Protein AF-A0A5C9A344-F1 (afdb_monomer)

Secondary structure (DSSP, 8-state):
---------------EEEEEE--TTEEEEETTSS-EE-TT-EEEEEE-STT-EEEEEEEEPTTEEEEEPPSTTBSSTT--S-EEEE-TT-TT-HHHHHHHTS--EEEE-EEEEETTPPPB-EEEEEEEEETTTEEETTTEEEE--TT-EEEETTBS---GGG--TT-EEEEEE-TT--TTSSEEEEEEEEE--SEEEEEEEETTEEETTEEEEEEEEEEEES-GGGSGGG--TT-EEEEEEEE-TTS-EEEEEEEE-TT--SEEEEEEEEEEE-SSEEEETTEEEE-TTPPPBS-SSS--TT-EEEEEEE--TT--TTPPB--EEEEEEPPSSSPPPSSBSSSEEEEEEEEEEEEEEETTEEEETTEEEE--TT-EEESS-GGG--TT-EEEEEEEEETTTTEEEEEEEEE-S-EEEEEEEEEEETTEEEETTEEEE--TT-EETT-HHHH--S-EEEEEEEE-TTS-EEEEEEEEEES--TTSEEEEEEEEEEETTEEEETTEEEESSS-SEEE-TTS-EE-HHHHHHH--TT-EEEEEEEEE-SSSEEES-EEEE--

Foldseek 3Di:
DDDDDDDPPPDPQAFEKEKEAEAPFWWKAWPVRPDIAGHRGIDIDTQQDQADKIWIAIDGDPQKQKAWDDDVLEFRHPDSDIGIDGSVPVPPPPVSVVSRRHNHYHYTYMDIDGHLAAAFQEWEKFFQADDPARQGPNFAGAHEDPQEQEEEQNRRPDDPVVDDGLFIWTWTFHPQADQQNRYGYTNYIYGDWQWKAWFQDLVQTDGLNAGEFFAQQEAEEPQDVSDSVSDDTGFIWTFHAFAFQLRHGDTNYIYTDPVGDQKIKHWAFWQADDDQWTDGRQAIARNPPEDEPPDPDPDDGGFTKMWMFGDDSPDHRPDHRYGTDYMYGDAFDRAQDPRHSHQKHWYKYWHFWHFDPDLAWTDGRNQIEGEDPQEAEALDDSVLRDGGWTWMFTHMARSVVNHHYGNYIYTDAFKKKKKAWWDDDPLWIDGLPQTEDEDPQEADPPCCSVPVDTATKIFIAHQTSVLHGYGNYIDGDGHGDLQWIKIKTWWAPDDPQFTDHSQATEGPVQEPFEEEQVRHTDDPVVRSVPRDGGFIKMWGSWHRPSPRYTGHTYIYGHD

Structure (mmCIF, N/CA/C/O backbone):
data_AF-A0A5C9A344-F1
#
_entry.id   AF-A0A5C9A344-F1
#
loop_
_atom_site.group_PDB
_atom_site.id
_atom_site.type_symbol
_atom_site.label_atom_id
_atom_site.label_alt_id
_atom_site.label_comp_id
_atom_site.label_asym_id
_atom_site.label_entity_id
_atom_site.label_seq_id
_atom_site.pdbx_PDB_ins_code
_atom_site.Cartn_x
_atom_site.Cartn_y
_atom_site.Cartn_z
_atom_site.occupancy
_atom_site.B_iso_or_equiv
_atom_site.auth_seq_id
_atom_site.auth_comp_id
_atom_site.auth_asym_id
_atom_site.auth_atom_id
_atom_site.pdbx_PDB_model_num
ATOM 1 N N . MET A 1 1 ? -1.977 49.802 -64.238 1.00 40.91 1 MET A N 1
ATOM 2 C CA . MET A 1 1 ? -1.124 48.685 -64.695 1.00 40.91 1 MET A CA 1
ATOM 3 C C . MET A 1 1 ? -0.961 47.742 -63.510 1.00 40.91 1 MET A C 1
ATOM 5 O O . MET A 1 1 ? -0.407 48.159 -62.504 1.00 40.91 1 MET A O 1
ATOM 9 N N . ARG A 1 2 ? -1.617 46.574 -63.554 1.00 35.84 2 ARG A N 1
ATOM 10 C CA . ARG A 1 2 ? -1.684 45.588 -62.459 1.00 35.84 2 ARG A CA 1
ATOM 11 C C . ARG A 1 2 ? -0.329 44.887 -62.316 1.00 35.84 2 ARG A C 1
ATOM 13 O O . ARG A 1 2 ? 0.147 44.327 -63.297 1.00 35.84 2 ARG A O 1
ATOM 20 N N . LEU A 1 3 ? 0.254 44.907 -61.120 1.00 34.09 3 LEU A N 1
ATOM 21 C CA . LEU A 1 3 ? 1.420 44.100 -60.764 1.00 34.09 3 LEU A CA 1
ATOM 22 C C . LEU A 1 3 ? 0.896 42.746 -60.255 1.00 34.09 3 LEU A C 1
ATOM 24 O O . LEU A 1 3 ? 0.297 42.684 -59.183 1.00 34.09 3 LEU A O 1
ATOM 28 N N . LEU A 1 4 ? 1.018 41.691 -61.068 1.00 38.22 4 LEU A N 1
ATOM 29 C CA . LEU A 1 4 ? 0.716 40.321 -60.647 1.00 38.22 4 LEU A CA 1
ATOM 30 C C . LEU A 1 4 ? 1.817 39.845 -59.691 1.00 38.22 4 LEU A C 1
ATOM 32 O O . LEU A 1 4 ? 2.979 39.753 -60.078 1.00 38.22 4 LEU A O 1
ATOM 36 N N . ILE A 1 5 ? 1.424 39.519 -58.463 1.00 42.22 5 ILE A N 1
ATOM 37 C CA . ILE A 1 5 ? 2.210 38.731 -57.516 1.00 42.22 5 ILE A CA 1
ATOM 38 C C . ILE A 1 5 ? 2.063 37.265 -57.947 1.00 42.22 5 ILE A C 1
ATOM 40 O O . ILE A 1 5 ? 0.954 36.730 -57.925 1.00 42.22 5 ILE A O 1
ATOM 44 N N . LEU A 1 6 ? 3.157 36.629 -58.375 1.00 39.78 6 LEU A N 1
ATOM 45 C CA . LEU A 1 6 ? 3.213 35.173 -58.515 1.00 39.78 6 LEU A CA 1
ATOM 46 C C . LEU A 1 6 ? 3.216 34.563 -57.108 1.00 39.78 6 LEU A C 1
ATOM 48 O O . LEU A 1 6 ? 4.207 34.647 -56.387 1.00 39.78 6 LEU A O 1
ATOM 52 N N . LEU A 1 7 ? 2.092 33.965 -56.725 1.00 42.44 7 LEU A N 1
ATOM 53 C CA . LEU A 1 7 ? 1.982 33.106 -55.555 1.00 42.44 7 LEU A CA 1
ATOM 54 C C . LEU A 1 7 ? 2.420 31.695 -55.987 1.00 42.44 7 LEU A C 1
ATOM 56 O O . LEU A 1 7 ? 1.659 30.992 -56.652 1.00 42.44 7 LEU A O 1
ATOM 60 N N . SER A 1 8 ? 3.656 31.297 -55.668 1.00 42.56 8 SER A N 1
ATOM 61 C CA . SER A 1 8 ? 4.089 29.899 -55.793 1.00 42.56 8 SER A CA 1
ATOM 62 C C . SER A 1 8 ? 3.308 29.052 -54.792 1.00 42.56 8 SER A C 1
ATOM 64 O O . SER A 1 8 ? 3.588 29.071 -53.596 1.00 42.56 8 SER A O 1
ATOM 66 N N . ILE A 1 9 ? 2.314 28.324 -55.291 1.00 42.66 9 ILE A N 1
ATOM 67 C CA . ILE A 1 9 ? 1.612 27.274 -54.557 1.00 42.66 9 ILE A CA 1
ATOM 68 C C . ILE A 1 9 ? 2.566 26.075 -54.493 1.00 42.66 9 ILE A C 1
ATOM 70 O O . ILE A 1 9 ? 2.719 25.347 -55.472 1.00 42.66 9 ILE A O 1
ATOM 74 N N . PHE A 1 10 ? 3.243 25.895 -53.356 1.00 44.56 10 PHE A N 1
ATOM 75 C CA . PHE A 1 10 ? 3.891 24.628 -53.017 1.00 44.56 10 PHE A CA 1
ATOM 76 C C . PHE A 1 10 ? 2.775 23.610 -52.757 1.00 44.56 10 PHE A C 1
ATOM 78 O O . PHE A 1 10 ? 2.116 23.646 -51.719 1.00 44.56 10 PHE A O 1
ATOM 85 N N . ALA A 1 11 ? 2.510 22.743 -53.732 1.00 42.12 11 ALA A N 1
ATOM 86 C CA . ALA A 1 11 ? 1.694 21.561 -53.510 1.00 42.12 11 ALA A CA 1
ATOM 87 C C . ALA A 1 11 ? 2.511 20.610 -52.625 1.00 42.12 11 ALA A C 1
ATOM 89 O O . ALA A 1 11 ? 3.490 20.029 -53.089 1.00 42.12 11 ALA A O 1
ATOM 90 N N . PHE A 1 12 ? 2.154 20.494 -51.346 1.00 46.66 12 PHE A N 1
ATOM 91 C CA . PHE A 1 12 ? 2.668 19.420 -50.501 1.00 46.66 12 PHE A CA 1
ATOM 92 C C . PHE A 1 12 ? 2.112 18.106 -51.060 1.00 46.66 12 PHE A C 1
ATOM 94 O O . PHE A 1 12 ? 0.929 17.811 -50.909 1.00 46.66 12 PHE A O 1
ATOM 101 N N . LEU A 1 13 ? 2.945 17.366 -51.794 1.00 56.56 13 LEU A N 1
ATOM 102 C CA . LEU A 1 13 ? 2.663 15.984 -52.168 1.00 56.56 13 LEU A CA 1
ATOM 103 C C . LEU A 1 13 ? 2.596 15.179 -50.863 1.00 56.56 13 LEU A C 1
ATOM 105 O O . LEU A 1 13 ? 3.574 15.148 -50.119 1.00 56.56 13 LEU A O 1
ATOM 109 N N . GLY A 1 14 ? 1.433 14.604 -50.551 1.00 62.78 14 GLY A N 1
ATOM 110 C CA . GLY A 1 14 ? 1.286 13.694 -49.416 1.00 62.78 14 GLY A CA 1
ATOM 111 C C . GLY A 1 14 ? 2.095 12.426 -49.673 1.00 62.78 14 GLY A C 1
ATOM 112 O O . GLY A 1 14 ? 1.934 11.808 -50.725 1.00 62.78 14 GLY A O 1
ATOM 113 N N . ALA A 1 15 ? 2.988 12.088 -48.748 1.00 78.38 15 ALA A N 1
ATOM 114 C CA . ALA A 1 15 ? 3.772 10.862 -48.763 1.00 78.38 15 ALA A CA 1
ATOM 115 C C . ALA A 1 15 ? 3.787 10.262 -47.357 1.00 78.38 15 ALA A C 1
ATOM 117 O O . ALA A 1 15 ? 3.957 10.989 -46.371 1.00 78.38 15 ALA A O 1
ATOM 118 N N . CYS A 1 16 ? 3.618 8.942 -47.277 1.00 91.62 16 CYS A N 1
ATOM 119 C CA . CYS A 1 16 ? 3.777 8.206 -46.032 1.00 91.62 16 CYS A CA 1
ATOM 120 C C . CYS A 1 16 ? 5.218 8.359 -45.539 1.00 91.62 16 CYS A C 1
ATOM 122 O O . CYS A 1 16 ? 6.157 8.280 -46.331 1.00 91.62 16 CYS A O 1
ATOM 124 N N . LYS A 1 17 ? 5.416 8.532 -44.233 1.00 94.69 17 LYS A N 1
ATOM 125 C CA . LYS A 1 17 ? 6.741 8.761 -43.647 1.00 94.69 17 LYS A CA 1
ATOM 126 C C . LYS A 1 17 ? 7.140 7.649 -42.702 1.00 94.69 17 LYS A C 1
ATOM 128 O O . LYS A 1 17 ? 6.338 7.201 -41.883 1.00 94.69 17 LYS A O 1
ATOM 133 N N . VAL A 1 18 ? 8.409 7.265 -42.772 1.00 96.00 18 VAL A N 1
ATOM 134 C CA . VAL A 1 18 ? 9.087 6.522 -41.710 1.00 96.00 18 VAL A CA 1
ATOM 135 C C . VAL A 1 18 ? 9.969 7.503 -40.949 1.00 96.00 18 VAL A C 1
ATOM 137 O O . VAL A 1 18 ? 10.935 8.036 -41.494 1.00 96.00 18 VAL A O 1
ATOM 140 N N . VAL A 1 19 ? 9.621 7.756 -39.693 1.00 97.31 19 VAL A N 1
ATOM 141 C CA . VAL A 1 19 ? 10.371 8.612 -38.775 1.00 97.31 19 VAL A CA 1
ATOM 142 C C . VAL A 1 19 ? 11.250 7.720 -37.904 1.00 97.31 19 VAL A C 1
ATOM 144 O O . VAL A 1 19 ? 10.757 6.914 -37.118 1.00 97.31 19 VAL A O 1
ATOM 147 N N . VAL A 1 20 ? 12.562 7.837 -38.061 1.00 97.25 20 VAL A N 1
ATOM 148 C CA . VAL A 1 20 ? 1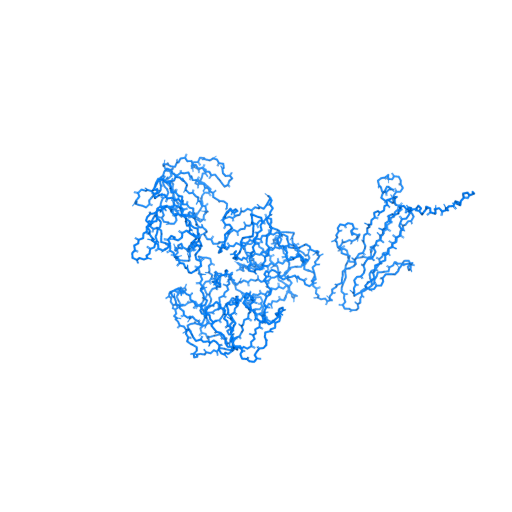3.557 7.121 -37.262 1.00 97.25 20 VAL A CA 1
ATOM 149 C C . VAL A 1 20 ? 14.016 8.053 -36.149 1.00 97.25 20 VAL A C 1
ATOM 151 O O . VAL A 1 20 ? 14.671 9.047 -36.440 1.00 97.25 20 VAL A O 1
ATOM 154 N N . SER A 1 21 ? 13.661 7.772 -34.898 1.00 96.62 21 SER A N 1
ATOM 155 C CA . SER A 1 21 ? 14.097 8.560 -33.738 1.00 96.62 21 SER A CA 1
ATOM 156 C C . SER A 1 21 ? 15.079 7.731 -32.926 1.00 96.62 21 SER A C 1
ATOM 158 O O . SER A 1 21 ? 14.753 6.611 -32.544 1.00 96.62 21 SER A O 1
ATOM 160 N N . VAL A 1 22 ? 16.292 8.234 -32.713 1.00 96.56 22 VAL A N 1
ATOM 161 C CA . VAL A 1 22 ? 17.378 7.472 -32.094 1.00 96.56 22 VAL A CA 1
ATOM 162 C C . VAL A 1 22 ? 17.798 8.167 -30.798 1.00 96.56 22 VAL A C 1
ATOM 164 O O . VAL A 1 22 ? 18.345 9.266 -30.855 1.00 96.56 22 VAL A O 1
ATOM 167 N N . PRO A 1 23 ? 17.549 7.576 -29.617 1.00 91.38 23 PRO A N 1
ATOM 168 C CA . PRO A 1 23 ? 18.082 8.102 -28.364 1.00 91.38 23 PRO A CA 1
ATOM 169 C C . PRO A 1 23 ? 19.604 7.903 -28.269 1.00 91.38 23 PRO A C 1
ATOM 171 O O . PRO A 1 23 ? 20.204 7.195 -29.076 1.00 91.38 23 PRO A O 1
ATOM 174 N N . GLU A 1 24 ? 20.231 8.514 -27.263 1.00 93.50 24 GLU A N 1
ATOM 175 C CA . GLU A 1 24 ? 21.637 8.245 -26.925 1.00 93.50 24 GLU A CA 1
ATOM 176 C C . GLU A 1 24 ? 21.883 6.741 -26.688 1.00 93.50 24 GLU A C 1
ATOM 178 O O . GLU A 1 24 ? 21.002 6.033 -26.188 1.00 93.50 24 GLU A O 1
ATOM 183 N N . GLY A 1 25 ? 23.085 6.257 -27.021 1.00 90.56 25 GLY A N 1
ATOM 184 C CA . GLY A 1 25 ? 23.482 4.854 -26.833 1.00 90.56 25 GLY A CA 1
ATOM 185 C C . GLY A 1 25 ? 23.567 4.014 -28.112 1.00 90.56 25 GLY A C 1
ATOM 186 O O . GLY A 1 25 ? 23.840 2.813 -28.046 1.00 90.56 25 GLY A O 1
ATOM 187 N N . GLY A 1 26 ? 23.373 4.608 -29.289 1.00 96.00 26 GLY A N 1
ATOM 188 C CA . GLY A 1 26 ? 23.629 3.924 -30.552 1.00 96.00 26 GLY A CA 1
ATOM 189 C C . GLY A 1 26 ? 23.122 4.679 -31.770 1.00 96.00 26 GLY A C 1
ATOM 190 O O . GLY A 1 26 ? 22.744 5.842 -31.693 1.00 96.00 26 GLY A O 1
ATOM 191 N N . ARG A 1 27 ? 23.096 3.993 -32.911 1.00 97.81 27 ARG A N 1
ATOM 192 C CA . ARG A 1 27 ? 22.591 4.533 -34.180 1.00 97.81 27 ARG A CA 1
ATOM 193 C C . ARG A 1 27 ? 21.752 3.524 -34.951 1.00 97.81 27 ARG A C 1
ATOM 195 O O . ARG A 1 27 ? 21.844 2.318 -34.719 1.00 97.81 27 ARG A O 1
ATOM 202 N N . VAL A 1 28 ? 20.951 4.009 -35.896 1.00 98.12 28 VAL A N 1
ATOM 203 C CA . VAL A 1 28 ? 20.158 3.171 -36.806 1.00 98.12 28 VAL A CA 1
ATOM 204 C C . VAL A 1 28 ? 20.665 3.342 -38.227 1.00 98.12 28 VAL A C 1
ATOM 206 O O . VAL A 1 28 ? 20.669 4.445 -38.767 1.00 98.12 28 VAL A O 1
ATOM 209 N N . VAL A 1 29 ? 21.041 2.240 -38.866 1.00 97.62 29 VAL A N 1
ATOM 210 C CA . VAL A 1 29 ? 21.542 2.225 -40.244 1.00 97.62 29 VAL A CA 1
ATOM 211 C C . VAL A 1 29 ? 20.707 1.296 -41.113 1.00 97.62 29 VAL A C 1
ATOM 213 O O . VAL A 1 29 ? 20.213 0.266 -40.663 1.00 97.62 29 VAL A O 1
ATOM 216 N N . SER A 1 30 ? 20.551 1.624 -42.390 1.00 96.88 30 SER A N 1
ATOM 217 C CA . SER A 1 30 ? 20.021 0.665 -43.366 1.00 96.88 30 SER A CA 1
ATOM 218 C C . SER A 1 30 ? 21.114 -0.311 -43.809 1.00 96.88 30 SER A C 1
ATOM 220 O O . SER A 1 30 ? 22.252 0.100 -44.026 1.00 96.88 30 SER A O 1
ATOM 222 N N . LEU A 1 31 ? 20.776 -1.583 -44.035 1.00 95.94 31 LEU A N 1
ATOM 223 C CA . LEU A 1 31 ? 21.733 -2.578 -44.542 1.00 95.94 31 LEU A CA 1
ATOM 224 C C . LEU A 1 31 ? 22.259 -2.259 -45.946 1.00 95.94 31 LEU A C 1
ATOM 226 O O . LEU A 1 31 ? 23.328 -2.737 -46.314 1.00 95.94 31 LEU A O 1
ATOM 230 N N . SER A 1 32 ? 21.524 -1.466 -46.730 1.00 92.62 32 SER A N 1
ATOM 231 C CA . SER A 1 32 ? 22.003 -0.971 -48.022 1.00 92.62 32 SER A CA 1
ATOM 232 C C . SER A 1 32 ? 23.020 0.167 -47.891 1.00 92.62 32 SER A C 1
ATOM 234 O O . SER A 1 32 ? 23.704 0.470 -48.862 1.00 92.62 32 SER A O 1
ATOM 236 N N . GLY A 1 33 ? 23.146 0.772 -46.704 1.00 90.44 33 GLY A N 1
ATOM 237 C CA . GLY A 1 33 ? 24.034 1.904 -46.434 1.00 90.44 33 GLY A CA 1
ATOM 238 C C . GLY A 1 33 ? 23.489 3.266 -46.874 1.00 90.44 33 GLY A C 1
ATOM 239 O O . GLY A 1 33 ? 24.179 4.265 -46.705 1.00 90.44 33 GLY A O 1
ATOM 240 N N . ASP A 1 34 ? 22.265 3.329 -47.406 1.00 89.75 34 ASP A N 1
ATOM 241 C CA . ASP A 1 34 ? 21.677 4.571 -47.942 1.00 89.75 34 ASP A CA 1
ATOM 242 C C . ASP A 1 34 ? 21.176 5.524 -46.843 1.00 89.75 34 ASP A C 1
ATOM 244 O O . ASP A 1 34 ? 20.992 6.715 -47.083 1.00 89.75 34 ASP A O 1
ATOM 248 N N . PHE A 1 35 ? 20.943 4.995 -45.640 1.00 93.75 35 PHE A N 1
ATOM 249 C CA . PHE A 1 35 ? 20.459 5.732 -44.477 1.00 93.75 35 PHE A CA 1
ATOM 250 C C . PHE A 1 35 ? 21.295 5.417 -43.239 1.00 93.75 35 PHE A C 1
ATOM 252 O O . PHE A 1 35 ? 21.562 4.246 -42.951 1.00 93.75 35 PHE A O 1
ATOM 259 N N . ALA A 1 36 ? 21.629 6.466 -42.494 1.00 96.19 36 ALA A N 1
ATOM 260 C CA . ALA A 1 36 ? 22.188 6.420 -41.153 1.00 96.19 36 ALA A CA 1
ATOM 261 C C . ALA A 1 36 ? 21.539 7.544 -40.335 1.00 96.19 36 ALA A C 1
ATOM 263 O O . ALA A 1 36 ? 21.467 8.675 -40.811 1.00 96.19 36 ALA A O 1
ATOM 264 N N . CYS A 1 37 ? 21.026 7.204 -39.158 1.00 97.62 37 CYS A N 1
ATOM 265 C CA . CYS A 1 37 ? 20.475 8.139 -38.186 1.00 97.62 37 CYS A CA 1
ATOM 266 C C . CYS A 1 37 ? 21.263 7.978 -36.890 1.00 97.62 37 CYS A C 1
ATOM 268 O O . CYS A 1 37 ? 21.265 6.881 -36.318 1.00 97.62 37 CYS A O 1
ATOM 270 N N . GLU A 1 38 ? 21.989 9.019 -36.494 1.00 97.94 38 GLU A N 1
ATOM 271 C CA . GLU A 1 38 ? 22.955 8.953 -35.398 1.00 97.94 38 GLU A CA 1
ATOM 272 C C . GLU A 1 38 ? 22.281 9.142 -34.027 1.00 97.94 38 GLU A C 1
ATOM 274 O O . GLU A 1 38 ? 21.098 9.475 -33.930 1.00 97.94 38 GLU A O 1
ATOM 279 N N . ALA A 1 39 ? 23.035 8.892 -32.955 1.00 96.12 39 ALA A N 1
ATOM 280 C CA . ALA A 1 39 ? 22.569 9.062 -31.581 1.00 96.12 39 ALA A CA 1
ATOM 281 C C . ALA A 1 39 ? 22.016 10.480 -31.337 1.00 96.12 39 ALA A C 1
ATOM 283 O O . ALA A 1 39 ? 22.623 11.476 -31.734 1.00 96.12 39 ALA A O 1
ATOM 284 N N . GLY A 1 40 ? 20.851 10.566 -30.693 1.00 93.25 40 GLY A N 1
ATOM 285 C CA . GLY A 1 40 ? 20.155 11.824 -30.406 1.00 93.25 40 GLY A CA 1
ATOM 286 C C . GLY A 1 40 ? 19.421 12.446 -31.602 1.00 93.25 40 GLY A C 1
ATOM 287 O O . GLY A 1 40 ? 18.762 13.478 -31.438 1.00 93.25 40 GLY A O 1
ATOM 288 N N . GLU A 1 41 ? 19.499 11.856 -32.799 1.00 97.06 41 GLU A N 1
ATOM 289 C CA . GLU A 1 41 ? 18.874 12.401 -34.004 1.00 97.06 41 GLU A CA 1
ATOM 290 C C . GLU A 1 41 ? 17.449 11.883 -34.240 1.00 97.06 41 GLU A C 1
ATOM 292 O O . GLU A 1 41 ? 16.995 10.860 -33.723 1.00 97.06 41 GLU A O 1
ATOM 297 N N . THR A 1 42 ? 16.706 12.616 -35.071 1.00 97.00 42 THR A N 1
ATOM 298 C CA . THR A 1 42 ? 15.455 12.135 -35.658 1.00 97.00 42 THR A CA 1
ATOM 299 C C . THR A 1 42 ? 15.472 12.370 -37.162 1.00 97.00 42 THR A C 1
ATOM 301 O O . THR A 1 42 ? 15.502 13.507 -37.632 1.00 97.00 42 THR A O 1
ATOM 304 N N . CYS A 1 43 ? 15.443 11.280 -37.919 1.00 96.88 43 CYS A N 1
ATOM 305 C CA . CYS A 1 43 ? 15.515 11.255 -39.372 1.00 96.88 43 CYS A CA 1
ATOM 306 C C . CYS A 1 43 ? 14.143 10.918 -39.957 1.00 96.88 43 CYS A C 1
ATOM 308 O O . CYS A 1 43 ? 13.396 10.122 -39.400 1.00 96.88 43 CYS A O 1
ATOM 310 N N . THR A 1 44 ? 13.793 11.510 -41.096 1.00 96.25 44 THR A N 1
ATOM 311 C CA . THR A 1 44 ? 12.521 11.237 -41.783 1.00 96.25 44 THR A CA 1
ATOM 312 C C . THR A 1 44 ? 12.797 10.700 -43.178 1.00 96.25 44 THR A C 1
ATOM 314 O O . THR A 1 44 ? 13.610 11.264 -43.908 1.00 96.25 44 THR A O 1
ATOM 317 N N . ILE A 1 45 ? 12.117 9.616 -43.539 1.00 94.69 45 ILE A N 1
ATOM 318 C CA . ILE A 1 45 ? 12.206 8.966 -44.845 1.00 94.69 45 ILE A CA 1
ATOM 319 C C . ILE A 1 45 ? 10.820 9.003 -45.484 1.00 94.69 45 ILE A C 1
ATOM 321 O O . ILE A 1 45 ? 9.875 8.427 -44.944 1.00 94.69 45 ILE A O 1
ATOM 325 N N . ASP A 1 46 ? 10.709 9.654 -46.639 1.00 93.31 46 ASP A N 1
ATOM 326 C CA . ASP A 1 46 ? 9.478 9.654 -47.426 1.00 93.31 46 ASP A CA 1
ATOM 327 C C . ASP A 1 46 ? 9.363 8.341 -48.218 1.00 93.31 46 ASP A C 1
ATOM 329 O O . ASP A 1 46 ? 10.256 7.970 -48.985 1.00 93.31 46 ASP A O 1
ATOM 333 N N . VAL A 1 47 ? 8.243 7.642 -48.052 1.00 92.50 47 VAL A N 1
ATOM 334 C CA . VAL A 1 47 ? 7.891 6.415 -48.772 1.00 92.50 47 VAL A CA 1
ATOM 335 C C . VAL A 1 47 ? 6.799 6.759 -49.779 1.00 92.50 47 VAL A C 1
ATOM 337 O O . VAL A 1 47 ? 5.631 6.916 -49.428 1.00 92.50 47 VAL A O 1
ATOM 340 N N . THR A 1 48 ? 7.201 6.915 -51.040 1.00 87.25 48 THR A N 1
ATOM 341 C CA . THR A 1 48 ? 6.352 7.490 -52.100 1.00 87.25 48 THR A CA 1
ATOM 342 C C . THR A 1 48 ? 5.877 6.476 -53.139 1.00 87.25 48 THR A C 1
ATOM 344 O O . THR A 1 48 ? 4.972 6.783 -53.915 1.00 87.25 48 THR A O 1
ATOM 347 N N . ASP A 1 49 ? 6.447 5.270 -53.154 1.00 88.81 49 ASP A N 1
ATOM 348 C CA . ASP A 1 49 ? 6.145 4.238 -54.142 1.00 88.81 49 ASP A CA 1
ATOM 349 C C . ASP A 1 49 ? 6.122 2.820 -53.546 1.00 88.81 49 ASP A C 1
ATOM 351 O O . ASP A 1 49 ? 6.440 2.570 -52.377 1.00 88.81 49 ASP A O 1
ATOM 355 N N . THR A 1 50 ? 5.693 1.871 -54.376 1.00 92.25 50 THR A N 1
ATOM 356 C CA . THR A 1 50 ? 5.580 0.453 -54.023 1.00 92.25 50 THR A CA 1
ATOM 357 C C . THR A 1 50 ? 6.895 -0.317 -54.148 1.00 92.25 50 THR A C 1
ATOM 359 O O . THR A 1 50 ? 6.894 -1.526 -53.944 1.00 92.25 50 THR A O 1
ATOM 362 N N . ASP A 1 51 ? 8.003 0.341 -54.488 1.00 92.94 51 ASP A N 1
ATOM 363 C CA . ASP A 1 51 ? 9.310 -0.295 -54.677 1.00 92.94 51 ASP A CA 1
ATOM 364 C C . ASP A 1 51 ? 10.203 -0.160 -53.429 1.00 92.94 51 ASP A C 1
ATOM 366 O O . ASP A 1 51 ? 11.308 -0.706 -53.384 1.00 92.94 51 ASP A O 1
ATOM 370 N N . PHE A 1 52 ? 9.722 0.520 -52.381 1.00 93.75 52 PHE A N 1
ATOM 371 C CA . PHE A 1 52 ? 10.419 0.624 -51.104 1.00 93.75 52 PHE A CA 1
ATOM 372 C C . PHE A 1 52 ? 10.610 -0.758 -50.466 1.00 93.75 52 PHE A C 1
ATOM 374 O O . PHE A 1 52 ? 9.653 -1.475 -50.174 1.00 93.75 52 PHE A O 1
ATOM 381 N N . ASP A 1 53 ? 11.865 -1.120 -50.213 1.00 95.50 53 ASP A N 1
ATOM 382 C CA . ASP A 1 53 ? 12.271 -2.337 -49.511 1.00 95.50 53 ASP A CA 1
ATOM 383 C C . ASP A 1 53 ? 13.614 -2.076 -48.826 1.00 95.50 53 ASP A C 1
ATOM 385 O O . ASP A 1 53 ? 14.665 -2.007 -49.473 1.00 95.50 53 ASP A O 1
ATOM 389 N N . LYS A 1 54 ? 13.575 -1.830 -47.517 1.00 95.88 54 LYS A N 1
ATOM 390 C CA . LYS A 1 54 ? 14.750 -1.473 -46.717 1.00 95.88 54 LYS A CA 1
ATOM 391 C C . LYS A 1 54 ? 14.754 -2.256 -45.414 1.00 95.88 54 LYS A C 1
ATOM 393 O O . LYS A 1 54 ? 13.726 -2.406 -44.760 1.00 95.88 54 LYS A O 1
ATOM 398 N N . THR A 1 55 ? 15.938 -2.708 -45.016 1.00 97.75 55 THR A N 1
ATOM 399 C CA . THR A 1 55 ? 16.166 -3.348 -43.719 1.00 97.75 55 THR A CA 1
ATOM 400 C C . THR A 1 55 ? 17.009 -2.432 -42.851 1.00 97.75 55 THR A C 1
ATOM 402 O O . THR A 1 55 ? 18.106 -2.052 -43.258 1.00 97.75 55 THR A O 1
ATOM 405 N N . PHE A 1 56 ? 16.503 -2.090 -41.672 1.00 98.06 56 PHE A N 1
ATOM 406 C CA . PHE A 1 56 ? 17.158 -1.232 -40.692 1.00 98.06 56 PHE A CA 1
ATOM 407 C C . PHE A 1 56 ? 17.780 -2.073 -39.578 1.00 98.06 56 PHE A C 1
ATOM 409 O O . PHE A 1 56 ? 17.145 -2.989 -39.055 1.00 98.06 56 PHE A O 1
ATOM 416 N N . ARG A 1 57 ? 19.015 -1.747 -39.211 1.00 97.69 57 ARG A N 1
ATOM 417 C CA . ARG A 1 57 ? 19.797 -2.359 -38.142 1.00 97.69 57 ARG A CA 1
ATOM 418 C C . ARG A 1 57 ? 20.129 -1.308 -37.099 1.00 97.69 57 ARG A C 1
ATOM 420 O O . ARG A 1 57 ? 20.476 -0.180 -37.440 1.00 97.69 57 ARG A O 1
ATOM 427 N N . VAL A 1 58 ? 20.075 -1.716 -35.842 1.00 97.94 58 VAL A N 1
ATOM 428 C CA . VAL A 1 58 ? 20.566 -0.919 -34.724 1.00 97.94 58 VAL A CA 1
ATOM 429 C C . VAL A 1 58 ? 22.020 -1.296 -34.455 1.00 97.94 58 VAL A C 1
ATOM 431 O O . VAL A 1 58 ? 22.361 -2.475 -34.341 1.00 97.94 58 VAL A O 1
ATOM 434 N N . GLU A 1 59 ? 22.878 -0.291 -34.351 1.00 96.94 59 GLU A N 1
ATOM 435 C CA . GLU A 1 59 ? 24.258 -0.417 -33.894 1.00 96.94 59 GLU A CA 1
ATOM 436 C C . GLU A 1 59 ? 24.350 0.241 -32.514 1.00 96.94 59 GLU A C 1
ATOM 438 O O . GLU A 1 59 ? 24.482 1.459 -32.406 1.00 96.94 59 GLU A O 1
ATOM 443 N N . ALA A 1 60 ? 24.204 -0.569 -31.463 1.00 95.88 60 ALA A N 1
ATOM 444 C CA . ALA A 1 60 ? 24.314 -0.113 -30.081 1.00 95.88 60 ALA A CA 1
ATOM 445 C C . ALA A 1 60 ? 25.778 0.134 -29.687 1.00 95.88 60 ALA A C 1
ATOM 447 O O . ALA A 1 60 ? 26.688 -0.559 -30.155 1.00 95.88 60 ALA A O 1
ATOM 448 N N . GLU A 1 61 ? 25.998 1.095 -28.795 1.00 96.38 61 GLU A N 1
ATOM 449 C CA . GLU A 1 61 ? 27.300 1.320 -28.176 1.00 96.38 61 GLU A CA 1
ATOM 450 C C . GLU A 1 61 ? 27.743 0.121 -27.325 1.00 96.38 61 GLU A C 1
ATOM 452 O O . GLU A 1 61 ? 26.951 -0.720 -26.888 1.00 96.38 61 GLU A O 1
ATOM 457 N N . ALA A 1 62 ? 29.054 0.023 -27.096 1.00 93.88 62 ALA A N 1
ATOM 458 C CA . ALA A 1 62 ? 29.636 -1.088 -26.359 1.00 93.88 62 ALA A CA 1
ATOM 459 C C . ALA A 1 62 ? 29.071 -1.173 -24.932 1.00 93.88 62 ALA A C 1
ATOM 461 O O . ALA A 1 62 ? 29.077 -0.197 -24.188 1.00 93.88 62 ALA A O 1
ATOM 462 N N . GLY A 1 63 ? 28.638 -2.373 -24.541 1.00 87.81 63 GLY A N 1
ATOM 463 C CA . GLY A 1 63 ? 28.051 -2.611 -23.224 1.00 87.81 63 GLY A CA 1
ATOM 464 C C . GLY A 1 63 ? 26.572 -2.243 -23.121 1.00 87.81 63 GLY A C 1
ATOM 465 O O . GLY A 1 63 ? 26.037 -2.315 -22.020 1.00 87.81 63 GLY A O 1
ATOM 466 N N . LEU A 1 64 ? 25.902 -1.900 -24.227 1.00 89.88 64 LEU A N 1
ATOM 467 C CA . LEU A 1 64 ? 24.451 -1.728 -24.274 1.00 89.88 64 LEU A CA 1
ATOM 468 C C . LEU A 1 64 ? 23.772 -2.880 -25.030 1.00 89.88 64 LEU A C 1
ATOM 470 O O . LEU A 1 64 ? 24.269 -3.392 -26.035 1.00 89.88 64 LEU A O 1
ATOM 474 N N . GLN A 1 65 ? 22.609 -3.282 -24.533 1.00 89.81 65 GLN A N 1
ATOM 475 C CA . GLN A 1 65 ? 21.618 -4.082 -25.243 1.00 89.81 65 GLN A CA 1
ATOM 476 C C . GLN A 1 65 ? 20.582 -3.165 -25.893 1.00 89.81 65 GLN A C 1
ATOM 478 O O . GLN A 1 65 ? 20.460 -1.996 -25.525 1.00 89.81 65 GLN A O 1
ATOM 483 N N . TRP A 1 66 ? 19.848 -3.690 -26.876 1.00 91.81 66 TRP A N 1
ATOM 484 C CA . TRP A 1 66 ? 18.834 -2.918 -27.582 1.00 91.81 66 TRP A CA 1
ATOM 485 C C . TRP A 1 66 ? 17.656 -3.764 -28.056 1.00 91.81 66 TRP A C 1
ATOM 487 O O . TRP A 1 66 ? 17.773 -4.977 -28.222 1.00 91.81 66 TRP A O 1
ATOM 497 N N . ARG A 1 67 ? 16.534 -3.095 -28.337 1.00 90.44 67 ARG A N 1
ATOM 498 C CA . ARG A 1 67 ? 15.419 -3.622 -29.141 1.00 90.44 67 ARG A CA 1
ATOM 499 C C . ARG A 1 67 ? 14.596 -2.489 -29.750 1.00 90.44 67 ARG A C 1
ATOM 501 O O . ARG A 1 67 ? 14.681 -1.351 -29.294 1.00 90.44 67 ARG A O 1
ATOM 508 N N . TRP A 1 68 ? 13.745 -2.797 -30.720 1.00 92.69 68 TRP A N 1
ATOM 509 C CA . TRP A 1 68 ? 12.754 -1.845 -31.226 1.00 92.69 68 TRP A CA 1
ATOM 510 C C . TRP A 1 68 ? 11.667 -1.575 -30.185 1.00 92.69 68 TRP A C 1
ATOM 512 O O . TRP A 1 68 ? 11.060 -2.501 -29.643 1.00 92.69 68 TRP A O 1
ATOM 522 N N . ARG A 1 69 ? 11.377 -0.304 -29.919 1.00 86.31 69 ARG A N 1
ATOM 523 C CA . ARG A 1 69 ? 10.330 0.110 -28.986 1.00 86.31 69 ARG A CA 1
ATOM 524 C C . ARG A 1 69 ? 8.948 -0.239 -29.546 1.00 86.31 69 ARG A C 1
ATOM 526 O O . ARG A 1 69 ? 8.654 -0.008 -30.716 1.00 86.31 69 ARG A O 1
ATOM 533 N N . GLN A 1 70 ? 8.076 -0.788 -28.701 1.00 82.25 70 GLN A N 1
ATOM 534 C CA . GLN A 1 70 ? 6.701 -1.132 -29.069 1.00 82.25 70 GLN A CA 1
ATOM 535 C C . GLN A 1 70 ? 5.727 -0.027 -28.651 1.00 82.25 70 GLN A C 1
ATOM 537 O O . GLN A 1 70 ? 5.585 0.271 -27.468 1.00 82.25 70 GLN A O 1
ATOM 542 N N . PHE A 1 71 ? 5.043 0.573 -29.624 1.00 77.19 71 PHE A N 1
ATOM 543 C CA . PHE A 1 71 ? 4.032 1.614 -29.419 1.00 77.19 71 PHE A CA 1
ATOM 544 C C . PHE A 1 71 ? 3.143 1.752 -30.671 1.00 77.19 71 PHE A C 1
ATOM 546 O O . PHE A 1 71 ? 3.484 1.199 -31.722 1.00 77.19 71 PHE A O 1
ATOM 553 N N . PRO A 1 72 ? 1.987 2.444 -30.607 1.00 82.88 72 PRO A N 1
ATOM 554 C CA . PRO A 1 72 ? 1.134 2.649 -31.777 1.00 82.88 72 PRO A CA 1
ATOM 555 C C . PRO A 1 72 ? 1.901 3.272 -32.953 1.00 82.88 72 PRO A C 1
ATOM 557 O O . PRO A 1 72 ? 2.553 4.296 -32.789 1.00 82.88 72 PRO A O 1
ATOM 560 N N . ARG A 1 73 ? 1.798 2.656 -34.140 1.00 89.75 73 ARG A N 1
ATOM 561 C CA . ARG A 1 73 ? 2.558 2.994 -35.367 1.00 89.75 73 ARG A CA 1
ATOM 562 C C . ARG A 1 73 ? 4.082 2.802 -35.289 1.00 89.75 73 ARG A C 1
ATOM 564 O O . ARG A 1 73 ? 4.762 3.083 -36.274 1.00 89.75 73 ARG A O 1
ATOM 571 N N . GLY A 1 74 ? 4.609 2.285 -34.181 1.00 90.50 74 GLY A N 1
ATOM 572 C CA . GLY A 1 74 ? 5.980 1.792 -34.090 1.00 90.50 74 GLY A CA 1
ATOM 573 C C . GLY A 1 74 ? 6.133 0.492 -34.879 1.00 90.50 74 GLY A C 1
ATOM 574 O O . GLY A 1 74 ? 5.366 -0.458 -34.698 1.00 90.50 74 GLY A O 1
ATOM 575 N N . LEU A 1 75 ? 7.103 0.454 -35.783 1.00 95.00 75 LEU A N 1
ATOM 576 C CA . LEU A 1 75 ? 7.397 -0.691 -36.634 1.00 95.00 75 LEU A CA 1
ATOM 577 C C . LEU A 1 75 ? 8.407 -1.610 -35.938 1.00 95.00 75 LEU A C 1
ATOM 579 O O . LEU A 1 75 ? 9.309 -1.149 -35.246 1.00 95.00 75 LEU A O 1
ATOM 583 N N . CYS A 1 76 ? 8.243 -2.925 -36.112 1.00 94.81 76 CYS A N 1
ATOM 584 C CA . CYS A 1 76 ? 9.106 -3.962 -35.525 1.00 94.81 76 CYS A CA 1
ATOM 585 C C . CYS A 1 76 ? 9.198 -3.982 -33.987 1.00 94.81 76 CYS A C 1
ATOM 587 O O . CYS A 1 76 ? 10.049 -4.685 -33.443 1.00 94.81 76 CYS A O 1
ATOM 589 N N . GLY A 1 77 ? 8.314 -3.263 -33.288 1.00 86.88 77 GLY A N 1
ATOM 590 C CA . GLY A 1 77 ? 8.317 -3.148 -31.831 1.00 86.88 77 GLY A CA 1
ATOM 591 C C . GLY A 1 77 ? 8.381 -4.492 -31.099 1.00 86.88 77 GLY A C 1
ATOM 592 O O . GLY A 1 77 ? 7.707 -5.450 -31.473 1.00 86.88 77 GLY A O 1
ATOM 593 N N . GLY A 1 78 ? 9.212 -4.549 -30.059 1.00 78.94 78 GLY A N 1
ATOM 594 C CA . GLY A 1 78 ? 9.498 -5.737 -29.253 1.00 78.94 78 GLY A CA 1
ATOM 595 C C . GLY A 1 78 ? 10.618 -6.624 -29.809 1.00 78.94 78 GLY A C 1
ATOM 596 O O . GLY A 1 78 ? 11.136 -7.465 -29.082 1.00 78.94 78 GLY A O 1
ATOM 597 N N . SER A 1 79 ? 11.033 -6.437 -31.067 1.00 87.88 79 SER A N 1
ATOM 598 C CA . SER A 1 79 ? 12.062 -7.266 -31.705 1.00 87.88 79 SER A CA 1
ATOM 599 C C . SER A 1 79 ? 13.486 -6.770 -31.430 1.00 87.88 79 SER A C 1
ATOM 601 O O . SER A 1 79 ? 13.758 -5.573 -31.502 1.00 87.88 79 SER A O 1
ATOM 603 N N . GLN A 1 80 ? 14.413 -7.706 -31.211 1.00 91.06 80 GLN A N 1
ATOM 604 C CA . GLN A 1 80 ? 15.872 -7.482 -31.198 1.00 91.06 80 GLN A CA 1
ATOM 605 C C . GLN A 1 80 ? 16.535 -7.801 -32.551 1.00 91.06 80 GLN A C 1
ATOM 607 O O . GLN A 1 80 ? 17.745 -7.988 -32.646 1.00 91.06 80 GLN A O 1
ATOM 612 N N . SER A 1 81 ? 15.737 -7.954 -33.608 1.00 95.69 81 SER A N 1
ATOM 613 C CA . SER A 1 81 ? 16.222 -8.270 -34.954 1.00 95.69 81 SER A CA 1
ATOM 614 C C . SER A 1 81 ? 16.197 -7.047 -35.863 1.00 95.69 81 SER A C 1
ATOM 616 O O . SER A 1 81 ? 15.449 -6.094 -35.633 1.00 95.69 81 SER A O 1
ATOM 618 N N . ASP A 1 82 ? 16.979 -7.110 -36.939 1.00 97.56 82 ASP A N 1
ATOM 619 C CA . ASP A 1 82 ? 16.906 -6.143 -38.032 1.00 97.56 82 ASP A CA 1
ATOM 620 C C . ASP A 1 82 ? 15.445 -5.995 -38.525 1.00 97.56 82 ASP A C 1
ATOM 622 O O . ASP A 1 82 ? 14.716 -6.978 -38.691 1.00 97.56 82 ASP A O 1
ATOM 626 N N . CYS A 1 83 ? 15.005 -4.758 -38.760 1.00 97.38 83 CYS A N 1
ATOM 627 C CA . CYS A 1 83 ? 13.633 -4.430 -39.137 1.00 97.38 83 CYS A CA 1
ATOM 628 C C . CYS A 1 83 ? 13.510 -4.219 -40.647 1.00 97.38 83 CYS A C 1
ATOM 630 O O . CYS A 1 83 ? 13.949 -3.194 -41.172 1.00 97.38 83 CYS A O 1
ATOM 632 N N . ARG A 1 84 ? 12.902 -5.174 -41.361 1.00 96.88 84 ARG A N 1
ATOM 633 C CA . ARG A 1 84 ? 12.617 -5.036 -42.796 1.00 96.88 84 ARG A CA 1
ATOM 634 C C . ARG A 1 84 ? 11.254 -4.394 -43.033 1.00 96.88 84 ARG A C 1
ATOM 636 O O . ARG A 1 84 ? 10.230 -4.940 -42.633 1.00 96.88 84 ARG A O 1
ATOM 643 N N . LEU A 1 85 ? 11.256 -3.285 -43.761 1.00 95.38 85 LEU A N 1
ATOM 644 C CA . LEU A 1 85 ? 10.084 -2.533 -44.185 1.00 95.38 85 LEU A CA 1
ATOM 645 C C . LEU A 1 85 ? 9.975 -2.591 -45.708 1.00 95.38 85 LEU A C 1
ATOM 647 O O . LEU A 1 85 ? 10.921 -2.216 -46.400 1.00 95.38 85 LEU A O 1
ATOM 651 N N . ALA A 1 86 ? 8.838 -3.057 -46.228 1.00 94.56 86 ALA A N 1
ATOM 652 C CA . ALA A 1 86 ? 8.635 -3.180 -47.667 1.00 94.56 86 ALA A CA 1
ATOM 653 C C . ALA A 1 86 ? 7.205 -2.833 -48.101 1.00 94.56 86 ALA A C 1
ATOM 655 O O . ALA A 1 86 ? 6.235 -3.270 -47.478 1.00 94.56 86 ALA A O 1
ATOM 656 N N . THR A 1 87 ? 7.086 -2.108 -49.212 1.00 94.56 87 THR A N 1
ATOM 657 C CA . THR A 1 87 ? 5.823 -1.777 -49.891 1.00 94.56 87 THR A CA 1
ATOM 658 C C . THR A 1 87 ? 5.614 -2.594 -51.168 1.00 94.56 87 THR A C 1
ATOM 660 O O . THR A 1 87 ? 4.561 -2.500 -51.793 1.00 94.56 87 THR A O 1
ATOM 663 N N . THR A 1 88 ? 6.547 -3.491 -51.507 1.00 93.12 88 THR A N 1
ATOM 664 C CA . THR A 1 88 ? 6.494 -4.367 -52.697 1.00 93.12 88 THR A CA 1
ATOM 665 C C . THR A 1 88 ? 5.271 -5.286 -52.756 1.00 93.12 88 THR A C 1
ATOM 667 O O . THR A 1 88 ? 4.911 -5.772 -53.825 1.00 93.12 88 THR A O 1
ATOM 670 N N . GLY A 1 89 ? 4.584 -5.495 -51.628 1.00 88.88 89 GLY A N 1
ATOM 671 C CA . GLY A 1 89 ? 3.313 -6.224 -51.547 1.00 88.88 89 GLY A CA 1
ATOM 672 C C . GLY A 1 89 ? 2.046 -5.358 -51.613 1.00 88.88 89 GLY A C 1
ATOM 673 O O . GLY A 1 89 ? 0.950 -5.898 -51.486 1.00 88.88 89 GLY A O 1
ATOM 674 N N . PHE A 1 90 ? 2.162 -4.035 -51.754 1.00 93.00 90 PHE A N 1
ATOM 675 C CA . PHE A 1 90 ? 1.024 -3.105 -51.753 1.00 93.00 90 PHE A CA 1
ATOM 676 C C . PHE A 1 90 ? 0.213 -3.077 -53.063 1.00 93.00 90 PHE A C 1
ATOM 678 O O . PHE A 1 90 ? -0.993 -2.824 -52.977 1.00 93.00 90 PHE A O 1
ATOM 685 N N . PRO A 1 91 ? 0.791 -3.316 -54.264 1.00 93.88 91 PRO A N 1
ATOM 686 C CA . PRO A 1 91 ? 0.015 -3.314 -55.501 1.00 93.88 91 PRO A CA 1
ATOM 687 C C . PRO A 1 91 ? -1.214 -4.235 -55.437 1.00 93.88 91 PRO A C 1
ATOM 689 O O . PRO A 1 91 ? -1.120 -5.398 -55.052 1.00 93.88 91 PRO A O 1
ATOM 692 N N . GLY A 1 92 ? -2.376 -3.708 -55.835 1.00 91.69 92 GLY A N 1
ATOM 693 C CA . GLY A 1 92 ? -3.653 -4.431 -55.794 1.00 91.69 92 GLY A CA 1
ATOM 694 C C . GLY A 1 92 ? -4.405 -4.360 -54.456 1.00 91.69 92 GLY A C 1
ATOM 695 O O . GLY A 1 92 ? -5.449 -4.998 -54.331 1.00 91.69 92 GLY A O 1
ATOM 696 N N . ASN A 1 93 ? -3.917 -3.588 -53.475 1.00 93.25 93 ASN A N 1
ATOM 697 C CA . ASN A 1 93 ? -4.605 -3.335 -52.207 1.00 93.25 93 ASN A CA 1
ATOM 698 C C . ASN A 1 93 ? -4.847 -1.831 -51.989 1.00 93.25 93 ASN A C 1
ATOM 700 O O . ASN A 1 93 ? -3.964 -1.105 -51.531 1.00 93.25 93 ASN A O 1
ATOM 704 N N . ASP A 1 94 ? -6.071 -1.376 -52.266 1.00 93.19 94 ASP A N 1
ATOM 705 C CA . ASP A 1 94 ? -6.448 0.044 -52.207 1.00 93.19 94 ASP A CA 1
ATOM 706 C C . ASP A 1 94 ? -6.235 0.677 -50.823 1.00 93.19 94 ASP A C 1
ATOM 708 O O . ASP A 1 94 ? -5.860 1.844 -50.734 1.00 93.19 94 ASP A O 1
ATOM 712 N N . ASN A 1 95 ? -6.406 -0.084 -49.735 1.00 91.62 95 ASN A N 1
ATOM 713 C CA . ASN A 1 95 ? -6.200 0.429 -48.377 1.00 91.62 95 ASN A CA 1
ATOM 714 C C . ASN A 1 95 ? -4.717 0.708 -48.092 1.00 91.62 95 ASN A C 1
ATOM 716 O O . ASN A 1 95 ? -4.389 1.714 -47.468 1.00 91.62 95 ASN A O 1
ATOM 720 N N . LEU A 1 96 ? -3.816 -0.165 -48.551 1.00 89.88 96 LEU A N 1
ATOM 721 C CA . LEU A 1 96 ? -2.372 0.019 -48.372 1.00 89.88 96 LEU A CA 1
ATOM 722 C C . LEU A 1 96 ? -1.826 1.119 -49.292 1.00 89.88 96 LEU A C 1
ATOM 724 O O . LEU A 1 96 ? -0.999 1.924 -48.868 1.00 89.88 96 LEU A O 1
ATOM 728 N N . LEU A 1 97 ? -2.340 1.212 -50.521 1.00 90.94 97 LEU A N 1
ATOM 729 C CA . LEU A 1 97 ? -2.021 2.310 -51.438 1.00 90.94 97 LEU A CA 1
ATOM 730 C C . LEU A 1 97 ? -2.524 3.663 -50.910 1.00 90.94 97 LEU A C 1
ATOM 732 O O . LEU A 1 97 ? -1.839 4.672 -51.070 1.00 90.94 97 LEU A O 1
ATOM 736 N N . ALA A 1 98 ? -3.674 3.690 -50.228 1.00 90.44 98 ALA A N 1
ATOM 737 C CA . ALA A 1 98 ? -4.180 4.893 -49.571 1.00 90.44 98 ALA A CA 1
ATOM 738 C C . ALA A 1 98 ? -3.284 5.353 -48.409 1.00 90.44 98 ALA A C 1
ATOM 740 O O . ALA A 1 98 ? -3.105 6.556 -48.239 1.00 90.44 98 ALA A O 1
ATOM 741 N N . ILE A 1 99 ? -2.689 4.427 -47.644 1.00 88.94 99 ILE A N 1
ATOM 742 C CA . ILE A 1 99 ? -1.675 4.771 -46.630 1.00 88.94 99 ILE A CA 1
ATOM 743 C C . ILE A 1 99 ? -0.462 5.414 -47.310 1.00 88.94 99 ILE A C 1
ATOM 745 O O . ILE A 1 99 ? -0.005 6.463 -46.866 1.00 88.94 99 ILE A O 1
ATOM 749 N N . LEU A 1 100 ? 0.012 4.843 -48.418 1.00 89.25 100 LEU A N 1
ATOM 750 C CA . LEU A 1 100 ? 1.156 5.360 -49.174 1.00 89.25 100 LEU A CA 1
ATOM 751 C C . LEU A 1 100 ? 0.942 6.785 -49.711 1.00 89.25 100 LEU A C 1
ATOM 753 O O . LEU A 1 100 ? 1.855 7.604 -49.670 1.00 89.25 100 LEU A O 1
ATOM 757 N N . ALA A 1 101 ? -0.277 7.079 -50.171 1.00 88.62 101 ALA A N 1
ATOM 758 C CA . ALA A 1 101 ? -0.684 8.395 -50.667 1.00 88.62 101 ALA A CA 1
ATOM 759 C C . ALA A 1 101 ? -1.081 9.394 -49.557 1.00 88.62 101 ALA A C 1
ATOM 761 O O . ALA A 1 101 ? -1.461 10.528 -49.858 1.00 88.62 101 ALA A O 1
ATOM 762 N N . SER A 1 102 ? -1.055 8.972 -48.288 1.00 90.25 102 SER A N 1
ATOM 763 C CA . SER A 1 102 ? -1.370 9.819 -47.131 1.00 90.25 102 SER A CA 1
ATOM 764 C C . SER A 1 102 ? -0.129 10.532 -46.588 1.00 90.25 102 SER A C 1
ATOM 766 O O . SER A 1 102 ? 0.970 10.326 -47.078 1.00 90.25 102 SER A O 1
ATOM 768 N N . ASP A 1 103 ? -0.295 11.357 -45.558 1.00 89.62 103 ASP A N 1
ATOM 769 C CA . ASP A 1 103 ? 0.773 11.990 -44.773 1.00 89.62 103 ASP A CA 1
ATOM 770 C C . ASP A 1 103 ? 1.027 11.270 -43.433 1.00 89.62 103 ASP A C 1
ATOM 772 O O . ASP A 1 103 ? 1.565 11.853 -42.490 1.00 89.62 103 ASP A O 1
ATOM 776 N N . GLN A 1 104 ? 0.609 10.004 -43.318 1.00 92.56 104 GLN A N 1
ATOM 777 C CA . GLN A 1 104 ? 0.772 9.234 -42.088 1.00 92.56 104 GLN A CA 1
ATOM 778 C C . GLN A 1 104 ? 2.241 8.955 -41.769 1.00 92.56 104 GLN A C 1
ATOM 780 O O . GLN A 1 104 ? 3.032 8.590 -42.636 1.00 92.56 104 GLN A O 1
ATOM 785 N N . GLU A 1 105 ? 2.568 9.054 -40.482 1.00 94.88 105 GLU A N 1
ATOM 786 C CA . GLU A 1 105 ? 3.882 8.723 -39.942 1.00 94.88 105 GLU A CA 1
ATOM 787 C C . GLU A 1 105 ? 3.856 7.377 -39.215 1.00 94.88 105 GLU A C 1
ATOM 789 O O . GLU A 1 105 ? 2.965 7.108 -38.397 1.00 94.88 105 GLU A O 1
ATOM 794 N N . PHE A 1 106 ? 4.865 6.564 -39.507 1.00 95.62 106 PHE A N 1
ATOM 795 C CA . PHE A 1 106 ? 5.229 5.347 -38.795 1.00 95.62 106 PHE A CA 1
ATOM 796 C C . PHE A 1 106 ? 6.642 5.499 -38.248 1.00 95.62 106 PHE A C 1
ATOM 798 O O . PHE A 1 106 ? 7.448 6.231 -38.816 1.00 95.62 106 PHE A O 1
ATOM 805 N N . TYR A 1 107 ? 6.955 4.807 -37.160 1.00 96.12 107 TYR A N 1
ATOM 806 C CA . TYR A 1 107 ? 8.153 5.107 -36.385 1.00 96.12 107 TYR A CA 1
ATOM 807 C C . TYR A 1 107 ? 9.086 3.905 -36.263 1.00 96.12 107 TYR A C 1
ATOM 809 O O . TYR A 1 107 ? 8.636 2.772 -36.096 1.00 96.12 107 TYR A O 1
ATOM 817 N N . LEU A 1 108 ? 10.388 4.168 -36.300 1.00 96.75 108 LEU A N 1
ATOM 818 C CA . LEU A 1 108 ? 11.443 3.251 -35.881 1.00 96.75 108 LEU A CA 1
ATOM 819 C C . LEU A 1 108 ? 12.203 3.906 -34.736 1.00 96.75 108 LEU A C 1
ATOM 821 O O . LEU A 1 108 ? 12.846 4.933 -34.926 1.00 96.75 108 LEU A O 1
ATOM 825 N N . GLU A 1 109 ? 12.132 3.313 -33.554 1.00 94.94 109 GLU A N 1
ATOM 826 C CA . GLU A 1 109 ? 12.792 3.850 -32.367 1.00 94.94 109 GLU A CA 1
ATOM 827 C C . GLU A 1 109 ? 13.456 2.697 -31.612 1.00 94.94 109 GLU A C 1
ATOM 829 O O . GLU A 1 109 ? 12.744 1.807 -31.134 1.00 94.94 109 GLU A O 1
ATOM 834 N N . PRO A 1 110 ? 14.798 2.630 -31.545 1.00 93.56 110 PRO A N 1
ATOM 835 C CA . PRO A 1 110 ? 15.465 1.681 -30.677 1.00 93.56 110 PRO A CA 1
ATOM 836 C C . PRO A 1 110 ? 15.391 2.159 -29.227 1.00 93.56 110 PRO A C 1
ATOM 838 O O . PRO A 1 110 ? 15.398 3.352 -28.933 1.00 93.56 110 PRO A O 1
ATOM 841 N N . LYS A 1 111 ? 15.368 1.204 -28.306 1.00 90.12 111 LYS A N 1
ATOM 842 C CA . LYS A 1 111 ? 15.604 1.427 -26.883 1.00 90.12 111 LYS A CA 1
ATOM 843 C C . LYS A 1 111 ? 16.919 0.756 -26.507 1.00 90.12 111 LYS A C 1
ATOM 845 O O . LYS A 1 111 ? 17.112 -0.395 -26.891 1.00 90.12 111 LYS A O 1
ATOM 850 N N . PHE A 1 112 ? 17.759 1.446 -25.736 1.00 88.69 112 PHE A N 1
ATOM 851 C CA . PHE A 1 112 ? 19.038 0.943 -25.231 1.00 88.69 112 PHE A CA 1
ATOM 852 C C . PHE A 1 112 ? 19.018 0.788 -23.705 1.00 88.69 112 PHE A C 1
ATOM 854 O O . PHE A 1 112 ? 18.328 1.544 -23.021 1.00 88.69 112 PHE A O 1
ATOM 861 N N . TRP A 1 113 ? 19.759 -0.183 -23.170 1.00 86.25 113 TRP A N 1
ATOM 862 C CA . TRP A 1 113 ? 19.991 -0.346 -21.726 1.00 86.25 113 TRP A CA 1
ATOM 863 C C . TRP A 1 113 ? 21.310 -1.090 -21.457 1.00 86.25 113 TRP A C 1
ATOM 865 O O . TRP A 1 113 ? 21.806 -1.766 -22.360 1.00 86.25 113 TRP A O 1
ATOM 875 N N . PRO A 1 114 ? 21.909 -0.987 -20.255 1.00 81.06 114 PRO A N 1
ATOM 876 C CA . PRO A 1 114 ? 23.164 -1.664 -19.939 1.00 81.06 114 PRO A CA 1
ATOM 877 C C . PRO A 1 114 ? 23.092 -3.185 -20.096 1.00 81.06 114 PRO A C 1
ATOM 879 O O . PRO A 1 114 ? 22.127 -3.843 -19.711 1.00 81.06 114 PRO A O 1
ATOM 882 N N . GLN A 1 115 ? 24.158 -3.768 -20.630 1.00 79.81 115 GLN A N 1
ATOM 883 C CA . GLN A 1 115 ? 24.309 -5.209 -20.744 1.00 79.81 115 GLN A CA 1
ATOM 884 C C . GLN A 1 115 ? 24.324 -5.852 -19.351 1.00 79.81 115 GLN A C 1
ATOM 886 O O . GLN A 1 115 ? 25.110 -5.470 -18.487 1.00 79.81 115 GLN A O 1
ATOM 891 N N . GLY A 1 116 ? 23.473 -6.862 -19.158 1.00 71.31 116 GLY A N 1
ATOM 892 C CA . GLY A 1 116 ? 23.294 -7.529 -17.864 1.00 71.31 116 GLY A CA 1
ATOM 893 C C . GLY A 1 116 ? 22.175 -6.935 -17.006 1.00 71.31 116 GLY A C 1
ATOM 894 O O . GLY A 1 116 ? 21.907 -7.453 -15.925 1.00 71.31 116 GLY A O 1
ATOM 895 N N . GLU A 1 117 ? 21.494 -5.891 -17.481 1.00 75.00 117 GLU A N 1
ATOM 896 C CA . GLU A 1 117 ? 20.205 -5.465 -16.938 1.00 75.00 117 GLU A CA 1
ATOM 897 C C . GLU A 1 117 ? 19.063 -6.027 -17.789 1.00 75.00 117 GLU A C 1
ATOM 899 O O . GLU A 1 117 ? 19.194 -6.184 -19.003 1.00 75.00 117 GLU A O 1
ATOM 904 N N . SER A 1 118 ? 17.943 -6.342 -17.142 1.00 80.44 118 SER A N 1
ATOM 905 C CA . SER A 1 118 ? 16.726 -6.801 -17.816 1.00 80.44 118 SER A CA 1
ATOM 906 C C . SER A 1 118 ? 15.698 -5.679 -17.875 1.00 80.44 118 SER A C 1
ATOM 908 O O . SER A 1 118 ? 15.684 -4.779 -17.031 1.00 80.44 118 SER A O 1
ATOM 910 N N . GLU A 1 119 ? 14.825 -5.720 -18.878 1.00 86.19 119 GLU A N 1
ATOM 911 C CA . GLU A 1 119 ? 13.746 -4.746 -18.994 1.00 86.19 119 GLU A CA 1
ATOM 912 C C . GLU A 1 119 ? 12.641 -5.005 -17.977 1.00 86.19 119 GLU A C 1
ATOM 914 O O . GLU A 1 119 ? 12.231 -6.140 -17.753 1.00 86.19 119 GLU A O 1
ATOM 919 N N . VAL A 1 120 ? 12.116 -3.923 -17.408 1.00 90.19 120 VAL A N 1
ATOM 920 C CA . VAL A 1 120 ? 11.031 -3.996 -16.429 1.00 90.19 120 VAL A CA 1
ATOM 921 C C . VAL A 1 120 ? 9.693 -4.018 -17.159 1.00 90.19 120 VAL A C 1
ATOM 923 O O . VAL A 1 120 ? 9.344 -3.034 -17.815 1.00 90.19 120 VAL A O 1
ATOM 926 N N . ALA A 1 121 ? 8.928 -5.101 -17.035 1.00 92.81 121 ALA A N 1
ATOM 927 C CA . ALA A 1 121 ? 7.568 -5.194 -17.572 1.00 92.81 121 ALA A CA 1
ATOM 928 C C . ALA A 1 121 ? 6.470 -5.085 -16.512 1.00 92.81 121 ALA A C 1
ATOM 930 O O . ALA A 1 121 ? 5.346 -4.681 -16.830 1.00 92.81 121 ALA A O 1
ATOM 931 N N . GLY A 1 122 ? 6.805 -5.357 -15.254 1.00 95.94 122 GLY A N 1
ATOM 932 C CA . GLY A 1 122 ? 5.914 -5.109 -14.134 1.00 95.94 122 GLY A CA 1
ATOM 933 C C . GLY A 1 122 ? 6.650 -4.642 -12.894 1.00 95.94 122 GLY A C 1
ATOM 934 O O . GLY A 1 122 ? 7.849 -4.875 -12.736 1.00 95.94 122 GLY A O 1
ATOM 935 N N . LEU A 1 123 ? 5.924 -3.977 -12.011 1.00 96.69 123 LEU A N 1
ATOM 936 C CA . LEU A 1 123 ? 6.441 -3.478 -10.746 1.00 96.69 123 LEU A CA 1
ATOM 937 C C . LEU A 1 123 ? 5.340 -3.450 -9.698 1.00 96.69 123 LEU A C 1
ATOM 939 O O . LEU A 1 123 ? 4.161 -3.301 -10.030 1.00 96.69 123 LEU A O 1
ATOM 943 N N . GLY A 1 124 ? 5.728 -3.549 -8.434 1.00 96.00 124 GLY A N 1
ATOM 944 C CA . GLY A 1 124 ? 4.745 -3.482 -7.376 1.00 96.00 124 GLY A CA 1
ATOM 945 C C . GLY A 1 124 ? 5.289 -3.240 -5.987 1.00 96.00 124 GLY A C 1
ATOM 946 O O . GLY A 1 124 ? 6.497 -3.253 -5.738 1.00 96.00 124 GLY A O 1
ATOM 947 N N . ARG A 1 125 ? 4.339 -3.006 -5.083 1.00 95.75 125 ARG A N 1
ATOM 948 C CA . ARG A 1 125 ? 4.540 -2.951 -3.638 1.00 95.75 125 ARG A CA 1
ATOM 949 C C . ARG A 1 125 ? 3.475 -3.811 -2.969 1.00 95.75 125 ARG A C 1
ATOM 951 O O . ARG A 1 125 ? 2.290 -3.516 -3.107 1.00 95.75 125 ARG A O 1
ATOM 958 N N . GLY A 1 126 ? 3.887 -4.801 -2.186 1.00 95.81 126 GLY A N 1
ATOM 959 C CA . GLY A 1 126 ? 2.953 -5.722 -1.541 1.00 95.81 126 GLY A CA 1
ATOM 960 C C . GLY A 1 126 ? 3.575 -6.535 -0.414 1.00 95.81 126 GLY A C 1
ATOM 961 O O . GLY A 1 126 ? 4.772 -6.457 -0.146 1.00 95.81 126 GLY A O 1
ATOM 962 N N . THR A 1 127 ? 2.746 -7.308 0.275 1.00 97.12 127 THR A N 1
ATOM 963 C CA . THR A 1 127 ? 3.143 -8.149 1.408 1.00 97.12 127 THR A CA 1
ATOM 964 C C . THR A 1 127 ? 3.564 -9.533 0.924 1.00 97.12 127 THR A C 1
ATOM 966 O O . THR A 1 127 ? 2.823 -10.182 0.187 1.00 97.12 127 THR A O 1
ATOM 969 N N . LEU A 1 128 ? 4.714 -10.037 1.378 1.00 98.12 128 LEU A N 1
ATOM 970 C CA . LEU A 1 128 ? 5.134 -11.419 1.140 1.00 98.12 128 LEU A CA 1
ATOM 971 C C . LEU A 1 128 ? 4.273 -12.387 1.966 1.00 98.12 128 LEU A C 1
ATOM 973 O O . LEU A 1 128 ? 4.312 -12.389 3.195 1.00 98.12 128 LEU A O 1
ATOM 977 N N . THR A 1 129 ? 3.520 -13.240 1.283 1.00 96.88 129 THR A N 1
ATOM 978 C CA . THR A 1 129 ? 2.498 -14.139 1.852 1.00 96.88 129 THR A CA 1
ATOM 979 C C . THR A 1 129 ? 2.816 -15.624 1.657 1.00 96.88 129 THR A C 1
ATOM 981 O O . THR A 1 129 ? 2.205 -16.470 2.306 1.00 96.88 129 THR A O 1
ATOM 984 N N . GLY A 1 130 ? 3.818 -15.968 0.838 1.00 96.00 130 GLY A N 1
ATOM 985 C CA . GLY A 1 130 ? 4.230 -17.356 0.614 1.00 96.00 130 GLY A CA 1
ATOM 986 C C . GLY A 1 130 ? 5.551 -17.516 -0.146 1.00 96.00 130 GLY A C 1
ATOM 987 O O . GLY A 1 130 ? 6.111 -16.542 -0.646 1.00 96.00 130 GLY A O 1
ATOM 988 N N . PHE A 1 131 ? 6.026 -18.765 -0.220 1.00 93.44 131 PHE A N 1
ATOM 989 C CA . PHE A 1 131 ? 7.285 -19.183 -0.859 1.00 93.44 131 PHE A CA 1
ATOM 990 C C . PHE A 1 131 ? 7.068 -20.310 -1.894 1.00 93.44 131 PHE A C 1
ATOM 992 O O . PHE A 1 131 ? 5.991 -20.901 -1.970 1.00 93.44 131 PHE A O 1
ATOM 999 N N . GLY A 1 132 ? 8.121 -20.642 -2.654 1.00 83.38 132 GLY A N 1
ATOM 1000 C CA . GLY A 1 132 ? 8.122 -21.547 -3.816 1.00 83.38 132 GLY A CA 1
ATOM 1001 C C . GLY A 1 132 ? 8.408 -20.748 -5.089 1.00 83.38 132 GLY A C 1
ATOM 1002 O O . GLY A 1 132 ? 9.441 -20.924 -5.725 1.00 83.38 132 GLY A O 1
ATOM 1003 N N . SER A 1 133 ? 7.537 -19.784 -5.355 1.00 86.38 133 SER A N 1
ATOM 1004 C CA . SER A 1 133 ? 7.867 -18.461 -5.894 1.00 86.38 133 SER A CA 1
ATOM 1005 C C . SER A 1 133 ? 7.753 -17.462 -4.733 1.00 86.38 133 SER A C 1
ATOM 1007 O O . SER A 1 133 ? 7.189 -17.816 -3.694 1.00 86.38 133 SER A O 1
ATOM 1009 N N . LEU A 1 134 ? 8.207 -16.217 -4.864 1.00 97.19 134 LEU A N 1
ATOM 1010 C CA . LEU A 1 134 ? 7.681 -15.177 -3.976 1.00 97.19 134 LEU A CA 1
ATOM 1011 C C . LEU A 1 134 ? 6.184 -15.040 -4.262 1.00 97.19 134 LEU A C 1
ATOM 1013 O O . LEU A 1 134 ? 5.804 -14.885 -5.422 1.00 97.19 134 LEU A O 1
ATOM 1017 N N . ILE A 1 135 ? 5.343 -15.174 -3.236 1.00 97.69 135 ILE A N 1
ATOM 1018 C CA . ILE A 1 135 ? 3.893 -14.978 -3.354 1.00 97.69 135 ILE A CA 1
ATOM 1019 C C . ILE A 1 135 ? 3.548 -13.672 -2.654 1.00 97.69 135 ILE A C 1
ATOM 1021 O O . ILE A 1 135 ? 3.663 -13.577 -1.432 1.00 97.69 135 ILE A O 1
ATOM 1025 N N . ILE A 1 136 ? 3.137 -12.669 -3.414 1.00 97.50 136 ILE A N 1
ATOM 1026 C CA . ILE A 1 136 ? 2.872 -11.312 -2.940 1.00 97.50 136 ILE A CA 1
ATOM 1027 C C . ILE A 1 136 ? 1.363 -11.075 -2.994 1.00 97.50 136 ILE A C 1
ATOM 1029 O O . ILE A 1 136 ? 0.712 -11.452 -3.969 1.00 97.50 136 ILE A O 1
ATOM 1033 N N . ASN A 1 137 ? 0.797 -10.539 -1.908 1.00 94.31 137 ASN A N 1
ATOM 1034 C CA . ASN A 1 137 ? -0.640 -10.260 -1.780 1.00 94.31 137 ASN A CA 1
ATOM 1035 C C . ASN A 1 137 ? -1.541 -11.453 -2.158 1.00 94.31 137 ASN A C 1
ATOM 1037 O O . ASN A 1 137 ? -2.607 -11.301 -2.758 1.00 94.31 137 ASN A O 1
ATOM 1041 N N . GLU A 1 138 ? -1.086 -12.662 -1.817 1.00 92.19 138 GLU A N 1
ATOM 1042 C CA . GLU A 1 138 ? -1.714 -13.952 -2.116 1.00 92.19 138 GLU A CA 1
ATOM 1043 C C . GLU A 1 138 ? -1.882 -14.309 -3.609 1.00 92.19 138 GLU A C 1
ATOM 1045 O O . GLU A 1 138 ? -2.360 -15.408 -3.900 1.00 92.19 138 GLU A O 1
ATOM 1050 N N . GLN A 1 139 ? -1.530 -13.426 -4.552 1.00 92.12 139 GLN A N 1
ATOM 1051 C CA . GLN A 1 139 ? -1.881 -13.575 -5.974 1.00 92.12 139 GLN A CA 1
ATOM 1052 C C . GLN A 1 139 ? -0.716 -13.423 -6.947 1.00 92.12 139 GLN A C 1
ATOM 1054 O O . GLN A 1 139 ? -0.724 -14.080 -7.988 1.00 92.12 139 GLN A O 1
ATOM 1059 N N . THR A 1 140 ? 0.268 -12.588 -6.631 1.00 96.69 140 THR A N 1
ATOM 1060 C CA . THR A 1 140 ? 1.401 -12.333 -7.521 1.00 96.69 140 THR A CA 1
ATOM 1061 C C . THR A 1 140 ? 2.516 -13.326 -7.238 1.00 96.69 140 THR A C 1
ATOM 1063 O O . THR A 1 140 ? 3.040 -13.390 -6.128 1.00 96.69 140 THR A O 1
ATOM 1066 N N . HIS A 1 141 ? 2.877 -14.124 -8.241 1.00 97.69 141 HIS A N 1
ATOM 1067 C CA . HIS A 1 141 ? 3.887 -15.175 -8.150 1.00 97.69 141 HIS A CA 1
ATOM 1068 C C . HIS A 1 141 ? 5.146 -14.792 -8.928 1.00 97.69 141 HIS A C 1
ATOM 1070 O O . HIS A 1 141 ? 5.172 -14.882 -10.155 1.00 97.69 141 HIS A O 1
ATOM 1076 N N . LEU A 1 142 ? 6.215 -14.425 -8.223 1.00 97.62 142 LEU A N 1
ATOM 1077 C CA . LEU A 1 142 ? 7.487 -14.077 -8.855 1.00 97.62 142 LEU A CA 1
ATOM 1078 C C . LEU A 1 142 ? 8.546 -15.146 -8.626 1.00 97.62 142 LEU A C 1
ATOM 1080 O O . LEU A 1 142 ? 8.879 -15.481 -7.486 1.00 97.62 142 LEU A O 1
ATOM 1084 N N . ALA A 1 143 ? 9.085 -15.685 -9.714 1.00 95.88 143 ALA A N 1
ATOM 1085 C CA . ALA A 1 143 ? 10.270 -16.524 -9.651 1.00 95.88 143 ALA A CA 1
ATOM 1086 C C . ALA A 1 143 ? 11.498 -15.686 -9.259 1.00 95.88 143 ALA A C 1
ATOM 1088 O O . ALA A 1 143 ? 11.570 -14.494 -9.561 1.00 95.88 143 ALA A O 1
ATOM 1089 N N . LEU A 1 144 ? 12.453 -16.332 -8.591 1.00 91.75 144 LEU A N 1
ATOM 1090 C CA . LEU A 1 144 ? 13.788 -15.795 -8.344 1.00 91.75 144 LEU A CA 1
ATOM 1091 C C . LEU A 1 144 ? 14.785 -16.590 -9.180 1.00 91.75 144 LEU A C 1
ATOM 1093 O O . LEU A 1 144 ? 14.680 -17.819 -9.245 1.00 91.75 144 LEU A O 1
ATOM 1097 N N . ASP A 1 145 ? 15.747 -15.902 -9.778 1.00 86.00 145 ASP A N 1
ATOM 1098 C CA . ASP A 1 145 ? 16.867 -16.512 -10.486 1.00 86.00 145 ASP A CA 1
ATOM 1099 C C . ASP A 1 145 ? 18.210 -15.962 -9.977 1.00 86.00 145 ASP A C 1
ATOM 1101 O O . ASP A 1 145 ? 18.263 -15.169 -9.035 1.00 86.00 145 ASP A O 1
ATOM 1105 N N . ASP A 1 146 ? 19.309 -16.404 -10.590 1.00 83.31 146 ASP A N 1
ATOM 1106 C CA . ASP A 1 146 ? 20.665 -15.998 -10.200 1.00 83.31 146 ASP A CA 1
ATOM 1107 C C . ASP A 1 146 ? 20.956 -14.502 -10.455 1.00 83.31 146 ASP A C 1
ATOM 1109 O O . ASP A 1 146 ? 21.958 -13.979 -9.964 1.00 83.31 146 ASP A O 1
ATOM 1113 N N . ASN A 1 147 ? 20.110 -13.808 -11.224 1.00 82.88 147 ASN A N 1
ATOM 1114 C CA . ASN A 1 147 ? 20.246 -12.387 -11.547 1.00 82.88 147 ASN A CA 1
ATOM 1115 C C . ASN A 1 147 ? 19.316 -11.497 -10.715 1.00 82.88 147 ASN A C 1
ATOM 1117 O O . ASN A 1 147 ? 19.487 -10.272 -10.729 1.00 82.88 147 ASN A O 1
ATOM 1121 N N . THR A 1 148 ? 18.344 -12.072 -10.000 1.00 88.44 148 THR A N 1
ATOM 1122 C CA . THR A 1 148 ? 17.465 -11.308 -9.120 1.00 88.44 148 THR A CA 1
ATOM 1123 C C . THR A 1 148 ? 18.280 -10.627 -8.022 1.00 88.44 148 THR A C 1
ATOM 1125 O O . THR A 1 148 ? 18.935 -11.272 -7.204 1.00 88.44 148 THR A O 1
ATOM 1128 N N . ARG A 1 149 ? 18.200 -9.296 -7.962 1.00 91.00 149 ARG A N 1
ATOM 1129 C CA . ARG A 1 149 ? 18.837 -8.498 -6.910 1.00 91.00 149 ARG A CA 1
ATOM 1130 C C . ARG A 1 149 ? 17.895 -8.394 -5.720 1.00 91.00 149 ARG A C 1
ATOM 1132 O O . ARG A 1 149 ? 16.797 -7.860 -5.855 1.00 91.00 149 ARG A O 1
ATOM 1139 N N . ILE A 1 150 ? 18.319 -8.896 -4.568 1.00 93.31 150 ILE A N 1
ATOM 1140 C CA . ILE A 1 150 ? 17.535 -8.843 -3.333 1.00 93.31 150 ILE A CA 1
ATOM 1141 C C . ILE A 1 150 ? 18.170 -7.810 -2.413 1.00 93.31 150 ILE A C 1
ATOM 1143 O O . ILE A 1 150 ? 19.389 -7.804 -2.260 1.00 93.31 150 ILE A O 1
ATOM 1147 N N . ARG A 1 151 ? 17.351 -6.962 -1.789 1.00 94.31 151 ARG A N 1
ATOM 1148 C CA . ARG A 1 151 ? 17.782 -6.002 -0.773 1.00 94.31 151 ARG A CA 1
ATOM 1149 C C . ARG A 1 151 ? 16.907 -6.054 0.464 1.00 94.31 151 ARG A C 1
ATOM 1151 O O . ARG A 1 151 ? 15.726 -6.391 0.396 1.00 94.31 151 ARG A O 1
ATOM 1158 N N . LEU A 1 152 ? 17.482 -5.675 1.598 1.00 92.75 152 LEU A N 1
ATOM 1159 C CA . LEU A 1 152 ? 16.789 -5.556 2.879 1.00 92.75 152 LEU A CA 1
ATOM 1160 C C . LEU A 1 152 ? 17.112 -4.196 3.469 1.00 92.75 152 LEU A C 1
ATOM 1162 O O . LEU A 1 152 ? 18.234 -3.964 3.911 1.00 92.75 152 LEU A O 1
ATOM 1166 N N . ASP A 1 153 ? 16.134 -3.290 3.457 1.00 89.94 153 ASP A N 1
ATOM 1167 C CA . ASP A 1 153 ? 16.336 -1.889 3.819 1.00 89.94 153 ASP A CA 1
ATOM 1168 C C . ASP A 1 153 ? 17.612 -1.335 3.163 1.00 89.94 153 ASP A C 1
ATOM 1170 O O . ASP A 1 153 ? 18.532 -0.904 3.857 1.00 89.94 153 ASP A O 1
ATOM 1174 N N . GLY A 1 154 ? 17.709 -1.420 1.837 1.00 83.25 154 GLY A N 1
ATOM 1175 C CA . GLY A 1 154 ? 18.838 -0.886 1.068 1.00 83.25 154 GLY A CA 1
ATOM 1176 C C . GLY A 1 154 ? 20.179 -1.621 1.213 1.00 83.25 154 GLY A C 1
ATOM 1177 O O . GLY A 1 154 ? 21.125 -1.234 0.537 1.00 83.25 154 GLY A O 1
ATOM 1178 N N . ASP A 1 155 ? 20.294 -2.662 2.046 1.00 86.31 155 ASP A N 1
ATOM 1179 C CA . ASP A 1 155 ? 21.465 -3.551 2.033 1.00 86.31 155 ASP A CA 1
ATOM 1180 C C . ASP A 1 155 ? 21.416 -4.447 0.788 1.00 86.31 155 ASP A C 1
ATOM 1182 O O . ASP A 1 155 ? 20.417 -5.131 0.589 1.00 86.31 155 ASP A O 1
ATOM 1186 N N . ASP A 1 156 ? 22.475 -4.438 -0.029 1.00 81.69 156 ASP A N 1
ATOM 1187 C CA . ASP A 1 156 ? 22.608 -5.204 -1.280 1.00 81.69 156 ASP A CA 1
ATOM 1188 C C . ASP A 1 156 ? 23.143 -6.638 -1.087 1.00 81.69 156 ASP A C 1
ATOM 1190 O O . ASP A 1 156 ? 23.242 -7.388 -2.059 1.00 81.69 156 ASP A O 1
ATOM 1194 N N . ASN A 1 157 ? 23.508 -7.048 0.135 1.00 83.50 157 ASN A N 1
ATOM 1195 C CA . ASN A 1 157 ? 24.029 -8.395 0.408 1.00 83.50 157 ASN A CA 1
ATOM 1196 C C . ASN A 1 157 ? 23.083 -9.401 1.128 1.00 83.50 157 ASN A C 1
ATOM 1198 O O . ASN A 1 157 ? 23.593 -10.322 1.776 1.00 83.50 157 ASN A O 1
ATOM 1202 N N . PRO A 1 158 ? 21.739 -9.300 1.073 1.00 89.12 158 PRO A N 1
ATOM 1203 C CA . PRO A 1 158 ? 20.860 -10.365 1.535 1.00 89.12 158 PRO A CA 1
ATOM 1204 C C . PRO A 1 158 ? 20.605 -11.414 0.447 1.00 89.12 158 PRO A C 1
ATOM 1206 O O . PRO A 1 158 ? 20.883 -11.245 -0.739 1.00 89.12 158 PRO A O 1
ATOM 1209 N N . SER A 1 159 ? 20.020 -12.521 0.876 1.00 88.06 159 SER A N 1
ATOM 1210 C CA . SER A 1 159 ? 19.623 -13.654 0.052 1.00 88.06 159 SER A CA 1
ATOM 1211 C C . SER A 1 159 ? 18.121 -13.910 0.162 1.00 88.06 159 SER A C 1
ATOM 1213 O O . SER A 1 159 ? 17.441 -13.403 1.054 1.00 88.06 159 SER A O 1
ATOM 1215 N N . ALA A 1 160 ? 17.592 -14.783 -0.696 1.00 89.44 160 ALA A N 1
ATOM 1216 C CA . ALA A 1 160 ? 16.192 -15.200 -0.617 1.00 89.44 160 ALA A CA 1
ATOM 1217 C C . ALA A 1 160 ? 15.825 -15.822 0.745 1.00 89.44 160 ALA A C 1
ATOM 1219 O O . ALA A 1 160 ? 14.671 -15.738 1.160 1.00 89.44 160 ALA A O 1
ATOM 1220 N N . SER A 1 161 ? 16.790 -16.419 1.457 1.00 92.12 161 SER A N 1
ATOM 1221 C CA . SER A 1 161 ? 16.565 -16.967 2.801 1.00 92.12 161 SER A CA 1
ATOM 1222 C C . SER A 1 161 ? 16.410 -15.914 3.897 1.00 92.12 161 SER A C 1
ATOM 1224 O O . SER A 1 161 ? 15.941 -16.255 4.981 1.00 92.12 161 SER A O 1
ATOM 1226 N N . ASP A 1 162 ? 16.773 -14.660 3.630 1.00 94.12 162 ASP A N 1
ATOM 1227 C CA . ASP A 1 162 ? 16.596 -13.562 4.582 1.00 94.12 162 ASP A CA 1
ATOM 1228 C C . ASP A 1 162 ? 15.195 -12.927 4.485 1.00 94.12 162 ASP A C 1
ATOM 1230 O O . ASP A 1 162 ? 14.788 -12.171 5.368 1.00 94.12 162 ASP A O 1
ATOM 1234 N N . LEU A 1 163 ? 14.424 -13.271 3.445 1.00 96.88 163 LEU A N 1
ATOM 1235 C CA . LEU A 1 163 ? 13.025 -12.876 3.306 1.00 96.88 163 LEU A CA 1
ATOM 1236 C C . LEU A 1 163 ? 12.130 -13.704 4.238 1.00 96.88 163 LEU A C 1
ATOM 1238 O O . LEU A 1 163 ? 12.325 -14.904 4.431 1.00 96.88 163 LEU A O 1
ATOM 1242 N N . ALA A 1 164 ? 11.094 -13.074 4.790 1.00 97.69 164 ALA A N 1
ATOM 1243 C CA . ALA A 1 164 ? 10.142 -13.719 5.688 1.00 97.69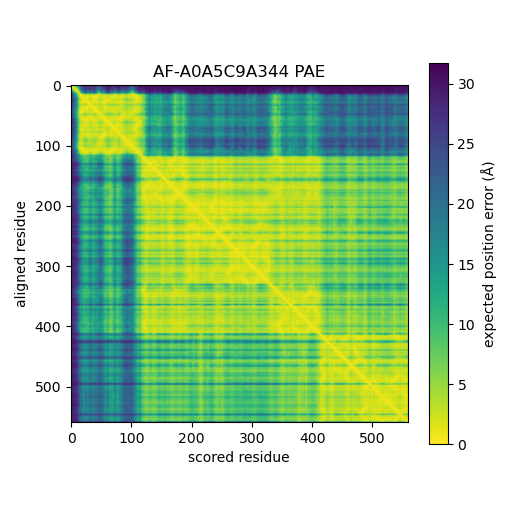 164 ALA A CA 1
ATOM 1244 C C . ALA A 1 164 ? 8.704 -13.261 5.425 1.00 97.69 164 ALA A C 1
ATOM 1246 O O . ALA A 1 164 ? 8.456 -12.141 4.981 1.00 97.69 164 ALA A O 1
ATOM 1247 N N . LEU A 1 165 ? 7.739 -14.118 5.767 1.00 98.06 165 LEU A N 1
ATOM 1248 C CA . LEU A 1 165 ? 6.318 -13.793 5.642 1.00 98.06 165 LEU A CA 1
ATOM 1249 C C . LEU A 1 165 ? 5.957 -12.516 6.409 1.00 98.06 165 LEU A C 1
ATOM 1251 O O . LEU A 1 165 ? 6.435 -12.286 7.527 1.00 98.06 165 LEU A O 1
ATOM 1255 N N . GLY A 1 166 ? 5.089 -11.713 5.805 1.00 97.69 166 GLY A N 1
ATOM 1256 C CA . GLY A 1 166 ? 4.657 -10.418 6.307 1.00 97.69 166 GLY A CA 1
ATOM 1257 C C . GLY A 1 166 ? 5.644 -9.279 6.035 1.00 97.69 166 GLY A C 1
ATOM 1258 O O . GLY A 1 166 ? 5.332 -8.142 6.371 1.00 97.69 166 GLY A O 1
ATOM 1259 N N . MET A 1 167 ? 6.821 -9.525 5.445 1.00 98.50 167 MET A N 1
ATOM 1260 C CA . MET A 1 167 ? 7.662 -8.427 4.952 1.00 98.50 167 MET A CA 1
ATOM 1261 C C . MET A 1 167 ? 6.962 -7.692 3.805 1.00 98.50 167 MET A C 1
ATOM 1263 O O . MET A 1 167 ? 6.290 -8.325 2.989 1.00 98.50 167 MET A O 1
ATOM 1267 N N . VAL A 1 168 ? 7.127 -6.372 3.735 1.00 97.31 168 VAL A N 1
ATOM 1268 C CA . VAL A 1 168 ? 6.640 -5.576 2.600 1.00 97.31 168 VAL A CA 1
ATOM 1269 C C . VAL A 1 168 ? 7.755 -5.483 1.572 1.00 97.31 168 VAL A C 1
ATOM 1271 O O . VAL A 1 168 ? 8.860 -5.058 1.898 1.00 97.31 168 VAL A O 1
ATOM 1274 N N . LEU A 1 169 ? 7.464 -5.894 0.344 1.00 97.12 169 LEU A N 1
ATOM 1275 C CA . LEU A 1 169 ? 8.398 -5.910 -0.772 1.00 97.12 169 LEU A CA 1
ATOM 1276 C C . LEU A 1 169 ? 8.066 -4.782 -1.741 1.00 97.12 169 LEU A C 1
ATOM 1278 O O . LEU A 1 169 ? 6.899 -4.582 -2.078 1.00 97.12 169 LEU A O 1
ATOM 1282 N N . HIS A 1 170 ? 9.088 -4.081 -2.217 1.00 95.25 170 HIS A N 1
ATOM 1283 C CA . HIS A 1 170 ? 9.062 -3.353 -3.484 1.00 95.25 170 HIS A CA 1
ATOM 1284 C C . HIS A 1 170 ? 9.784 -4.210 -4.506 1.00 95.25 170 HIS A C 1
ATOM 1286 O O . HIS A 1 170 ? 10.827 -4.786 -4.205 1.00 95.25 170 HIS A O 1
ATOM 1292 N N . TYR A 1 171 ? 9.241 -4.334 -5.706 1.00 96.00 171 TYR A N 1
ATOM 1293 C CA . TYR A 1 171 ? 9.843 -5.220 -6.689 1.00 96.00 171 TYR A CA 1
ATOM 1294 C C . TYR A 1 171 ? 9.615 -4.748 -8.117 1.00 96.00 171 TYR A C 1
ATOM 1296 O O . TYR A 1 171 ? 8.676 -4.012 -8.427 1.00 96.00 171 TYR A O 1
ATOM 1304 N N . THR A 1 172 ? 10.481 -5.235 -8.996 1.00 96.69 172 THR A N 1
ATOM 1305 C CA . THR A 1 172 ? 10.326 -5.154 -10.447 1.00 96.69 172 THR A CA 1
ATOM 1306 C C . THR A 1 172 ? 10.424 -6.549 -11.048 1.00 96.69 172 THR A C 1
ATOM 1308 O O . THR A 1 172 ? 11.000 -7.456 -10.447 1.00 96.69 172 THR A O 1
ATOM 1311 N N . SER A 1 173 ? 9.842 -6.739 -12.225 1.00 95.62 173 SER A N 1
ATOM 1312 C CA . SER A 1 173 ? 9.739 -8.035 -12.899 1.00 95.62 173 SER A CA 1
ATOM 1313 C C . SER A 1 173 ? 10.032 -7.919 -14.395 1.00 95.62 173 SER A C 1
ATOM 1315 O O . SER A 1 173 ? 9.823 -6.855 -14.990 1.00 95.62 173 SER A O 1
ATOM 1317 N N . GLY A 1 174 ? 10.579 -8.997 -14.958 1.00 91.62 174 GLY A N 1
ATOM 1318 C CA . GLY A 1 174 ? 11.128 -9.081 -16.310 1.00 91.62 174 GLY A CA 1
ATOM 1319 C C . GLY A 1 174 ? 10.079 -9.133 -17.416 1.00 91.62 174 GLY A C 1
ATOM 1320 O O . GLY A 1 174 ? 8.879 -9.055 -17.167 1.00 91.62 174 GLY A O 1
ATOM 1321 N N . ASP A 1 175 ? 10.525 -9.275 -18.659 1.00 87.94 175 ASP A N 1
ATOM 1322 C CA . ASP A 1 175 ? 9.682 -9.299 -19.861 1.00 87.94 175 ASP A CA 1
ATOM 1323 C C . ASP A 1 175 ? 8.740 -10.513 -19.967 1.00 87.94 175 ASP A C 1
ATOM 1325 O O . ASP A 1 175 ? 7.776 -10.481 -20.733 1.00 87.94 175 ASP A O 1
ATOM 1329 N N . ASP A 1 176 ? 8.962 -11.543 -19.151 1.00 86.31 176 ASP A N 1
ATOM 1330 C CA . ASP A 1 176 ? 8.082 -12.699 -18.965 1.00 86.31 176 ASP A CA 1
ATOM 1331 C C . ASP A 1 176 ? 6.828 -12.397 -18.120 1.00 86.31 176 ASP A C 1
ATOM 1333 O O . ASP A 1 176 ? 5.966 -13.264 -17.931 1.00 86.31 176 ASP A O 1
ATOM 1337 N N . THR A 1 177 ? 6.703 -11.164 -17.627 1.00 93.81 177 THR A N 1
ATOM 1338 C CA . THR A 1 177 ? 5.589 -10.734 -16.786 1.00 93.81 177 THR A CA 1
ATOM 1339 C C . THR A 1 177 ? 4.268 -10.711 -17.545 1.00 93.81 177 THR A C 1
ATOM 1341 O O . THR A 1 177 ? 4.112 -10.103 -18.605 1.00 93.81 177 THR A O 1
ATOM 1344 N N . THR A 1 178 ? 3.258 -11.335 -16.949 1.00 91.44 178 THR A N 1
ATOM 1345 C CA . THR A 1 178 ? 1.877 -11.284 -17.447 1.00 91.44 178 THR A CA 1
ATOM 1346 C C . THR A 1 178 ? 1.280 -9.876 -17.352 1.00 91.44 178 THR A C 1
ATOM 1348 O O . THR A 1 178 ? 1.549 -9.127 -16.419 1.00 91.44 178 THR A O 1
ATOM 1351 N N . ASN A 1 179 ? 0.374 -9.524 -18.270 1.00 87.75 179 ASN A N 1
ATOM 1352 C CA . ASN A 1 179 ? -0.245 -8.186 -18.324 1.00 87.75 179 ASN A CA 1
ATOM 1353 C C . ASN A 1 179 ? -0.995 -7.760 -17.044 1.00 87.75 179 ASN A C 1
ATOM 1355 O O . ASN A 1 179 ? -1.315 -6.584 -16.886 1.00 87.75 179 ASN A O 1
ATOM 1359 N N . ASN A 1 180 ? -1.349 -8.702 -16.169 1.00 89.38 180 ASN A N 1
ATOM 1360 C CA . ASN A 1 180 ? -2.006 -8.454 -14.887 1.00 89.38 180 ASN A CA 1
ATOM 1361 C C . ASN A 1 180 ? -1.087 -8.694 -13.679 1.00 89.38 180 ASN A C 1
ATOM 1363 O O . ASN A 1 180 ? -1.610 -8.768 -12.577 1.00 89.38 180 ASN A O 1
ATOM 1367 N N . LEU A 1 181 ? 0.225 -8.835 -13.893 1.00 95.06 181 LEU A N 1
ATOM 1368 C CA . LEU A 1 181 ? 1.247 -9.074 -12.868 1.00 95.06 181 LEU A CA 1
ATOM 1369 C C . LEU A 1 181 ? 1.085 -10.379 -12.067 1.00 95.06 181 LEU A C 1
ATOM 1371 O O . LEU A 1 181 ? 1.796 -10.593 -11.098 1.00 95.06 181 LEU A O 1
ATOM 1375 N N . ALA A 1 182 ? 0.223 -11.305 -12.497 1.00 95.38 182 ALA A N 1
ATOM 1376 C CA . ALA A 1 182 ? -0.019 -12.548 -11.761 1.00 95.38 182 ALA A CA 1
ATOM 1377 C C . ALA A 1 182 ? 1.221 -13.455 -11.686 1.00 95.38 182 ALA A C 1
ATOM 1379 O O . ALA A 1 182 ? 1.423 -14.157 -10.698 1.00 95.38 182 ALA A O 1
ATOM 1380 N N . THR A 1 183 ? 2.045 -13.460 -12.735 1.00 96.12 183 THR A N 1
ATOM 1381 C CA . THR A 1 183 ? 3.319 -14.191 -12.780 1.00 96.12 183 THR A CA 1
ATOM 1382 C C . THR A 1 183 ? 4.407 -13.400 -13.501 1.00 96.12 183 THR A C 1
ATOM 1384 O O . THR A 1 183 ? 4.086 -12.623 -14.407 1.00 96.12 183 THR A O 1
ATOM 1387 N N . GLY A 1 184 ? 5.668 -13.680 -13.166 1.00 94.06 184 GLY A N 1
ATOM 1388 C CA . GLY A 1 184 ? 6.878 -13.213 -13.858 1.00 94.06 184 GLY A CA 1
ATOM 1389 C C . GLY A 1 184 ? 8.150 -13.644 -13.118 1.00 94.06 184 GLY A C 1
ATOM 1390 O O . GLY A 1 184 ? 8.075 -14.355 -12.110 1.00 94.06 184 GLY A O 1
ATOM 1391 N N . THR A 1 185 ? 9.310 -13.187 -13.578 1.00 94.69 185 THR A N 1
ATOM 1392 C CA . THR A 1 185 ? 10.591 -13.337 -12.871 1.00 94.69 185 THR A CA 1
ATOM 1393 C C . THR A 1 185 ? 10.996 -12.002 -12.259 1.00 94.69 185 THR A C 1
ATOM 1395 O O . THR A 1 185 ? 10.994 -10.977 -12.941 1.00 94.69 185 THR A O 1
ATOM 1398 N N . ALA A 1 186 ? 11.315 -11.979 -10.963 1.00 95.38 186 ALA A N 1
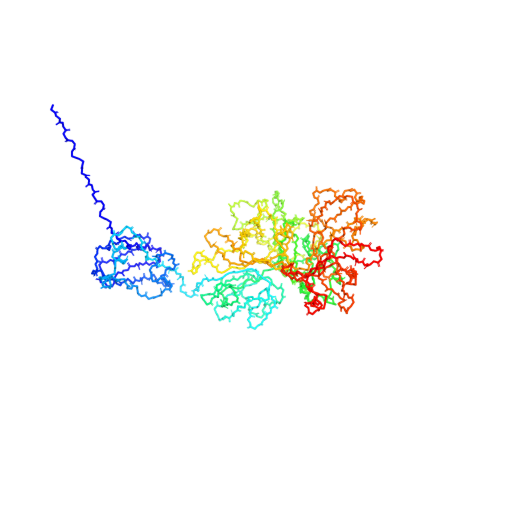ATOM 1399 C CA . ALA A 1 186 ? 11.714 -10.747 -10.292 1.00 95.38 186 ALA A CA 1
ATOM 1400 C C . ALA A 1 186 ? 13.121 -10.311 -10.726 1.00 95.38 186 ALA A C 1
ATOM 1402 O O . ALA A 1 186 ? 14.063 -11.101 -10.727 1.00 95.38 186 ALA A O 1
ATOM 1403 N N . LEU A 1 187 ? 13.273 -9.027 -11.041 1.00 93.12 187 LEU A N 1
ATOM 1404 C CA . LEU A 1 187 ? 14.570 -8.408 -11.323 1.00 93.12 187 LEU A CA 1
ATOM 1405 C C . LEU A 1 187 ? 15.164 -7.791 -10.060 1.00 93.12 187 LEU A C 1
ATOM 1407 O O . LEU A 1 187 ? 16.347 -7.966 -9.771 1.00 93.12 187 LEU A O 1
ATOM 1411 N N . THR A 1 188 ? 14.328 -7.090 -9.295 1.00 93.88 188 THR A N 1
ATOM 1412 C CA . THR A 1 188 ? 14.675 -6.542 -7.984 1.00 93.88 188 THR A CA 1
ATOM 1413 C C . THR A 1 188 ? 13.611 -6.914 -6.967 1.00 93.88 188 THR A C 1
ATOM 1415 O O . THR A 1 188 ? 12.422 -6.923 -7.290 1.00 93.88 188 THR A O 1
ATOM 1418 N N . VAL A 1 189 ? 14.037 -7.193 -5.739 1.00 95.81 189 VAL A N 1
ATOM 1419 C CA . VAL A 1 189 ? 13.172 -7.418 -4.580 1.00 95.81 189 VAL A CA 1
ATOM 1420 C C . VAL A 1 189 ? 13.784 -6.696 -3.390 1.00 95.81 189 VAL A C 1
ATOM 1422 O O . VAL A 1 189 ? 14.768 -7.157 -2.826 1.00 95.81 189 VAL A O 1
ATOM 1425 N N . ASP A 1 190 ? 13.179 -5.595 -2.980 1.00 95.38 190 ASP A N 1
ATOM 1426 C CA . ASP A 1 190 ? 13.619 -4.791 -1.849 1.00 95.38 190 ASP A CA 1
ATOM 1427 C C . ASP A 1 190 ? 12.609 -4.966 -0.708 1.00 95.38 190 ASP A C 1
ATOM 1429 O O . ASP A 1 190 ? 11.483 -4.473 -0.792 1.00 95.38 190 ASP A O 1
ATOM 1433 N N . ALA A 1 191 ? 12.970 -5.679 0.361 1.00 96.62 191 ALA A N 1
ATOM 1434 C CA . ALA A 1 191 ? 12.120 -5.740 1.549 1.00 96.62 191 ALA A CA 1
ATOM 1435 C C . ALA A 1 191 ? 12.372 -4.525 2.444 1.00 96.62 191 ALA A C 1
ATOM 1437 O O . ALA A 1 191 ? 13.517 -4.202 2.771 1.00 96.62 191 ALA A O 1
ATOM 1438 N N . ILE A 1 192 ? 11.295 -3.860 2.855 1.00 93.44 192 ILE A N 1
ATOM 1439 C CA . ILE A 1 192 ? 11.354 -2.558 3.516 1.00 93.44 192 ILE A CA 1
ATOM 1440 C C . ILE A 1 192 ? 10.585 -2.619 4.831 1.00 93.44 192 ILE A C 1
ATOM 1442 O O . ILE A 1 192 ? 9.368 -2.805 4.869 1.00 93.44 192 ILE A O 1
ATOM 1446 N N . SER A 1 193 ? 11.315 -2.397 5.918 1.00 96.88 193 SER A N 1
ATOM 1447 C CA . SER A 1 193 ? 10.735 -2.113 7.226 1.00 96.88 193 SER A CA 1
ATOM 1448 C C . SER A 1 193 ? 10.329 -0.639 7.332 1.00 96.88 193 SER A C 1
ATOM 1450 O O . SER A 1 193 ? 10.928 0.237 6.714 1.00 96.88 193 SER A O 1
ATOM 1452 N N . GLU A 1 194 ? 9.312 -0.352 8.138 1.00 96.81 194 GLU A N 1
ATOM 1453 C CA . GLU A 1 194 ? 8.826 1.009 8.403 1.00 96.81 194 GLU A CA 1
ATOM 1454 C C . GLU A 1 194 ? 9.493 1.612 9.647 1.00 96.81 194 GLU A C 1
ATOM 1456 O O . GLU A 1 194 ? 9.732 2.821 9.726 1.00 96.81 194 GLU A O 1
ATOM 1461 N N . VAL A 1 195 ? 9.798 0.769 10.639 1.00 98.38 195 VAL A N 1
ATOM 1462 C CA . VAL A 1 195 ? 10.509 1.174 11.853 1.00 98.38 195 VAL A CA 1
ATOM 1463 C C . VAL A 1 195 ? 11.312 0.014 12.442 1.00 98.38 195 VAL A C 1
ATOM 1465 O O . VAL A 1 195 ? 10.849 -1.128 12.510 1.00 98.38 195 VAL A O 1
ATOM 1468 N N . LYS A 1 196 ? 12.522 0.330 12.906 1.00 98.50 196 LYS A N 1
ATOM 1469 C CA . LYS A 1 196 ? 13.379 -0.524 13.727 1.00 98.50 196 LYS A CA 1
ATOM 1470 C C . LYS A 1 196 ? 13.834 0.257 14.948 1.00 98.50 196 LYS A C 1
ATOM 1472 O O . LYS A 1 196 ? 14.488 1.285 14.794 1.00 98.50 196 LYS A O 1
ATOM 1477 N N . GLY A 1 197 ? 13.531 -0.226 16.146 1.00 98.19 197 GLY A N 1
ATOM 1478 C CA . GLY A 1 197 ? 13.964 0.437 17.374 1.00 98.19 197 GLY A CA 1
ATOM 1479 C C . GLY A 1 197 ? 13.180 0.009 18.612 1.00 98.19 197 GLY A C 1
ATOM 1480 O O . GLY A 1 197 ? 12.415 -0.957 18.555 1.00 98.19 197 GLY A O 1
ATOM 1481 N N . PRO A 1 198 ? 13.375 0.706 19.742 1.00 97.94 198 PRO A N 1
ATOM 1482 C CA . PRO A 1 198 ? 12.763 0.355 21.011 1.00 97.94 198 PRO A CA 1
ATOM 1483 C C . PRO A 1 198 ? 11.274 0.707 21.059 1.00 97.94 198 PRO A C 1
ATOM 1485 O O . PRO A 1 198 ? 10.816 1.736 20.544 1.00 97.94 198 PRO A O 1
ATOM 1488 N N . ILE A 1 199 ? 10.522 -0.133 21.765 1.00 98.25 199 ILE A N 1
ATOM 1489 C CA . ILE A 1 199 ? 9.152 0.136 22.176 1.00 98.25 199 ILE A CA 1
ATOM 1490 C C . ILE A 1 199 ? 9.158 1.327 23.130 1.00 98.25 199 ILE A C 1
ATOM 1492 O O . ILE A 1 199 ? 9.857 1.336 24.141 1.00 98.25 199 ILE A O 1
ATOM 1496 N N . THR A 1 200 ? 8.327 2.314 22.819 1.00 97.56 200 THR A N 1
ATOM 1497 C CA . THR A 1 200 ? 8.144 3.551 23.593 1.00 97.56 200 THR A CA 1
ATOM 1498 C C . THR A 1 200 ? 6.821 3.584 24.357 1.00 97.56 200 THR A C 1
ATOM 1500 O O . THR A 1 200 ? 6.686 4.333 25.319 1.00 97.56 200 THR A O 1
ATOM 1503 N N . SER A 1 201 ? 5.858 2.748 23.965 1.00 95.88 201 SER A N 1
ATOM 1504 C CA . SER A 1 201 ? 4.591 2.509 24.662 1.00 95.88 201 SER A CA 1
ATOM 1505 C C . SER A 1 201 ? 4.069 1.124 24.286 1.00 95.88 201 SER A C 1
ATOM 1507 O O . SER A 1 201 ? 4.271 0.691 23.158 1.00 95.88 201 SER A O 1
ATOM 1509 N N . VAL A 1 202 ? 3.385 0.432 25.198 1.00 93.81 202 VAL A N 1
ATOM 1510 C CA . VAL A 1 202 ? 2.737 -0.871 24.926 1.00 93.81 202 VAL A CA 1
ATOM 1511 C C . VAL A 1 202 ? 1.213 -0.778 24.837 1.00 93.81 202 VAL A C 1
ATOM 1513 O O . VAL A 1 202 ? 0.575 -1.718 24.379 1.00 93.81 202 VAL A O 1
ATOM 1516 N N . ASN A 1 203 ? 0.616 0.346 25.249 1.00 86.31 203 ASN A N 1
ATOM 1517 C CA . ASN A 1 203 ? -0.827 0.560 25.155 1.00 86.31 203 ASN A CA 1
ATOM 1518 C C . ASN A 1 203 ? -1.170 2.045 24.893 1.00 86.31 203 ASN A C 1
ATOM 1520 O O . ASN A 1 203 ? -1.202 2.831 25.842 1.00 86.31 203 ASN A O 1
ATOM 1524 N N . PRO A 1 204 ? -1.405 2.442 23.628 1.00 89.94 204 PRO A N 1
ATOM 1525 C CA . PRO A 1 204 ? -1.240 1.625 22.422 1.00 89.94 204 PRO A CA 1
ATOM 1526 C C . PRO A 1 204 ? 0.238 1.293 22.152 1.00 89.94 204 PRO A C 1
ATOM 1528 O O . PRO A 1 204 ? 1.133 1.983 22.657 1.00 89.94 204 PRO A O 1
ATOM 1531 N N . LEU A 1 205 ? 0.503 0.247 21.361 1.00 94.31 205 LEU A N 1
ATOM 1532 C CA . LEU A 1 205 ? 1.865 -0.133 20.978 1.00 94.31 205 LEU A CA 1
ATOM 1533 C C . LEU A 1 205 ? 2.512 0.980 20.144 1.00 94.31 205 LEU A C 1
ATOM 1535 O O . LEU A 1 205 ? 1.956 1.424 19.138 1.00 94.31 205 LEU A O 1
ATOM 1539 N N . ARG A 1 206 ? 3.701 1.427 20.556 1.00 96.12 206 ARG A N 1
ATOM 1540 C CA . ARG A 1 206 ? 4.509 2.400 19.823 1.00 96.12 206 ARG A CA 1
ATOM 1541 C C . ARG A 1 206 ? 5.970 2.001 19.762 1.00 96.12 206 ARG A C 1
ATOM 1543 O O . ARG A 1 206 ? 6.546 1.647 20.788 1.00 96.12 206 ARG A O 1
ATOM 1550 N N . VAL A 1 207 ? 6.596 2.176 18.603 1.00 97.94 207 VAL A N 1
ATOM 1551 C CA . VAL A 1 207 ? 8.041 1.989 18.384 1.00 97.94 207 VAL A CA 1
ATOM 1552 C C . VAL A 1 207 ? 8.612 3.314 17.903 1.00 97.94 207 VAL A C 1
ATOM 1554 O O . VAL A 1 207 ? 8.085 3.874 16.947 1.00 97.94 207 VAL A O 1
ATOM 1557 N N . LEU A 1 208 ? 9.627 3.855 18.589 1.00 97.38 208 LEU A N 1
ATOM 1558 C CA . LEU A 1 208 ? 10.148 5.210 18.313 1.00 97.38 208 LEU A CA 1
ATOM 1559 C C . LEU A 1 208 ? 9.023 6.260 18.160 1.00 97.38 208 LEU A C 1
ATOM 1561 O O . LEU A 1 208 ? 8.939 6.997 17.177 1.00 97.38 208 LEU A O 1
ATOM 1565 N N . ALA A 1 209 ? 8.092 6.244 19.118 1.00 95.81 209 ALA A N 1
ATOM 1566 C CA . ALA A 1 209 ? 6.863 7.035 19.177 1.00 95.81 209 ALA A CA 1
ATOM 1567 C C . ALA A 1 209 ? 5.831 6.821 18.045 1.00 95.81 209 ALA A C 1
ATOM 1569 O O . ALA A 1 209 ? 4.736 7.383 18.127 1.00 95.81 209 ALA A O 1
ATOM 1570 N N . GLN A 1 210 ? 6.090 5.967 17.053 1.00 95.69 210 GLN A N 1
ATOM 1571 C CA . GLN A 1 210 ? 5.139 5.665 15.977 1.00 95.69 210 GLN A CA 1
ATOM 1572 C C . GLN A 1 210 ? 4.082 4.673 16.449 1.00 95.69 210 GLN A C 1
ATOM 1574 O O . GLN A 1 210 ? 4.434 3.658 17.042 1.00 95.69 210 GLN A O 1
ATOM 1579 N N . LEU A 1 211 ? 2.802 4.948 16.187 1.00 93.75 211 LEU A N 1
ATOM 1580 C CA . LEU A 1 211 ? 1.710 4.020 16.490 1.00 93.75 211 LEU A CA 1
ATOM 1581 C C . LEU A 1 211 ? 1.822 2.780 15.599 1.00 93.75 211 LEU A C 1
ATOM 1583 O O . LEU A 1 211 ? 1.875 2.914 14.381 1.00 93.75 211 LEU A O 1
ATOM 1587 N N . VAL A 1 212 ? 1.829 1.591 16.199 1.00 94.69 212 VAL A N 1
ATOM 1588 C CA . VAL A 1 212 ? 1.827 0.314 15.475 1.00 94.69 212 VAL A CA 1
ATOM 1589 C C . VAL A 1 212 ? 0.480 -0.363 15.690 1.00 94.69 212 VAL A C 1
ATOM 1591 O O . VAL A 1 212 ? 0.110 -0.674 16.822 1.00 94.69 212 VAL A O 1
ATOM 1594 N N . ILE A 1 213 ? -0.243 -0.588 14.598 1.00 90.25 213 ILE A N 1
ATOM 1595 C CA . ILE A 1 213 ? -1.538 -1.261 14.575 1.00 90.25 213 ILE A CA 1
ATOM 1596 C C . ILE A 1 213 ? -1.325 -2.676 14.043 1.00 90.25 213 ILE A C 1
ATOM 1598 O O . ILE A 1 213 ? -0.772 -2.857 12.962 1.00 90.25 213 ILE A O 1
ATOM 1602 N N . SER A 1 214 ? -1.766 -3.678 14.800 1.00 90.44 214 SER A N 1
ATOM 1603 C CA . SER A 1 214 ? -1.738 -5.082 14.385 1.00 90.44 214 SER A CA 1
ATOM 1604 C C . SER A 1 214 ? -3.146 -5.598 14.121 1.00 90.44 214 SER A C 1
ATOM 1606 O O . SER A 1 214 ? -4.036 -5.429 14.956 1.00 90.44 214 SER A O 1
ATOM 1608 N N . THR A 1 215 ? -3.325 -6.302 13.019 1.00 84.44 215 THR A N 1
ATOM 1609 C CA . THR A 1 215 ? -4.561 -6.973 12.611 1.00 84.44 215 THR A CA 1
ATOM 1610 C C . THR A 1 215 ? -4.383 -8.495 12.685 1.00 84.44 215 THR A C 1
ATOM 1612 O O . THR A 1 215 ? -3.304 -8.989 13.018 1.00 84.44 215 THR A O 1
ATOM 1615 N N . GLY A 1 216 ? -5.443 -9.270 12.431 1.00 81.50 216 GLY A N 1
ATOM 1616 C CA . GLY A 1 216 ? -5.375 -10.741 12.482 1.00 81.50 216 GLY A CA 1
ATOM 1617 C C . GLY A 1 216 ? -4.405 -11.372 11.467 1.00 81.50 216 GLY A C 1
ATOM 1618 O O . GLY A 1 216 ? -3.962 -12.499 11.666 1.00 81.50 216 GLY A O 1
ATOM 1619 N N . ASP A 1 217 ? -4.059 -10.643 10.405 1.00 84.88 217 ASP A N 1
ATOM 1620 C CA . ASP A 1 217 ? -3.084 -11.001 9.366 1.00 84.88 217 ASP A CA 1
ATOM 1621 C C . ASP A 1 217 ? -1.642 -10.563 9.687 1.00 84.88 217 ASP A C 1
ATOM 1623 O O . ASP A 1 217 ? -0.719 -10.937 8.964 1.00 84.88 217 ASP A O 1
ATOM 1627 N N . THR A 1 218 ? -1.404 -9.806 10.766 1.00 93.44 218 THR A N 1
ATOM 1628 C CA . THR A 1 218 ? -0.044 -9.405 11.147 1.00 93.44 218 THR A CA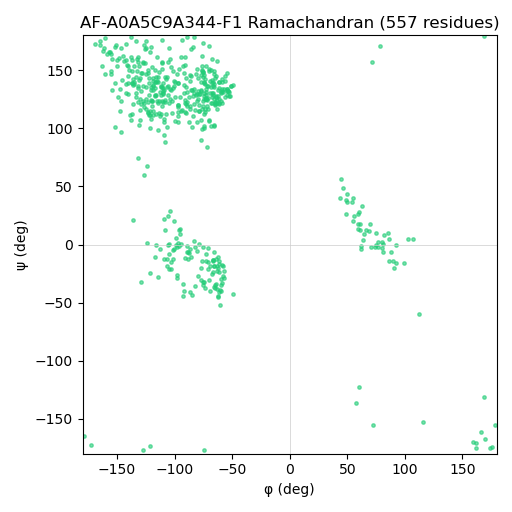 1
ATOM 1629 C C . THR A 1 218 ? 0.772 -10.618 11.599 1.00 93.44 218 THR A C 1
ATOM 1631 O O . THR A 1 218 ? 0.461 -11.276 12.593 1.00 93.44 218 THR A O 1
ATOM 1634 N N . VAL A 1 219 ? 1.894 -10.876 10.927 1.00 96.50 219 VAL A N 1
ATOM 1635 C CA . VAL A 1 219 ? 2.827 -11.939 11.310 1.00 96.50 219 VAL A CA 1
ATOM 1636 C C . VAL A 1 219 ? 3.604 -11.529 12.562 1.00 96.50 219 VAL A C 1
ATOM 1638 O O . VAL A 1 219 ? 4.421 -10.608 12.533 1.00 96.50 219 VAL A O 1
ATOM 1641 N N . LEU A 1 220 ? 3.384 -12.245 13.664 1.00 96.81 220 LEU A N 1
ATOM 1642 C CA . LEU A 1 220 ? 4.112 -12.053 14.919 1.00 96.81 220 LEU A CA 1
ATOM 1643 C C . LEU A 1 220 ? 5.312 -13.003 14.978 1.00 96.81 220 LEU A C 1
ATOM 1645 O O . LEU A 1 220 ? 5.145 -14.222 15.003 1.00 96.81 220 LEU A O 1
ATOM 1649 N N . ALA A 1 221 ? 6.525 -12.454 15.003 1.00 97.19 221 ALA A N 1
ATOM 1650 C CA . ALA A 1 221 ? 7.762 -13.228 14.973 1.00 97.19 221 ALA A CA 1
ATOM 1651 C C . ALA A 1 221 ? 8.628 -12.969 16.209 1.00 97.19 221 ALA A C 1
ATOM 1653 O O . ALA A 1 221 ? 8.822 -11.830 16.633 1.00 97.19 221 ALA A O 1
ATOM 1654 N N . ASP A 1 222 ? 9.161 -14.046 16.785 1.00 96.62 222 ASP A N 1
ATOM 1655 C CA . ASP A 1 222 ? 10.088 -14.016 17.925 1.00 96.62 222 ASP A CA 1
ATOM 1656 C C . ASP A 1 222 ? 9.568 -13.254 19.161 1.00 96.62 222 ASP A C 1
ATOM 1658 O O . ASP A 1 222 ? 10.337 -12.844 20.036 1.00 96.62 222 ASP A O 1
ATOM 1662 N N . LEU A 1 223 ? 8.246 -13.078 19.259 1.00 95.56 223 LEU A N 1
ATOM 1663 C CA . LEU A 1 223 ? 7.611 -12.464 20.417 1.00 95.56 223 LEU A CA 1
ATOM 1664 C C . LEU A 1 223 ? 7.614 -13.433 21.608 1.00 95.56 223 LEU A C 1
ATOM 1666 O O . LEU A 1 223 ? 7.362 -14.630 21.426 1.00 95.56 223 LEU A O 1
ATOM 1670 N N . PRO A 1 224 ? 7.818 -12.949 22.846 1.00 92.00 224 PRO A N 1
ATOM 1671 C CA . PRO A 1 224 ? 7.683 -13.783 24.032 1.00 92.00 224 PRO A CA 1
ATOM 1672 C C . PRO A 1 224 ? 6.259 -14.351 24.110 1.00 92.00 224 PRO A C 1
ATOM 1674 O O . PRO A 1 224 ? 5.281 -13.613 24.053 1.00 92.00 224 PRO A O 1
ATOM 1677 N N . GLY A 1 225 ? 6.126 -15.677 24.169 1.00 89.81 225 GLY A N 1
ATOM 1678 C CA . GLY A 1 225 ? 4.814 -16.338 24.167 1.00 89.81 225 GLY A CA 1
ATOM 1679 C C . GLY A 1 225 ? 3.993 -16.161 22.880 1.00 89.81 225 GLY A C 1
ATOM 1680 O O . GLY A 1 225 ? 2.826 -16.540 22.868 1.00 89.81 225 GLY A O 1
ATOM 1681 N N . GLY A 1 226 ? 4.572 -15.603 21.809 1.00 89.38 226 GLY A N 1
ATOM 1682 C CA . GLY A 1 226 ? 3.891 -15.378 20.531 1.00 89.38 226 GLY A CA 1
ATOM 1683 C C . GLY A 1 226 ? 2.812 -14.290 20.560 1.00 89.38 226 GLY A C 1
ATOM 1684 O O . GLY A 1 226 ? 1.954 -14.278 19.683 1.00 89.38 226 GLY A O 1
ATOM 1685 N N . GLN A 1 227 ? 2.812 -13.406 21.564 1.00 89.62 227 GLN A N 1
ATOM 1686 C CA . GLN A 1 227 ? 1.747 -12.421 21.781 1.00 89.62 227 GLN A CA 1
ATOM 1687 C C . GLN A 1 227 ? 2.310 -11.018 22.034 1.00 89.62 227 GLN A C 1
ATOM 1689 O O . GLN A 1 227 ? 3.379 -10.854 22.618 1.00 89.62 227 GLN A O 1
ATOM 1694 N N . LEU A 1 228 ? 1.561 -9.988 21.626 1.00 90.62 228 LEU A N 1
ATOM 1695 C CA . LEU A 1 228 ? 1.953 -8.583 21.800 1.00 90.62 228 LEU A CA 1
ATOM 1696 C C . LEU A 1 228 ? 1.905 -8.114 23.260 1.00 90.62 228 LEU A C 1
ATOM 1698 O O . LEU A 1 228 ? 2.698 -7.268 23.656 1.00 90.62 228 LEU A O 1
ATOM 1702 N N . ASN A 1 229 ? 1.008 -8.671 24.077 1.00 88.81 229 ASN A N 1
ATOM 1703 C CA . ASN A 1 229 ? 0.849 -8.305 25.492 1.00 88.81 229 ASN A CA 1
ATOM 1704 C C . ASN A 1 229 ? 2.059 -8.680 26.373 1.00 88.81 229 ASN A C 1
ATOM 1706 O O . ASN A 1 229 ? 2.147 -8.220 27.510 1.00 88.81 229 ASN A O 1
ATOM 1710 N N . ALA A 1 230 ? 2.970 -9.511 25.863 1.00 91.50 230 ALA A N 1
ATOM 1711 C CA . ALA A 1 230 ? 4.192 -9.913 26.546 1.00 91.50 230 ALA A CA 1
ATOM 1712 C C . ALA A 1 230 ? 5.369 -8.960 26.279 1.00 91.50 230 ALA A C 1
ATOM 1714 O O . ALA A 1 230 ? 6.439 -9.126 26.866 1.00 91.50 230 ALA A O 1
ATOM 1715 N N . LEU A 1 231 ? 5.185 -7.983 25.387 1.00 95.44 231 LEU A N 1
ATOM 1716 C CA . LEU A 1 231 ? 6.169 -6.951 25.098 1.00 95.44 231 LEU A CA 1
ATOM 1717 C C . LEU A 1 231 ? 6.226 -5.913 26.218 1.00 95.44 231 LEU A C 1
ATOM 1719 O O . LEU A 1 231 ? 5.218 -5.582 26.844 1.00 95.44 231 LEU A O 1
ATOM 1723 N N . VAL A 1 232 ? 7.414 -5.354 26.430 1.00 96.00 232 VAL A N 1
ATOM 1724 C CA . VAL A 1 232 ? 7.653 -4.288 27.411 1.00 96.00 232 VAL A CA 1
ATOM 1725 C C . VAL A 1 232 ? 8.348 -3.096 26.759 1.00 96.00 232 VAL A C 1
ATOM 1727 O O . VAL A 1 232 ? 9.027 -3.233 25.744 1.00 96.00 232 VAL A O 1
ATOM 1730 N N . VAL A 1 233 ? 8.193 -1.907 27.348 1.00 97.12 233 VAL A N 1
ATOM 1731 C CA . VAL A 1 233 ? 8.941 -0.710 26.924 1.00 97.12 233 VAL A CA 1
ATOM 1732 C C . VAL A 1 233 ? 10.444 -1.010 26.946 1.00 97.12 233 VAL A C 1
ATOM 1734 O O . VAL A 1 233 ? 10.947 -1.591 27.907 1.00 97.12 233 VAL A O 1
ATOM 1737 N N . GLY A 1 234 ? 11.145 -0.618 25.880 1.00 95.94 234 GLY A N 1
ATOM 1738 C CA . GLY A 1 234 ? 12.570 -0.887 25.676 1.00 95.94 234 GLY A CA 1
ATOM 1739 C C . GLY A 1 234 ? 12.894 -2.162 24.890 1.00 95.94 234 GLY A C 1
ATOM 1740 O O . GLY A 1 234 ? 14.011 -2.264 24.387 1.00 95.94 234 GLY A O 1
ATOM 1741 N N . ASP A 1 235 ? 11.955 -3.102 24.715 1.00 97.25 235 ASP A N 1
ATOM 1742 C CA . ASP A 1 235 ? 12.143 -4.185 23.738 1.00 97.25 235 ASP A CA 1
ATOM 1743 C C . ASP A 1 235 ? 12.343 -3.595 22.339 1.00 97.25 235 ASP A C 1
ATOM 1745 O O . ASP A 1 235 ? 11.684 -2.624 21.983 1.00 97.25 235 ASP A O 1
ATOM 1749 N N . GLU A 1 236 ? 13.220 -4.180 21.523 1.00 98.12 236 GLU A N 1
ATOM 1750 C CA . GLU A 1 236 ? 13.464 -3.691 20.163 1.00 98.12 236 GLU A CA 1
ATOM 1751 C C . GLU A 1 236 ? 12.699 -4.513 19.129 1.00 98.12 236 GLU A C 1
ATOM 1753 O O . GLU A 1 236 ? 12.796 -5.747 19.091 1.00 98.12 236 GLU A O 1
ATOM 1758 N N . LEU A 1 237 ? 11.940 -3.812 18.288 1.00 98.50 237 LEU A N 1
ATOM 1759 C CA . LEU A 1 237 ? 11.117 -4.389 17.235 1.00 98.50 237 LEU A CA 1
ATOM 1760 C C . LEU A 1 237 ? 11.605 -3.945 15.859 1.00 98.50 237 LEU A C 1
ATOM 1762 O O . LEU A 1 237 ? 12.001 -2.797 15.671 1.00 98.50 237 LEU A O 1
ATOM 1766 N N . GLU A 1 238 ? 11.508 -4.855 14.899 1.00 98.50 238 GLU A N 1
ATOM 1767 C CA . GLU A 1 238 ? 11.480 -4.559 13.472 1.00 98.50 238 GLU A CA 1
ATOM 1768 C C . GLU A 1 238 ? 10.039 -4.730 12.987 1.00 98.50 238 GLU A C 1
ATOM 1770 O O . GLU A 1 238 ? 9.445 -5.802 13.147 1.00 98.50 238 GLU A O 1
ATOM 1775 N N . VAL A 1 239 ? 9.472 -3.666 12.423 1.00 98.69 239 VAL A N 1
ATOM 1776 C CA . VAL A 1 239 ? 8.080 -3.633 11.970 1.00 98.69 239 VAL A CA 1
ATOM 1777 C C . VAL A 1 239 ? 8.044 -3.352 10.475 1.00 98.69 239 VAL A C 1
ATOM 1779 O O . VAL A 1 239 ? 8.558 -2.333 10.011 1.00 98.69 239 VAL A O 1
ATOM 1782 N N . HIS A 1 240 ? 7.409 -4.254 9.733 1.00 98.44 240 HIS A N 1
ATOM 1783 C CA . HIS A 1 240 ? 7.035 -4.060 8.332 1.00 98.44 240 HIS A CA 1
ATOM 1784 C C . HIS A 1 240 ? 5.551 -3.719 8.269 1.00 98.44 240 HIS A C 1
ATOM 1786 O O . HIS A 1 240 ? 4.768 -4.181 9.106 1.00 98.44 240 HIS A O 1
ATOM 1792 N N . GLY A 1 241 ? 5.156 -2.925 7.282 1.00 96.06 241 GLY A N 1
ATOM 1793 C CA . GLY A 1 241 ? 3.758 -2.578 7.094 1.00 96.06 241 GLY A CA 1
ATOM 1794 C C . GLY A 1 241 ? 3.550 -1.414 6.143 1.00 96.06 241 GLY A C 1
ATOM 1795 O O . GLY A 1 241 ? 4.427 -1.050 5.359 1.00 96.06 241 GLY A O 1
ATOM 1796 N N . PHE A 1 242 ? 2.365 -0.825 6.240 1.00 92.81 242 PHE A N 1
ATOM 1797 C CA . PHE A 1 242 ? 1.969 0.324 5.441 1.00 92.81 242 PHE A CA 1
ATOM 1798 C C . PHE A 1 242 ? 1.649 1.494 6.353 1.00 92.81 242 PHE A C 1
ATOM 1800 O O . PHE A 1 242 ? 0.793 1.402 7.237 1.00 92.81 242 PHE A O 1
ATOM 1807 N N . ARG A 1 243 ? 2.345 2.603 6.123 1.00 90.19 243 ARG A N 1
ATOM 1808 C CA . ARG A 1 243 ? 2.113 3.844 6.848 1.00 90.19 243 ARG A CA 1
ATOM 1809 C C . ARG A 1 243 ? 0.826 4.521 6.391 1.00 90.19 243 ARG A C 1
ATOM 1811 O O . ARG A 1 243 ? 0.562 4.556 5.190 1.00 90.19 243 ARG A O 1
ATOM 1818 N N . GLY A 1 244 ? 0.050 5.038 7.334 1.00 85.69 244 GLY A N 1
ATOM 1819 C CA . GLY A 1 244 ? -1.089 5.915 7.077 1.00 85.69 244 GLY A CA 1
ATOM 1820 C C . GLY A 1 244 ? -0.723 7.399 7.135 1.00 85.69 244 GLY A C 1
ATOM 1821 O O . GLY A 1 244 ? 0.411 7.777 7.439 1.00 85.69 244 GLY A O 1
ATOM 1822 N N . GLY A 1 245 ? -1.696 8.260 6.833 1.00 80.12 245 GLY A N 1
ATOM 1823 C CA . GLY A 1 245 ? -1.484 9.707 6.692 1.00 80.12 245 GLY A CA 1
ATOM 1824 C C . GLY A 1 245 ? -1.024 10.421 7.969 1.00 80.12 245 GLY A C 1
ATOM 1825 O O . GLY A 1 245 ? -0.454 11.506 7.880 1.00 80.12 245 GLY A O 1
ATOM 1826 N N . ASN A 1 246 ? -1.209 9.812 9.143 1.00 78.44 246 ASN A N 1
ATOM 1827 C CA . ASN A 1 246 ? -0.820 10.372 10.438 1.00 78.44 246 ASN A CA 1
ATOM 1828 C C . ASN A 1 246 ? 0.386 9.636 11.058 1.00 78.44 246 ASN A C 1
ATOM 1830 O O . ASN A 1 246 ? 0.627 9.722 12.265 1.00 78.44 246 ASN A O 1
ATOM 1834 N N . ASN A 1 247 ? 1.178 8.950 10.224 1.00 84.81 247 ASN A N 1
ATOM 1835 C CA . ASN A 1 247 ? 2.360 8.162 10.590 1.00 84.81 247 ASN A CA 1
ATOM 1836 C C . ASN A 1 247 ? 2.090 6.912 11.455 1.00 84.81 247 ASN A C 1
ATOM 1838 O O . ASN A 1 247 ? 3.036 6.310 11.967 1.00 84.81 247 ASN A O 1
ATOM 1842 N N . GLU A 1 248 ? 0.841 6.477 11.604 1.00 90.25 248 GLU A N 1
ATOM 1843 C CA . GLU A 1 248 ? 0.518 5.141 12.100 1.00 90.25 248 GLU A CA 1
ATOM 1844 C C . GLU A 1 248 ? 0.974 4.061 11.112 1.00 90.25 248 GLU A C 1
ATOM 1846 O O . GLU A 1 248 ? 0.971 4.269 9.900 1.00 90.25 248 GLU A O 1
ATOM 1851 N N . ILE A 1 249 ? 1.376 2.901 11.625 1.00 94.12 249 ILE A N 1
ATOM 1852 C CA . ILE A 1 249 ? 1.864 1.771 10.836 1.00 94.12 249 ILE A CA 1
ATOM 1853 C C . ILE A 1 249 ? 0.845 0.642 10.953 1.00 94.12 249 ILE A C 1
ATOM 1855 O O . ILE A 1 249 ? 0.725 0.030 12.015 1.00 94.12 249 ILE A O 1
ATOM 1859 N N . ASN A 1 250 ? 0.145 0.338 9.860 1.00 92.19 250 ASN A N 1
ATOM 1860 C CA . ASN A 1 250 ? -0.629 -0.895 9.732 1.00 92.19 250 ASN A CA 1
ATOM 1861 C C . ASN A 1 250 ? 0.347 -2.045 9.468 1.00 92.19 250 ASN A C 1
ATOM 1863 O O . ASN A 1 250 ? 0.851 -2.200 8.353 1.00 92.19 250 ASN A O 1
ATOM 1867 N N . ALA A 1 251 ? 0.672 -2.796 10.518 1.00 96.25 251 ALA A N 1
ATOM 1868 C CA . ALA A 1 251 ? 1.747 -3.771 10.502 1.00 96.25 251 ALA A CA 1
ATOM 1869 C C . ALA A 1 251 ? 1.348 -5.056 9.772 1.00 96.25 251 ALA A C 1
ATOM 1871 O O . ALA A 1 251 ? 0.331 -5.682 10.067 1.00 96.25 251 ALA A O 1
ATOM 1872 N N . THR A 1 252 ? 2.215 -5.507 8.878 1.00 96.94 252 THR A N 1
ATOM 1873 C CA . THR A 1 252 ? 2.138 -6.825 8.232 1.00 96.94 252 THR A CA 1
ATOM 1874 C C . THR A 1 252 ? 3.041 -7.837 8.922 1.00 96.94 252 THR A C 1
ATOM 1876 O O . THR A 1 252 ? 2.763 -9.035 8.911 1.00 96.94 252 THR A O 1
ATOM 1879 N N . ARG A 1 253 ? 4.104 -7.360 9.579 1.00 98.12 253 ARG A N 1
ATOM 1880 C CA . ARG A 1 253 ? 5.002 -8.171 10.399 1.00 98.12 253 ARG A CA 1
ATOM 1881 C C . ARG A 1 253 ? 5.539 -7.361 11.565 1.00 98.12 253 ARG A C 1
ATOM 1883 O O . ARG A 1 253 ? 6.028 -6.251 11.380 1.00 98.12 253 ARG A O 1
ATOM 1890 N N . ILE A 1 254 ? 5.518 -7.961 12.749 1.00 98.50 254 ILE A N 1
ATOM 1891 C CA . ILE A 1 254 ? 6.156 -7.438 13.957 1.00 98.50 254 ILE A CA 1
ATOM 1892 C C . ILE A 1 254 ? 7.125 -8.504 14.455 1.00 98.50 254 ILE A C 1
ATOM 1894 O O . ILE A 1 254 ? 6.703 -9.583 14.874 1.00 98.50 254 ILE A O 1
ATOM 1898 N N . GLN A 1 255 ? 8.423 -8.209 14.412 1.00 98.19 255 GLN A N 1
ATOM 1899 C CA . GLN A 1 255 ? 9.463 -9.110 14.899 1.00 98.19 255 GLN A CA 1
ATOM 1900 C C . GLN A 1 255 ? 10.210 -8.498 16.080 1.00 98.19 255 GLN A C 1
ATOM 1902 O O . GLN A 1 255 ? 10.744 -7.397 15.966 1.00 98.19 255 GLN A O 1
ATOM 1907 N N . ARG A 1 256 ? 10.330 -9.232 17.191 1.00 98.00 256 ARG A N 1
ATOM 1908 C CA . ARG A 1 256 ? 11.211 -8.832 18.298 1.00 98.00 256 ARG A CA 1
ATOM 1909 C C . ARG A 1 256 ? 12.646 -9.273 18.032 1.00 98.00 256 ARG A C 1
ATOM 1911 O O . ARG A 1 256 ? 12.905 -10.424 17.694 1.00 98.00 256 ARG A O 1
ATOM 1918 N N . LYS A 1 257 ? 13.606 -8.377 18.248 1.00 96.75 257 LYS A N 1
ATOM 1919 C CA . LYS A 1 257 ? 15.039 -8.649 18.072 1.00 96.75 257 LYS A CA 1
ATOM 1920 C C . LYS A 1 257 ? 15.708 -8.714 19.440 1.00 96.75 257 LYS A C 1
ATOM 1922 O O . LYS A 1 257 ? 16.197 -7.721 19.964 1.00 96.75 257 LYS A O 1
ATOM 1927 N N . ALA A 1 258 ? 15.725 -9.907 20.039 1.00 92.19 258 ALA A N 1
ATOM 1928 C CA . ALA A 1 258 ? 16.218 -10.108 21.407 1.00 92.19 258 ALA A CA 1
ATOM 1929 C C . ALA A 1 258 ? 17.690 -9.693 21.613 1.00 92.19 258 ALA A C 1
ATOM 1931 O O . ALA A 1 258 ? 18.058 -9.282 22.709 1.00 92.19 258 ALA A O 1
ATOM 1932 N N . GLY A 1 259 ? 18.519 -9.788 20.566 1.00 91.88 259 GLY A N 1
ATOM 1933 C CA . GLY A 1 259 ? 19.912 -9.326 20.577 1.00 91.88 259 GLY A CA 1
ATOM 1934 C C . GLY A 1 259 ? 20.087 -7.811 20.403 1.00 91.88 259 GLY A C 1
ATOM 1935 O O . GLY A 1 259 ? 21.220 -7.336 20.399 1.00 91.88 259 GLY A O 1
ATOM 1936 N N . GLY A 1 260 ? 18.990 -7.062 20.261 1.00 94.12 260 GLY A N 1
ATOM 1937 C CA . GLY A 1 260 ? 18.993 -5.670 19.825 1.00 94.12 260 GLY A CA 1
ATOM 1938 C C . GLY A 1 260 ? 19.173 -5.531 18.312 1.00 94.12 260 GLY A C 1
ATOM 1939 O O . GLY A 1 260 ? 19.456 -6.494 17.596 1.00 94.12 260 GLY A O 1
ATOM 1940 N N . ILE A 1 261 ? 18.995 -4.307 17.828 1.00 96.44 261 ILE A N 1
ATOM 1941 C CA . ILE A 1 261 ? 19.095 -3.923 16.425 1.00 96.44 261 ILE A CA 1
ATOM 1942 C C . ILE A 1 261 ? 20.259 -2.937 16.294 1.00 96.44 261 ILE A C 1
ATOM 1944 O O . ILE A 1 261 ? 20.155 -1.824 16.800 1.00 96.44 261 ILE A O 1
ATOM 1948 N N . PRO A 1 262 ? 21.368 -3.302 15.625 1.00 95.12 262 PRO A N 1
ATOM 1949 C CA . PRO A 1 262 ? 22.551 -2.440 15.533 1.00 95.12 262 PRO A CA 1
ATOM 1950 C C . PRO A 1 262 ? 22.294 -1.082 14.867 1.00 95.12 262 PRO A C 1
ATOM 1952 O O . PRO A 1 262 ? 22.888 -0.080 15.265 1.00 95.12 262 PRO A O 1
ATOM 1955 N N . VAL A 1 263 ? 21.403 -1.064 13.872 1.00 96.81 263 VAL A N 1
ATOM 1956 C CA . VAL A 1 263 ? 20.990 0.135 13.139 1.00 96.81 263 VAL A CA 1
ATOM 1957 C C . VAL A 1 263 ? 19.484 0.286 13.275 1.00 96.81 263 VAL A C 1
ATOM 1959 O O . VAL A 1 263 ? 18.713 -0.517 12.744 1.00 96.81 263 VAL A O 1
ATOM 1962 N N . TRP A 1 264 ? 19.066 1.310 14.007 1.00 98.31 264 TRP A N 1
ATOM 1963 C CA . TRP A 1 264 ? 17.667 1.703 14.067 1.00 98.31 264 TRP A CA 1
ATOM 1964 C C . TRP A 1 264 ? 17.281 2.442 12.795 1.00 98.31 264 TRP A C 1
ATOM 1966 O O . TRP A 1 264 ? 18.115 3.061 12.133 1.00 98.31 264 TRP A O 1
ATOM 1976 N N . LYS A 1 265 ? 15.999 2.372 12.464 1.00 98.00 265 LYS A N 1
ATOM 1977 C CA . LYS A 1 265 ? 15.427 2.961 11.260 1.00 98.00 265 LYS A CA 1
ATOM 1978 C C . LYS A 1 265 ? 14.072 3.559 11.600 1.00 98.00 265 LYS A C 1
ATOM 1980 O O . LYS A 1 265 ? 13.294 2.946 12.328 1.00 98.00 265 LYS A O 1
ATOM 1985 N N . LEU A 1 266 ? 13.784 4.731 11.056 1.00 97.69 266 LEU A N 1
ATOM 1986 C CA . LEU A 1 266 ? 12.469 5.346 11.123 1.00 97.69 266 LEU A CA 1
ATOM 1987 C C . LEU A 1 266 ? 12.144 5.973 9.770 1.00 97.69 266 LEU A C 1
ATOM 1989 O O . LEU A 1 266 ? 12.759 6.965 9.384 1.00 97.69 266 LEU A O 1
ATOM 1993 N N . THR A 1 267 ? 11.173 5.392 9.074 1.00 95.31 267 THR A N 1
ATOM 1994 C CA . THR A 1 267 ? 10.570 5.988 7.880 1.00 95.31 267 THR A CA 1
ATOM 1995 C C . THR A 1 267 ? 9.347 6.810 8.288 1.00 95.31 267 THR A C 1
ATOM 1997 O O . THR A 1 267 ? 8.672 6.466 9.259 1.00 95.31 267 THR A O 1
ATOM 2000 N N . GLY A 1 268 ? 9.040 7.898 7.587 1.00 93.31 268 GLY A N 1
ATOM 2001 C CA . GLY A 1 268 ? 7.779 8.619 7.757 1.00 93.31 268 GLY A CA 1
ATOM 2002 C C . GLY A 1 268 ? 7.788 10.043 7.217 1.00 93.31 268 GLY A C 1
ATOM 2003 O O . GLY A 1 268 ? 8.755 10.500 6.616 1.00 93.31 268 GLY A O 1
ATOM 2004 N N . THR A 1 269 ? 6.685 10.749 7.458 1.00 92.00 269 THR A N 1
ATOM 2005 C CA . THR A 1 269 ? 6.506 12.139 7.022 1.00 92.00 269 THR A CA 1
ATOM 2006 C C . THR A 1 269 ? 7.121 13.096 8.034 1.00 92.00 269 THR A C 1
ATOM 2008 O O . THR A 1 269 ? 6.819 13.001 9.231 1.00 92.00 269 THR A O 1
ATOM 2011 N N . VAL A 1 270 ? 7.896 14.071 7.563 1.00 95.00 270 VAL A N 1
ATOM 2012 C CA . VAL A 1 270 ? 8.381 15.178 8.390 1.00 95.00 270 VAL A CA 1
ATOM 2013 C C . VAL A 1 270 ? 7.198 16.031 8.850 1.00 95.00 270 VAL A C 1
ATOM 2015 O O . VAL A 1 270 ? 6.471 16.602 8.039 1.00 95.00 270 VAL A O 1
ATOM 2018 N N . THR A 1 271 ? 7.001 16.139 10.161 1.00 95.31 271 THR A N 1
ATOM 2019 C CA . THR A 1 271 ? 5.893 16.891 10.786 1.00 95.31 271 THR A CA 1
ATOM 2020 C C . THR A 1 271 ? 6.328 18.240 11.351 1.00 95.31 271 THR A C 1
ATOM 2022 O O . THR A 1 271 ? 5.488 19.096 11.625 1.00 95.31 271 THR A O 1
ATOM 2025 N N . GLY A 1 272 ? 7.634 18.453 11.505 1.00 96.62 272 GLY A N 1
ATOM 2026 C CA . GLY A 1 272 ? 8.211 19.684 12.031 1.00 96.62 272 GLY A CA 1
ATOM 2027 C C . GLY A 1 272 ? 9.679 19.813 11.647 1.00 96.62 272 GLY A C 1
ATOM 2028 O O . GLY A 1 272 ? 10.387 18.813 11.554 1.00 96.62 272 GLY A O 1
ATOM 2029 N N . VAL A 1 273 ? 10.129 21.047 11.427 1.00 97.00 273 VAL A N 1
ATOM 2030 C CA . VAL A 1 273 ? 11.537 21.386 11.187 1.00 97.00 273 VAL A CA 1
ATOM 2031 C C . VAL A 1 273 ? 11.906 22.539 12.115 1.00 97.00 273 VAL A C 1
ATOM 2033 O O . VAL A 1 273 ? 11.226 23.567 12.138 1.00 97.00 273 VAL A O 1
ATOM 2036 N N . GLY A 1 274 ? 12.959 22.348 12.904 1.00 94.56 274 GLY A N 1
ATOM 2037 C CA . GLY A 1 274 ? 13.494 23.316 13.854 1.00 94.56 274 GLY A CA 1
ATOM 2038 C C . GLY A 1 274 ? 14.957 23.652 13.566 1.00 94.56 274 GLY A C 1
ATOM 2039 O O . GLY A 1 274 ? 15.546 23.233 12.570 1.00 94.56 274 GLY A O 1
ATOM 2040 N N . THR A 1 275 ? 15.579 24.420 14.459 1.00 93.69 275 THR A N 1
ATOM 2041 C CA . THR A 1 275 ? 17.011 24.724 14.355 1.00 93.69 275 THR A CA 1
ATOM 2042 C C . THR A 1 275 ? 17.830 23.494 14.750 1.00 93.69 275 THR A C 1
ATOM 2044 O O . THR A 1 275 ? 17.990 23.217 15.936 1.00 93.69 275 THR A O 1
ATOM 2047 N N . GLY A 1 276 ? 18.362 22.767 13.763 1.00 94.31 276 GLY A N 1
ATOM 2048 C CA . GLY A 1 276 ? 19.180 21.565 13.987 1.00 94.31 276 GLY A CA 1
ATOM 2049 C C . GLY A 1 276 ? 18.383 20.321 14.396 1.00 94.31 276 GLY A C 1
ATOM 2050 O O . GLY A 1 276 ? 18.979 19.317 14.787 1.00 94.31 276 GLY A O 1
ATOM 2051 N N . THR A 1 277 ? 17.053 20.376 14.305 1.00 97.31 277 THR A N 1
ATOM 2052 C CA . THR A 1 277 ? 16.149 19.266 14.621 1.00 97.31 277 THR A CA 1
ATOM 2053 C C . THR A 1 277 ? 15.039 19.151 13.586 1.00 97.31 277 THR A C 1
ATOM 2055 O O . THR A 1 277 ? 14.720 20.108 12.877 1.00 97.31 277 THR A O 1
ATOM 2058 N N . PHE A 1 278 ? 14.434 17.974 13.506 1.00 97.81 278 PHE A N 1
ATOM 2059 C CA . PHE A 1 278 ? 13.188 17.748 12.781 1.00 97.81 278 PHE A CA 1
ATOM 2060 C C . PHE A 1 278 ? 12.368 16.668 13.491 1.00 97.81 278 PHE A C 1
ATOM 2062 O O . PHE A 1 278 ? 12.859 15.993 14.399 1.00 97.81 278 PHE A O 1
ATOM 2069 N N . ASN A 1 279 ? 11.111 16.504 13.093 1.00 97.75 279 ASN A N 1
ATOM 2070 C CA . ASN A 1 279 ? 10.205 15.522 13.677 1.00 97.75 279 ASN A CA 1
ATOM 2071 C C . ASN A 1 279 ? 9.672 14.564 12.614 1.00 97.75 279 ASN A C 1
ATOM 2073 O O . ASN A 1 279 ? 9.280 15.005 11.536 1.00 97.75 279 ASN A O 1
ATOM 2077 N N . ILE A 1 280 ? 9.583 13.277 12.957 1.00 95.94 280 ILE A N 1
ATOM 2078 C CA . ILE A 1 280 ? 8.761 12.288 12.242 1.00 95.94 280 ILE A CA 1
ATOM 2079 C C . ILE A 1 280 ? 7.649 11.844 13.193 1.00 95.94 280 ILE A C 1
ATOM 2081 O O . ILE A 1 280 ? 7.897 11.233 14.241 1.00 95.94 280 ILE A O 1
ATOM 2085 N N . GLY A 1 281 ? 6.402 12.182 12.862 1.00 91.81 281 GLY A N 1
ATOM 2086 C CA . GLY A 1 281 ? 5.297 12.058 13.813 1.00 91.81 281 GLY A CA 1
ATOM 2087 C C . GLY A 1 281 ? 5.559 12.921 15.052 1.00 91.81 281 GLY A C 1
ATOM 2088 O O . GLY A 1 281 ? 5.767 14.127 14.937 1.00 91.81 281 GLY A O 1
ATOM 2089 N N . SER A 1 282 ? 5.573 12.314 16.239 1.00 92.50 282 SER A N 1
ATOM 2090 C CA . SER A 1 282 ? 5.935 12.998 17.491 1.00 92.50 282 SER A CA 1
ATOM 2091 C C . SER A 1 282 ? 7.384 12.758 17.933 1.00 92.50 282 SER A C 1
ATOM 2093 O O . SER A 1 282 ? 7.779 13.251 18.987 1.00 92.50 282 SER A O 1
ATOM 2095 N N . GLN A 1 283 ? 8.169 11.977 17.186 1.00 97.31 283 GLN A N 1
ATOM 2096 C CA . GLN A 1 283 ? 9.560 11.694 17.533 1.00 97.31 283 GLN A CA 1
ATOM 2097 C C . GLN A 1 283 ? 10.445 12.849 17.064 1.00 97.31 283 GLN A C 1
ATOM 2099 O O . GLN A 1 283 ? 10.547 13.096 15.865 1.00 97.31 283 GLN A O 1
ATOM 2104 N N . GLU A 1 284 ? 11.080 13.555 18.000 1.00 98.00 284 GLU A N 1
ATOM 2105 C CA . GLU A 1 284 ? 12.111 14.549 17.685 1.00 98.00 284 GLU A CA 1
ATOM 2106 C C . GLU A 1 284 ? 13.431 13.853 17.334 1.00 98.00 284 GLU A C 1
ATOM 2108 O O . GLU A 1 284 ? 13.813 12.851 17.950 1.00 98.00 284 GLU A O 1
ATOM 2113 N N . ILE A 1 285 ? 14.124 14.383 16.334 1.00 98.62 285 ILE A N 1
ATOM 2114 C CA . ILE A 1 285 ? 15.401 13.890 15.833 1.00 98.62 285 ILE A CA 1
ATOM 2115 C C . ILE A 1 285 ? 16.373 15.066 15.769 1.00 98.62 285 ILE A C 1
ATOM 2117 O O . ILE A 1 285 ? 16.043 16.133 15.246 1.00 98.62 285 ILE A O 1
ATOM 2121 N N . LEU A 1 286 ? 17.583 14.867 16.289 1.00 98.00 286 LEU A N 1
ATOM 2122 C CA . LEU A 1 286 ? 18.681 15.815 16.134 1.00 98.00 286 LEU A CA 1
ATOM 2123 C C . LEU A 1 286 ? 19.351 15.563 14.782 1.00 98.00 286 LEU A C 1
ATOM 2125 O O . LEU A 1 286 ? 19.845 14.466 14.530 1.00 98.00 286 LEU A O 1
ATOM 2129 N N . LEU A 1 287 ? 19.369 16.580 13.919 1.00 95.81 287 LEU A N 1
ATOM 2130 C CA . LEU A 1 287 ? 19.949 16.475 12.578 1.00 95.81 287 LEU A CA 1
ATOM 2131 C C . LEU A 1 287 ? 21.486 16.483 12.623 1.00 95.81 287 LEU A C 1
ATOM 2133 O O . LEU A 1 287 ? 22.141 15.794 11.845 1.00 95.81 287 LEU A O 1
ATOM 2137 N N . GLY A 1 288 ? 22.065 17.246 13.557 1.00 91.50 288 GLY A N 1
ATOM 2138 C CA . GLY A 1 288 ? 23.515 17.423 13.648 1.00 91.50 288 GLY A CA 1
ATOM 2139 C C . GLY A 1 288 ? 24.103 17.988 12.350 1.00 91.50 288 GLY A C 1
ATOM 2140 O O . GLY A 1 288 ? 23.528 18.899 11.758 1.00 91.50 288 GLY A O 1
ATOM 2141 N N . ASP A 1 289 ? 25.231 17.422 11.916 1.00 90.38 289 ASP A N 1
ATOM 2142 C CA . ASP A 1 289 ? 25.918 17.779 10.664 1.00 90.38 289 ASP A CA 1
ATOM 2143 C C . ASP A 1 289 ? 25.527 16.864 9.481 1.00 90.38 289 ASP A C 1
ATOM 2145 O O . ASP A 1 289 ? 26.157 16.910 8.421 1.00 90.38 289 ASP A O 1
ATOM 2149 N N . ILE A 1 290 ? 24.516 16.000 9.647 1.00 95.50 290 ILE A N 1
ATOM 2150 C CA . ILE A 1 290 ? 24.066 15.084 8.593 1.00 95.50 290 ILE A CA 1
ATOM 2151 C C . ILE A 1 290 ? 23.286 15.872 7.538 1.00 95.50 290 ILE A C 1
ATOM 2153 O O . ILE A 1 290 ? 22.314 16.560 7.847 1.00 95.50 290 ILE A O 1
ATOM 2157 N N . ALA A 1 291 ? 23.704 15.752 6.278 1.00 92.38 291 ALA A N 1
ATOM 2158 C CA . ALA A 1 291 ? 23.022 16.367 5.148 1.00 92.38 291 ALA A CA 1
ATOM 2159 C C . ALA A 1 291 ? 21.958 15.408 4.580 1.00 92.38 291 ALA A C 1
ATOM 2161 O O . ALA A 1 291 ? 22.331 14.320 4.140 1.00 92.38 291 ALA A O 1
ATOM 2162 N N . PRO A 1 292 ? 20.667 15.796 4.543 1.00 95.38 292 PRO A N 1
ATOM 2163 C CA . PRO A 1 292 ? 19.647 15.023 3.845 1.00 95.38 292 PRO A CA 1
ATOM 2164 C C . PRO A 1 292 ? 19.968 14.867 2.363 1.00 95.38 292 PRO A C 1
ATOM 2166 O O . PRO A 1 292 ? 20.323 15.842 1.692 1.00 95.38 292 PRO A O 1
ATOM 2169 N N . ARG A 1 293 ? 19.832 13.640 1.860 1.00 95.19 293 ARG A N 1
ATOM 2170 C CA . ARG A 1 293 ? 20.044 13.292 0.450 1.00 95.19 293 ARG A CA 1
ATOM 2171 C C . ARG A 1 293 ? 18.719 13.038 -0.263 1.00 95.19 293 ARG A C 1
ATOM 2173 O O . ARG A 1 293 ? 17.705 12.775 0.376 1.00 95.19 293 ARG A O 1
ATOM 2180 N N . ASP A 1 294 ? 18.739 13.178 -1.585 1.00 91.56 294 ASP A N 1
ATOM 2181 C CA . ASP A 1 294 ? 17.611 12.885 -2.484 1.00 91.56 294 ASP A CA 1
ATOM 2182 C C . ASP A 1 294 ? 16.337 13.726 -2.246 1.00 91.56 294 ASP A C 1
ATOM 2184 O O . ASP A 1 294 ? 15.255 13.430 -2.746 1.00 91.56 294 ASP A O 1
ATOM 2188 N N . CYS A 1 295 ? 16.472 14.847 -1.533 1.00 91.25 295 CYS A N 1
ATOM 2189 C CA . CYS A 1 295 ? 15.406 15.824 -1.330 1.00 91.25 295 CYS A CA 1
ATOM 2190 C C . CYS A 1 295 ? 15.347 16.829 -2.494 1.00 91.25 295 CYS A C 1
ATOM 2192 O O . CYS A 1 295 ? 16.375 17.276 -3.006 1.00 91.25 295 CYS A O 1
ATOM 2194 N N . SER A 1 296 ? 14.146 17.280 -2.876 1.00 88.00 296 SER A N 1
ATOM 2195 C CA . SER A 1 296 ? 13.962 18.316 -3.913 1.00 88.00 296 SER A CA 1
ATOM 2196 C C . SER A 1 296 ? 14.390 19.729 -3.478 1.00 88.00 296 SER A C 1
ATOM 2198 O O . SER A 1 296 ? 14.307 20.680 -4.257 1.00 88.00 296 SER A O 1
ATOM 2200 N N . GLY A 1 297 ? 14.817 19.885 -2.226 1.00 91.25 297 GLY A N 1
ATOM 2201 C CA . GLY A 1 297 ? 15.241 21.129 -1.598 1.00 91.25 297 GLY A CA 1
ATOM 2202 C C . GLY A 1 297 ? 15.693 20.876 -0.155 1.00 91.25 297 GLY A C 1
ATOM 2203 O O . GLY A 1 297 ? 15.928 19.725 0.215 1.00 91.25 297 GLY A O 1
ATOM 2204 N N . PRO A 1 298 ? 15.828 21.929 0.673 1.00 92.44 298 PRO A N 1
ATOM 2205 C CA . PRO A 1 298 ? 16.004 21.757 2.112 1.00 92.44 298 PRO A CA 1
ATOM 2206 C C . PRO A 1 298 ? 14.852 20.942 2.703 1.00 92.44 298 PRO A C 1
ATOM 2208 O O . PRO A 1 298 ? 13.712 21.125 2.280 1.00 92.44 298 PRO A O 1
ATOM 2211 N N . LEU A 1 299 ? 15.157 20.114 3.705 1.00 95.44 299 LEU A N 1
ATOM 2212 C CA . LEU A 1 299 ? 14.165 19.304 4.408 1.00 95.44 299 LEU A CA 1
ATOM 2213 C C . LEU A 1 299 ? 12.994 20.170 4.899 1.00 95.44 299 LEU A C 1
ATOM 2215 O O . LEU A 1 299 ? 13.201 21.177 5.586 1.00 95.44 299 LEU A O 1
ATOM 2219 N N . ALA A 1 300 ? 11.776 19.769 4.561 1.00 94.81 300 ALA A N 1
ATOM 2220 C CA . ALA A 1 300 ? 10.553 20.512 4.817 1.00 94.81 300 ALA A CA 1
ATOM 2221 C C . ALA A 1 300 ? 9.455 19.622 5.414 1.00 94.81 300 ALA A C 1
ATOM 2223 O O . ALA A 1 300 ? 9.455 18.400 5.285 1.00 94.81 300 ALA A O 1
ATOM 2224 N N . ILE A 1 301 ? 8.479 20.256 6.071 1.00 94.56 301 ILE A N 1
ATOM 2225 C CA . ILE A 1 301 ? 7.264 19.570 6.530 1.00 94.56 301 ILE A CA 1
ATOM 2226 C C . ILE A 1 301 ? 6.545 18.969 5.317 1.00 94.56 301 ILE A C 1
ATOM 2228 O O . ILE A 1 301 ? 6.291 19.671 4.339 1.00 94.56 301 ILE A O 1
ATOM 2232 N N . GLY A 1 302 ? 6.176 17.694 5.418 1.00 90.62 302 GLY A N 1
ATOM 2233 C CA . GLY A 1 302 ? 5.535 16.929 4.350 1.00 90.62 302 GLY A CA 1
ATOM 2234 C C . GLY A 1 302 ? 6.485 16.020 3.567 1.00 90.62 302 GLY A C 1
ATOM 2235 O O . GLY A 1 302 ? 5.995 15.093 2.918 1.00 90.62 302 GLY A O 1
ATOM 2236 N N . ASP A 1 303 ? 7.804 16.219 3.665 1.00 92.19 303 ASP A N 1
ATOM 2237 C CA . ASP A 1 303 ? 8.775 15.326 3.028 1.00 92.19 303 ASP A CA 1
ATOM 2238 C C . ASP A 1 303 ? 8.654 13.914 3.616 1.00 92.19 303 ASP A C 1
ATOM 2240 O O . ASP A 1 303 ? 8.586 13.737 4.835 1.00 92.19 303 ASP A O 1
ATOM 2244 N N . GLN A 1 304 ? 8.616 12.900 2.750 1.00 91.81 304 GLN A N 1
ATOM 2245 C CA . GLN A 1 304 ? 8.775 11.509 3.168 1.00 91.81 304 GLN A CA 1
ATOM 2246 C C . GLN A 1 304 ? 10.261 11.231 3.317 1.00 91.81 304 GLN A C 1
ATOM 2248 O O . GLN A 1 304 ? 11.026 11.489 2.390 1.00 91.81 304 GLN A O 1
ATOM 2253 N N . VAL A 1 305 ? 10.669 10.690 4.457 1.00 95.00 305 VAL A N 1
ATOM 2254 C CA . VAL A 1 305 ? 12.072 10.388 4.724 1.00 95.00 305 VAL A CA 1
ATOM 2255 C C . VAL A 1 305 ? 12.244 9.017 5.341 1.00 95.00 305 VAL A C 1
ATOM 2257 O O . VAL A 1 305 ? 11.373 8.519 6.052 1.00 95.00 305 VAL A O 1
ATOM 2260 N N . GLU A 1 306 ? 13.417 8.446 5.123 1.00 96.19 306 GLU A N 1
ATOM 2261 C CA . GLU A 1 306 ? 13.955 7.348 5.901 1.00 96.19 306 GLU A CA 1
ATOM 2262 C C . GLU A 1 306 ? 15.201 7.828 6.640 1.00 96.19 306 GLU A C 1
ATOM 2264 O O . GLU A 1 306 ? 16.163 8.286 6.031 1.00 96.19 306 GLU A O 1
ATOM 2269 N N . ALA A 1 307 ? 15.173 7.723 7.966 1.00 97.62 307 ALA A N 1
ATOM 2270 C CA . ALA A 1 307 ? 16.283 8.082 8.833 1.00 97.62 307 ALA A CA 1
ATOM 2271 C C . ALA A 1 307 ? 16.876 6.831 9.490 1.00 97.62 307 ALA A C 1
ATOM 2273 O O . ALA A 1 307 ? 16.142 5.967 9.985 1.00 97.62 307 ALA A O 1
ATOM 2274 N N . ARG A 1 308 ? 18.208 6.746 9.528 1.00 98.12 308 ARG A N 1
ATOM 2275 C CA . ARG A 1 308 ? 18.959 5.659 10.172 1.00 98.12 308 ARG A CA 1
ATOM 2276 C C . ARG A 1 308 ? 19.749 6.179 11.351 1.00 98.12 308 ARG A C 1
ATOM 2278 O O . ARG A 1 308 ? 20.295 7.279 11.305 1.00 98.12 308 ARG A O 1
ATOM 2285 N N . PHE A 1 309 ? 19.838 5.363 12.393 1.00 98.12 309 PHE A N 1
ATOM 2286 C CA . PHE A 1 309 ? 20.491 5.733 13.639 1.00 98.12 309 PHE A CA 1
ATOM 2287 C C . PHE A 1 309 ? 21.369 4.596 14.139 1.00 98.12 309 PHE A C 1
ATOM 2289 O O . PHE A 1 309 ? 20.980 3.425 14.088 1.00 98.12 309 PHE A O 1
ATOM 2296 N N . ALA A 1 310 ? 22.522 4.934 14.709 1.00 97.50 310 ALA A N 1
ATOM 2297 C CA . ALA A 1 310 ? 23.236 3.973 15.537 1.00 97.50 310 ALA A CA 1
ATOM 2298 C C . ALA A 1 310 ? 22.401 3.667 16.790 1.00 97.50 310 ALA A C 1
ATOM 2300 O O . ALA A 1 310 ? 21.828 4.576 17.399 1.00 97.50 310 ALA A O 1
ATOM 2301 N N . ARG A 1 311 ? 22.340 2.393 17.185 1.00 97.00 311 ARG A N 1
ATOM 2302 C CA . ARG A 1 311 ? 21.644 1.960 18.403 1.00 97.00 311 ARG A CA 1
ATOM 2303 C C . ARG A 1 311 ? 22.111 2.751 19.631 1.00 97.00 311 ARG A C 1
ATOM 2305 O O . ARG A 1 311 ? 23.304 2.756 19.930 1.00 97.00 311 ARG A O 1
ATOM 2312 N N . ASP A 1 312 ? 21.170 3.321 20.385 1.00 96.44 312 ASP A N 1
ATOM 2313 C CA . ASP A 1 312 ? 21.425 3.968 21.679 1.00 96.44 312 ASP A CA 1
ATOM 2314 C C . ASP A 1 312 ? 20.744 3.186 22.818 1.00 96.44 312 ASP A C 1
ATOM 2316 O O . ASP A 1 312 ? 19.556 3.375 23.080 1.00 96.44 312 ASP A O 1
ATOM 2320 N N . PRO A 1 313 ? 21.471 2.319 23.547 1.00 91.88 313 PRO A N 1
ATOM 2321 C CA . PRO A 1 313 ? 20.899 1.564 24.662 1.00 91.88 313 PRO A CA 1
ATOM 2322 C C . PRO A 1 313 ? 20.356 2.435 25.809 1.00 91.88 313 PRO A C 1
ATOM 2324 O O . PRO A 1 313 ? 19.644 1.916 26.667 1.00 91.88 313 PRO A O 1
ATOM 2327 N N . GLY A 1 314 ? 20.730 3.718 25.870 1.00 94.12 314 GLY A N 1
ATOM 2328 C CA . GLY A 1 314 ? 20.280 4.666 26.887 1.00 94.12 314 GLY A CA 1
ATOM 2329 C C . GLY A 1 314 ? 18.981 5.397 26.542 1.00 94.12 314 GLY A C 1
ATOM 2330 O O . GLY A 1 314 ? 18.400 6.009 27.440 1.00 94.12 314 GLY A O 1
ATOM 2331 N N . PHE A 1 315 ? 18.509 5.318 25.294 1.00 97.31 315 PHE A N 1
ATOM 2332 C CA . PHE A 1 315 ? 17.334 6.047 24.815 1.00 97.31 315 PHE A CA 1
ATOM 2333 C C . PHE A 1 315 ? 16.093 5.793 25.681 1.00 97.31 315 PHE A C 1
ATOM 2335 O O . PHE A 1 315 ? 15.747 4.645 25.971 1.00 97.31 315 PHE A O 1
ATOM 2342 N N . GLN A 1 316 ? 15.396 6.867 26.057 1.00 96.06 316 GLN A N 1
ATOM 2343 C CA . GLN A 1 316 ? 14.128 6.803 26.789 1.00 96.06 316 GLN A CA 1
ATOM 2344 C C . GLN A 1 316 ? 12.971 7.399 25.970 1.00 96.06 316 GLN A C 1
ATOM 2346 O O . GLN A 1 316 ? 13.184 8.336 25.197 1.00 96.06 316 GLN A O 1
ATOM 2351 N N . PRO A 1 317 ? 11.724 6.918 26.156 1.00 96.06 317 PRO A N 1
ATOM 2352 C CA . PRO A 1 317 ? 10.558 7.494 25.488 1.00 96.06 317 PRO A CA 1
ATOM 2353 C C . PRO A 1 317 ? 10.440 9.008 25.724 1.00 96.06 317 PRO A C 1
ATOM 2355 O O . PRO A 1 317 ? 10.530 9.474 26.858 1.00 96.06 317 PRO A O 1
ATOM 2358 N N . GLY A 1 318 ? 10.219 9.769 24.650 1.00 94.50 318 GLY A N 1
ATOM 2359 C CA . GLY A 1 318 ? 10.117 11.235 24.684 1.00 94.50 318 GLY A CA 1
ATOM 2360 C C . GLY A 1 318 ? 11.449 11.981 24.544 1.00 94.50 318 GLY A C 1
ATOM 2361 O O . GLY A 1 318 ? 11.437 13.200 24.406 1.00 94.50 318 GLY A O 1
ATOM 2362 N N . GLN A 1 319 ? 12.586 11.279 24.541 1.00 96.88 319 GLN A N 1
ATOM 2363 C CA . GLN A 1 319 ? 13.887 11.863 24.213 1.00 96.88 319 GLN A CA 1
ATOM 2364 C C . GLN A 1 319 ? 14.031 12.063 22.695 1.00 96.88 319 GLN A C 1
ATOM 2366 O O . GLN A 1 319 ? 13.497 11.280 21.907 1.00 96.88 319 GLN A O 1
ATOM 2371 N N . ALA A 1 320 ? 14.799 13.073 22.280 1.00 97.62 320 ALA A N 1
ATOM 2372 C CA . ALA A 1 320 ? 15.234 13.211 20.895 1.00 97.62 320 ALA A CA 1
ATOM 2373 C C . ALA A 1 320 ? 16.222 12.097 20.493 1.00 97.62 320 ALA A C 1
ATOM 2375 O O . ALA A 1 320 ? 17.107 11.726 21.270 1.00 97.62 320 ALA A O 1
ATOM 2376 N N . LEU A 1 321 ? 16.110 11.597 19.260 1.00 98.19 321 LEU A N 1
ATOM 2377 C CA . LEU A 1 321 ? 17.094 10.679 18.680 1.00 98.19 321 LEU A CA 1
ATOM 2378 C C . LEU A 1 321 ? 18.344 11.462 18.263 1.00 98.19 321 LEU A C 1
ATOM 2380 O O . LEU A 1 321 ? 18.273 12.325 17.393 1.00 98.19 321 LEU A O 1
ATOM 2384 N N . ALA A 1 322 ? 19.481 11.165 18.894 1.00 97.19 322 ALA A N 1
ATOM 2385 C CA . ALA A 1 322 ? 20.725 11.930 18.746 1.00 97.19 322 ALA A CA 1
ATOM 2386 C C . ALA A 1 322 ? 21.799 11.245 17.882 1.00 97.19 322 ALA A C 1
ATOM 2388 O O . ALA A 1 322 ? 22.834 11.841 17.598 1.00 97.19 322 ALA A O 1
ATOM 2389 N N . THR A 1 323 ? 21.583 9.990 17.490 1.00 97.50 323 THR A N 1
ATOM 2390 C CA . THR A 1 323 ? 22.572 9.131 16.818 1.00 97.50 323 THR A CA 1
ATOM 2391 C C . THR A 1 323 ? 22.310 8.981 15.319 1.00 97.50 323 THR A C 1
ATOM 2393 O O . THR A 1 323 ? 22.634 7.942 14.740 1.00 97.50 323 THR A O 1
ATOM 2396 N N . LEU A 1 324 ? 21.699 9.997 14.699 1.00 98.25 324 LEU A N 1
ATOM 2397 C CA . LEU A 1 324 ? 21.398 10.015 13.268 1.00 98.25 324 LEU A CA 1
ATOM 2398 C C . LEU A 1 324 ? 22.683 9.793 12.461 1.00 98.25 324 LEU A C 1
ATOM 2400 O O . LEU A 1 324 ? 23.684 10.477 12.668 1.00 98.25 324 LEU A O 1
ATOM 2404 N N . SER A 1 325 ? 22.647 8.816 11.563 1.00 96.94 325 SER A N 1
ATOM 2405 C CA . SER A 1 325 ? 23.772 8.447 10.701 1.00 96.94 325 SER A CA 1
ATOM 2406 C C . SER A 1 325 ? 23.494 8.707 9.227 1.00 96.94 325 SER A C 1
ATOM 2408 O O . SER A 1 325 ? 24.435 8.921 8.472 1.00 96.94 325 SER A O 1
ATOM 2410 N N . ASP A 1 326 ? 22.226 8.656 8.821 1.00 96.69 326 ASP A N 1
ATOM 2411 C CA . ASP A 1 326 ? 21.798 8.896 7.445 1.00 96.69 326 ASP A CA 1
ATOM 2412 C C . ASP A 1 326 ? 20.337 9.355 7.417 1.00 96.69 326 ASP A C 1
ATOM 2414 O O . ASP A 1 326 ? 19.543 8.958 8.278 1.00 96.69 326 ASP A O 1
ATOM 2418 N N . ILE A 1 327 ? 19.996 10.182 6.434 1.00 97.00 327 ILE A N 1
ATOM 2419 C CA . ILE A 1 327 ? 18.623 10.585 6.132 1.00 97.00 327 ILE A CA 1
ATOM 2420 C C . ILE A 1 327 ? 18.463 10.790 4.631 1.00 97.00 327 ILE A C 1
ATOM 2422 O O . ILE A 1 327 ? 19.139 11.619 4.021 1.00 97.00 327 ILE A O 1
ATOM 2426 N N . GLU A 1 328 ? 17.510 10.065 4.063 1.00 95.44 328 GLU A N 1
ATOM 2427 C CA . GLU A 1 328 ? 17.177 10.078 2.644 1.00 95.44 328 GLU A CA 1
ATOM 2428 C C . GLU A 1 328 ? 15.711 10.462 2.465 1.00 95.44 328 GLU A C 1
ATOM 2430 O O . GLU A 1 328 ? 14.829 9.876 3.099 1.00 95.44 328 GLU A O 1
ATOM 2435 N N . CYS A 1 329 ? 15.442 11.448 1.609 1.00 93.75 329 CYS A N 1
ATOM 2436 C CA . CYS A 1 329 ? 14.086 11.715 1.156 1.00 93.75 329 CYS A CA 1
ATOM 2437 C C . CYS A 1 329 ? 13.648 10.615 0.188 1.00 93.75 329 CYS A C 1
ATOM 2439 O O . CYS A 1 329 ? 14.332 10.314 -0.787 1.00 93.75 329 CYS A O 1
ATOM 2441 N N . GLN A 1 330 ? 12.487 10.025 0.451 1.00 88.12 330 GLN A N 1
ATOM 2442 C CA . GLN A 1 330 ? 11.929 8.961 -0.370 1.00 88.12 330 GLN A CA 1
ATOM 2443 C C . GLN A 1 330 ? 10.849 9.505 -1.301 1.00 88.12 330 GLN A C 1
ATOM 2445 O O . GLN A 1 330 ? 10.016 10.331 -0.922 1.00 88.12 330 GLN A O 1
ATOM 2450 N N . GLY A 1 331 ? 10.838 8.998 -2.533 1.00 78.12 331 GLY A N 1
ATOM 2451 C CA . GLY A 1 331 ? 9.699 9.165 -3.423 1.00 78.12 331 GLY A CA 1
ATOM 2452 C C . GLY A 1 331 ? 8.486 8.424 -2.862 1.00 78.12 331 GLY A C 1
ATOM 2453 O O . GLY A 1 331 ? 8.594 7.287 -2.406 1.00 78.12 331 GLY A O 1
ATOM 2454 N N . GLY A 1 332 ? 7.323 9.069 -2.892 1.00 77.12 332 GLY A N 1
ATOM 2455 C CA . GLY A 1 332 ? 6.069 8.378 -2.630 1.00 77.12 332 GLY A CA 1
ATOM 2456 C C . GLY A 1 332 ? 5.673 7.464 -3.795 1.00 77.12 332 GLY A C 1
ATOM 2457 O O . GLY A 1 332 ? 6.008 7.731 -4.947 1.00 77.12 332 GLY A O 1
ATOM 2458 N N . GLY A 1 333 ? 4.912 6.413 -3.500 1.00 86.19 333 GLY A N 1
ATOM 2459 C CA . GLY A 1 333 ? 4.380 5.483 -4.498 1.00 86.19 333 GLY A CA 1
ATOM 2460 C C . GLY A 1 333 ? 5.393 4.539 -5.148 1.00 86.19 333 GLY A C 1
ATOM 2461 O O . GLY A 1 333 ? 6.388 4.168 -4.530 1.00 86.19 333 GLY A O 1
ATOM 2462 N N . LEU A 1 334 ? 5.086 4.071 -6.363 1.00 88.75 334 LEU A N 1
ATOM 2463 C CA . LEU A 1 334 ? 5.976 3.204 -7.139 1.00 88.75 334 LEU A CA 1
ATOM 2464 C C . LEU A 1 334 ? 7.046 4.048 -7.843 1.00 88.75 334 LEU A C 1
ATOM 2466 O O . LEU A 1 334 ? 6.690 4.993 -8.556 1.00 88.75 334 LEU A O 1
ATOM 2470 N N . PRO A 1 335 ? 8.339 3.706 -7.714 1.00 85.44 335 PRO A N 1
ATOM 2471 C CA . PRO A 1 335 ? 9.381 4.397 -8.455 1.00 85.44 335 PRO A CA 1
ATOM 2472 C C . PRO A 1 335 ? 9.251 4.104 -9.953 1.00 85.44 335 PRO A C 1
ATOM 2474 O O . PRO A 1 335 ? 9.011 2.964 -10.359 1.00 85.44 335 PRO A O 1
ATOM 2477 N N . SER A 1 336 ? 9.453 5.122 -10.792 1.00 85.25 336 SER A N 1
ATOM 2478 C CA . SER A 1 336 ? 9.584 4.898 -12.233 1.00 85.25 336 SER A CA 1
ATOM 2479 C C . SER A 1 336 ? 10.846 4.067 -12.494 1.00 85.25 336 SER A C 1
ATOM 2481 O O . SER A 1 336 ? 11.939 4.481 -12.100 1.00 85.25 336 SER A O 1
ATOM 2483 N N . PRO A 1 337 ? 10.732 2.891 -13.133 1.00 87.19 337 PRO A N 1
ATOM 2484 C CA . PRO A 1 337 ? 11.889 2.040 -13.366 1.00 87.19 337 PRO A CA 1
ATOM 2485 C C . PRO A 1 337 ? 12.815 2.682 -14.400 1.00 87.19 337 PRO A C 1
ATOM 2487 O O . PRO A 1 337 ? 12.352 3.348 -15.325 1.00 87.19 337 PRO A O 1
ATOM 2490 N N . ALA A 1 338 ? 14.120 2.432 -14.280 1.00 80.94 338 ALA A N 1
ATOM 2491 C CA . ALA A 1 338 ? 15.114 2.975 -15.207 1.00 80.94 338 ALA A CA 1
ATOM 2492 C C . ALA A 1 338 ? 14.914 2.466 -16.650 1.00 80.94 338 ALA A C 1
ATOM 2494 O O . ALA A 1 338 ? 15.034 3.235 -17.600 1.00 80.94 338 ALA A O 1
ATOM 2495 N N . ASN A 1 339 ? 14.541 1.186 -16.816 1.00 83.12 339 ASN A N 1
ATOM 2496 C CA . ASN A 1 339 ? 14.535 0.507 -18.120 1.00 83.12 339 ASN A CA 1
ATOM 2497 C C . ASN A 1 339 ? 13.175 -0.155 -18.466 1.00 83.12 339 ASN A C 1
ATOM 2499 O O . ASN A 1 339 ? 13.132 -1.362 -18.727 1.00 83.12 339 ASN A O 1
ATOM 2503 N N . PRO A 1 340 ? 12.050 0.579 -18.547 1.00 87.31 340 PRO A N 1
ATOM 2504 C CA . PRO A 1 340 ? 10.714 -0.005 -18.730 1.00 87.31 340 PRO A CA 1
ATOM 2505 C C . PRO A 1 340 ? 10.473 -0.585 -20.135 1.00 87.31 340 PRO A C 1
ATOM 2507 O O . PRO A 1 340 ? 10.787 0.064 -21.134 1.00 87.31 340 PRO A O 1
ATOM 2510 N N . ILE A 1 341 ? 9.865 -1.771 -20.254 1.00 83.81 341 ILE A N 1
ATOM 2511 C CA . ILE A 1 341 ? 9.502 -2.424 -21.534 1.00 83.81 341 ILE A CA 1
ATOM 2512 C C . ILE A 1 341 ? 8.581 -1.530 -22.396 1.00 83.81 341 ILE A C 1
ATOM 2514 O O . ILE A 1 341 ? 8.559 -1.619 -23.622 1.00 83.81 341 ILE A O 1
ATOM 2518 N N . ALA A 1 342 ? 7.790 -0.673 -21.759 1.00 84.06 342 ALA A N 1
ATOM 2519 C CA . ALA A 1 342 ? 6.838 0.230 -22.385 1.00 84.06 342 ALA A CA 1
ATOM 2520 C C . ALA A 1 342 ? 6.552 1.398 -21.435 1.00 84.06 342 ALA A C 1
ATOM 2522 O O . ALA A 1 342 ? 6.838 1.324 -20.246 1.00 84.06 342 ALA A O 1
ATOM 2523 N N . SER A 1 343 ? 5.933 2.472 -21.927 1.00 87.25 343 SER A N 1
ATOM 2524 C CA . SER A 1 343 ? 5.513 3.582 -21.055 1.00 87.25 343 SER A CA 1
ATOM 2525 C C . SER A 1 343 ? 4.411 3.189 -20.066 1.00 87.25 343 SER A C 1
ATOM 2527 O O . SER A 1 343 ? 4.191 3.895 -19.090 1.00 87.25 343 SER A O 1
ATOM 2529 N N . VAL A 1 344 ? 3.713 2.081 -20.328 1.00 91.94 344 VAL A N 1
ATOM 2530 C CA . VAL A 1 344 ? 2.664 1.534 -19.472 1.00 91.94 344 VAL A CA 1
ATOM 2531 C C . VAL A 1 344 ? 3.032 0.100 -19.108 1.00 91.94 344 VAL A C 1
ATOM 2533 O O . VAL A 1 344 ? 3.226 -0.726 -19.998 1.00 91.94 344 VAL A O 1
ATOM 2536 N N . LEU A 1 345 ? 3.123 -0.176 -17.811 1.00 94.75 345 LEU A N 1
ATOM 2537 C CA . LEU A 1 345 ? 3.554 -1.449 -17.232 1.00 94.75 345 LEU A CA 1
ATOM 2538 C C . LEU A 1 345 ? 2.413 -2.111 -16.460 1.00 94.75 345 LEU A C 1
ATOM 2540 O O . LEU A 1 345 ? 1.465 -1.432 -16.057 1.00 94.75 345 LEU A O 1
ATOM 2544 N N . ALA A 1 346 ? 2.511 -3.416 -16.210 1.00 96.44 346 ALA A N 1
ATOM 2545 C CA . ALA A 1 346 ? 1.656 -4.057 -15.214 1.00 96.44 346 ALA A CA 1
ATOM 2546 C C . ALA A 1 346 ? 2.048 -3.543 -13.819 1.00 96.44 346 ALA A C 1
ATOM 2548 O O . ALA A 1 346 ? 3.233 -3.504 -13.491 1.00 96.44 346 ALA A O 1
ATOM 2549 N N . GLY A 1 347 ? 1.078 -3.105 -13.020 1.00 95.94 347 GLY A N 1
ATOM 2550 C CA . GLY A 1 347 ? 1.345 -2.482 -11.727 1.00 95.94 347 GLY A CA 1
ATOM 2551 C C . GLY A 1 347 ? 0.408 -2.974 -10.637 1.00 95.94 347 GLY A C 1
ATOM 2552 O O . GLY A 1 347 ? -0.801 -3.065 -10.859 1.00 95.94 347 GLY A O 1
ATOM 2553 N N . GLU A 1 348 ? 0.956 -3.210 -9.451 1.00 96.12 348 GLU A N 1
ATOM 2554 C CA . GLU A 1 348 ? 0.182 -3.358 -8.217 1.00 96.12 348 GLU A CA 1
ATOM 2555 C C . GLU A 1 348 ? 0.733 -2.450 -7.116 1.00 96.12 348 GLU A C 1
ATOM 2557 O O . GLU A 1 348 ? 1.932 -2.181 -7.042 1.00 96.12 348 GLU A O 1
ATOM 2562 N N . PHE A 1 349 ? -0.135 -1.963 -6.240 1.00 95.19 349 PHE A N 1
ATOM 2563 C CA . PHE A 1 349 ? 0.286 -1.175 -5.094 1.00 95.19 349 PHE A CA 1
ATOM 2564 C C . PHE A 1 349 ? -0.640 -1.403 -3.910 1.00 95.19 349 PHE A C 1
ATOM 2566 O O . PHE A 1 349 ? -1.810 -1.019 -3.947 1.00 95.19 349 PHE A O 1
ATOM 2573 N N . GLU A 1 350 ? -0.105 -1.981 -2.841 1.00 95.06 350 GLU A N 1
ATOM 2574 C CA . GLU A 1 350 ? -0.753 -2.010 -1.537 1.00 95.06 350 GLU A CA 1
ATOM 2575 C C . GLU A 1 350 ? -0.317 -0.816 -0.677 1.00 95.06 350 GLU A C 1
ATOM 2577 O O . GLU A 1 350 ? 0.858 -0.437 -0.632 1.00 95.06 350 GLU A O 1
ATOM 2582 N N . GLY A 1 351 ? -1.278 -0.207 0.015 1.00 92.69 351 GLY A N 1
ATOM 2583 C CA . GLY A 1 351 ? -1.030 0.934 0.885 1.00 92.69 351 GLY A CA 1
ATOM 2584 C C . GLY A 1 351 ? -2.246 1.353 1.700 1.00 92.69 351 GLY A C 1
ATOM 2585 O O . GLY A 1 351 ? -3.280 0.686 1.713 1.00 92.69 351 GLY A O 1
ATOM 2586 N N . VAL A 1 352 ? -2.104 2.482 2.393 1.00 90.31 352 VAL A N 1
ATOM 2587 C CA . VAL A 1 352 ? -3.174 3.142 3.148 1.00 90.31 352 VAL A CA 1
ATOM 2588 C C . VAL A 1 352 ? -3.557 4.427 2.421 1.00 90.31 352 VAL A C 1
ATOM 2590 O O . VAL A 1 352 ? -2.682 5.190 2.005 1.00 90.31 352 VAL A O 1
ATOM 2593 N N . VAL A 1 353 ? -4.857 4.666 2.240 1.00 90.94 353 VAL A N 1
ATOM 2594 C CA . VAL A 1 353 ? -5.365 5.897 1.620 1.00 90.94 353 VAL A CA 1
ATOM 2595 C C . VAL A 1 353 ? -5.013 7.075 2.523 1.00 90.94 353 VAL A C 1
ATOM 2597 O O . VAL A 1 353 ? -5.438 7.125 3.675 1.00 90.94 353 VAL A O 1
ATOM 2600 N N . ASN A 1 354 ? -4.262 8.045 2.007 1.00 85.69 354 ASN A N 1
ATOM 2601 C CA . ASN A 1 354 ? -3.964 9.280 2.739 1.00 85.69 354 ASN A CA 1
ATOM 2602 C C . ASN A 1 354 ? -4.893 10.429 2.323 1.00 85.69 354 ASN A C 1
ATOM 2604 O O . ASN A 1 354 ? -5.168 11.320 3.123 1.00 85.69 354 ASN A O 1
ATOM 2608 N N . ARG A 1 355 ? -5.385 10.418 1.077 1.00 87.69 355 ARG A N 1
ATOM 2609 C CA . ARG A 1 355 ? -6.208 11.499 0.533 1.00 87.69 355 ARG A CA 1
ATOM 2610 C C . ARG A 1 355 ? -7.124 11.022 -0.587 1.00 87.69 355 ARG A C 1
ATOM 2612 O O . ARG A 1 355 ? -6.674 10.412 -1.554 1.00 87.69 355 ARG A O 1
ATOM 2619 N N . VAL A 1 356 ? -8.396 11.410 -0.516 1.00 91.69 356 VAL A N 1
ATOM 2620 C CA . VAL A 1 356 ? -9.352 11.290 -1.626 1.00 91.69 356 VAL A CA 1
ATOM 2621 C C . VAL A 1 356 ? -9.428 12.632 -2.352 1.00 91.69 356 VAL A C 1
ATOM 2623 O O . VAL A 1 356 ? -9.756 13.649 -1.750 1.00 91.69 356 VAL A O 1
ATOM 2626 N N . ILE A 1 357 ? -9.097 12.654 -3.645 1.00 94.25 357 ILE A N 1
ATOM 2627 C CA . ILE A 1 357 ? -9.062 13.883 -4.460 1.00 94.25 357 ILE A CA 1
ATOM 2628 C C . ILE A 1 357 ? -10.415 14.108 -5.142 1.00 94.25 357 ILE A C 1
ATOM 2630 O O . ILE A 1 357 ? -10.884 15.234 -5.282 1.00 94.25 357 ILE A O 1
ATOM 2634 N N . SER A 1 358 ? -11.033 13.028 -5.618 1.00 94.31 358 SER A N 1
ATOM 2635 C CA . SER A 1 358 ? -12.347 13.023 -6.263 1.00 94.31 358 SER A CA 1
ATOM 2636 C C . SER A 1 358 ? -12.934 11.610 -6.237 1.00 94.31 358 SER A C 1
ATOM 2638 O O . SER A 1 358 ? -12.256 10.661 -5.852 1.00 94.31 358 SER A O 1
ATOM 2640 N N . ALA A 1 359 ? -14.156 11.436 -6.746 1.00 90.00 359 ALA A N 1
ATOM 2641 C CA . ALA A 1 359 ? -14.782 10.116 -6.857 1.00 90.00 359 ALA A CA 1
ATOM 2642 C C . ALA A 1 359 ? -13.955 9.096 -7.670 1.00 90.00 359 ALA A C 1
ATOM 2644 O O . ALA A 1 359 ? -14.146 7.892 -7.512 1.00 90.00 359 ALA A O 1
ATOM 2645 N N . GLU A 1 360 ? -13.059 9.549 -8.551 1.00 95.12 360 GLU A N 1
ATOM 2646 C CA . GLU A 1 360 ? -12.261 8.690 -9.438 1.00 95.12 360 GLU A CA 1
ATOM 2647 C C . GLU A 1 360 ? -10.756 8.761 -9.168 1.00 95.12 360 GLU A C 1
ATOM 2649 O O . GLU A 1 360 ? -9.987 8.109 -9.870 1.00 95.12 360 GLU A O 1
ATOM 2654 N N . ARG A 1 361 ? -10.313 9.571 -8.201 1.00 96.25 361 ARG A N 1
ATOM 2655 C CA . ARG A 1 361 ? -8.887 9.811 -7.949 1.00 96.25 361 ARG A CA 1
ATOM 2656 C C . ARG A 1 361 ? -8.616 9.91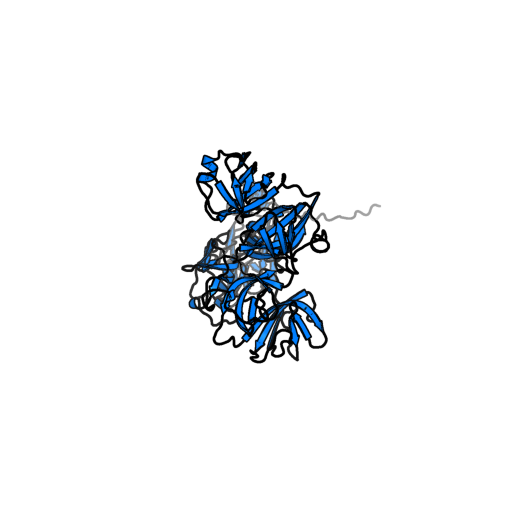6 -6.463 1.00 96.25 361 ARG A C 1
ATOM 2658 O O . ARG A 1 361 ? -9.264 10.704 -5.776 1.00 96.25 361 ARG A O 1
ATOM 2665 N N . PHE A 1 362 ? -7.621 9.187 -5.996 1.00 95.00 362 PHE A N 1
ATOM 2666 C CA . PHE A 1 362 ? -7.150 9.227 -4.617 1.00 95.00 362 PHE A CA 1
ATOM 2667 C C . PHE A 1 362 ? -5.659 8.852 -4.592 1.00 95.00 362 PHE A C 1
ATOM 2669 O O . PHE A 1 362 ? -5.105 8.441 -5.615 1.00 95.00 362 PHE A O 1
ATOM 2676 N N . GLU A 1 363 ? -5.006 9.025 -3.450 1.00 90.88 363 GLU A N 1
ATOM 2677 C CA . GLU A 1 363 ? -3.577 8.750 -3.272 1.00 90.88 363 GLU A CA 1
ATOM 2678 C C . GLU A 1 363 ? -3.305 7.742 -2.140 1.00 90.88 363 GLU A C 1
ATOM 2680 O O . GLU A 1 363 ? -4.049 7.672 -1.156 1.00 90.88 363 GLU A O 1
ATOM 2685 N N . PHE A 1 364 ? -2.208 6.986 -2.286 1.00 83.19 364 PHE A N 1
ATOM 2686 C CA . PHE A 1 364 ? -1.583 6.166 -1.239 1.00 83.19 364 PHE A CA 1
ATOM 2687 C C . PHE A 1 364 ? -0.130 6.582 -1.051 1.00 83.19 364 PHE A C 1
ATOM 2689 O O . PHE A 1 364 ? 0.669 6.324 -1.946 1.00 83.19 364 PHE A O 1
ATOM 2696 N N . ASN A 1 365 ? 0.270 7.165 0.080 1.00 73.62 365 ASN A N 1
ATOM 2697 C CA . ASN A 1 365 ? 1.694 7.451 0.344 1.00 73.62 365 ASN A CA 1
ATOM 2698 C C . ASN A 1 365 ? 2.438 8.050 -0.877 1.00 73.62 365 ASN A C 1
ATOM 2700 O O . ASN A 1 365 ? 3.542 7.628 -1.205 1.00 73.62 365 ASN A O 1
ATOM 2704 N N . GLY A 1 366 ? 1.777 8.959 -1.608 1.00 81.00 366 GLY A N 1
ATOM 2705 C CA . GLY A 1 366 ? 2.266 9.592 -2.842 1.00 81.00 366 GLY A CA 1
ATOM 2706 C C . GLY A 1 366 ? 1.939 8.895 -4.177 1.00 81.00 366 GLY A C 1
ATOM 2707 O O . GLY A 1 366 ? 2.029 9.546 -5.213 1.00 81.00 366 GLY A O 1
ATOM 2708 N N . GLN A 1 367 ? 1.484 7.638 -4.197 1.00 92.00 367 GLN A N 1
ATOM 2709 C CA . GLN A 1 367 ? 0.981 6.988 -5.414 1.00 92.00 367 GLN A CA 1
ATOM 2710 C C . GLN A 1 367 ? -0.400 7.526 -5.778 1.00 92.00 367 GLN A C 1
ATOM 2712 O O . GLN A 1 367 ? -1.384 7.226 -5.102 1.00 92.00 367 GLN A O 1
ATOM 2717 N N . LEU A 1 368 ? -0.503 8.245 -6.894 1.00 94.81 368 LEU A N 1
ATOM 2718 C CA . LEU A 1 368 ? -1.794 8.613 -7.465 1.00 94.81 368 LEU A CA 1
ATOM 2719 C C . LEU A 1 368 ? -2.445 7.398 -8.136 1.00 94.81 368 LEU A C 1
ATOM 2721 O O . LEU A 1 368 ? -1.844 6.766 -9.013 1.00 94.81 368 LEU A O 1
ATOM 2725 N N . VAL A 1 369 ? -3.697 7.122 -7.770 1.00 96.94 369 VAL A N 1
ATOM 2726 C CA . VAL A 1 369 ? -4.510 6.059 -8.364 1.00 96.94 369 VAL A CA 1
ATOM 2727 C C . VAL A 1 369 ? -5.761 6.629 -9.017 1.00 96.94 369 VAL A C 1
ATOM 2729 O O . VAL A 1 369 ? -6.435 7.510 -8.477 1.00 96.94 369 VAL A O 1
ATOM 2732 N N . VAL A 1 370 ? -6.063 6.122 -10.211 1.00 97.50 370 VAL A N 1
ATOM 2733 C CA . VAL A 1 370 ? -7.216 6.513 -11.024 1.00 97.50 370 VAL A CA 1
ATOM 2734 C C . VAL A 1 370 ? -8.151 5.326 -11.201 1.00 97.50 370 VAL A C 1
ATOM 2736 O O . VAL A 1 370 ? -7.743 4.257 -11.654 1.00 97.50 370 VAL A O 1
ATOM 2739 N N . LEU A 1 371 ? -9.428 5.544 -10.905 1.00 97.38 371 LEU A N 1
ATOM 2740 C CA . LEU A 1 371 ? -10.504 4.587 -11.126 1.00 97.38 371 LEU A CA 1
ATOM 2741 C C . LEU A 1 371 ? -11.163 4.811 -12.488 1.00 97.38 371 LEU A C 1
ATOM 2743 O O . LEU A 1 371 ? -11.197 5.922 -13.019 1.00 97.38 371 LEU A O 1
ATOM 2747 N N . LYS A 1 372 ? -11.731 3.743 -13.040 1.00 95.94 372 LYS A N 1
ATOM 2748 C CA . LYS A 1 372 ? -12.543 3.744 -14.259 1.00 95.94 372 LYS A CA 1
ATOM 2749 C C . LYS A 1 372 ? -13.892 3.090 -13.977 1.00 95.94 372 LYS A C 1
ATOM 2751 O O . LYS A 1 372 ? -14.102 2.460 -12.944 1.00 95.94 372 LYS A O 1
ATOM 2756 N N . SER A 1 373 ? -14.830 3.224 -14.911 1.00 93.88 373 SER A N 1
ATOM 2757 C CA . SER A 1 373 ? -16.164 2.618 -14.785 1.00 93.88 373 SER A CA 1
ATOM 2758 C C . SER A 1 373 ? -16.133 1.089 -14.686 1.00 93.88 373 SER A C 1
ATOM 2760 O O . SER A 1 373 ? -17.064 0.498 -14.148 1.00 93.88 373 SER A O 1
ATOM 2762 N N . ASN A 1 374 ? -15.073 0.454 -15.191 1.00 93.25 374 ASN A N 1
ATOM 2763 C CA . ASN A 1 374 ? -14.850 -0.987 -15.144 1.00 93.25 374 ASN A CA 1
ATOM 2764 C C . ASN A 1 374 ? -13.901 -1.435 -14.018 1.00 93.25 374 ASN A C 1
ATOM 2766 O O . ASN A 1 374 ? -13.566 -2.620 -13.983 1.00 93.25 374 ASN A O 1
ATOM 2770 N N . THR A 1 375 ? -13.459 -0.533 -13.129 1.00 96.38 375 THR A N 1
ATOM 2771 C CA . THR A 1 375 ? -12.695 -0.936 -11.942 1.00 96.38 375 THR A CA 1
ATOM 2772 C C . THR A 1 375 ? -13.568 -1.847 -11.082 1.00 96.38 375 THR A C 1
ATOM 2774 O O . THR A 1 375 ? -14.683 -1.481 -10.702 1.00 96.38 375 THR A O 1
ATOM 2777 N N . ARG A 1 376 ? -13.056 -3.038 -10.780 1.00 94.25 376 ARG A N 1
ATOM 2778 C CA . ARG A 1 376 ? -13.696 -4.009 -9.888 1.00 94.25 376 ARG A CA 1
ATOM 2779 C C . ARG A 1 376 ? -13.304 -3.731 -8.444 1.00 94.25 376 ARG A C 1
ATOM 2781 O O . ARG A 1 376 ? -12.178 -3.320 -8.190 1.00 94.25 376 ARG A O 1
ATOM 2788 N N . PHE A 1 377 ? -14.216 -3.975 -7.514 1.00 89.94 377 PHE A N 1
ATOM 2789 C CA . PHE A 1 377 ? -13.942 -3.860 -6.085 1.00 89.94 377 PHE A CA 1
ATOM 2790 C C . PHE A 1 377 ? -14.095 -5.233 -5.437 1.00 89.94 377 PHE A C 1
ATOM 2792 O O . PHE A 1 377 ? -14.997 -5.984 -5.809 1.00 89.94 377 PHE A O 1
ATOM 2799 N N . ARG A 1 378 ? -13.199 -5.553 -4.505 1.00 86.69 378 ARG A N 1
ATOM 2800 C CA . ARG A 1 378 ? -13.222 -6.768 -3.687 1.00 86.69 378 ARG A CA 1
ATOM 2801 C C . ARG A 1 378 ? -13.027 -6.413 -2.222 1.00 86.69 378 ARG A C 1
ATOM 2803 O O . ARG A 1 378 ? -12.232 -5.533 -1.897 1.00 86.69 378 ARG A O 1
ATOM 2810 N N . PHE A 1 379 ? -13.732 -7.110 -1.351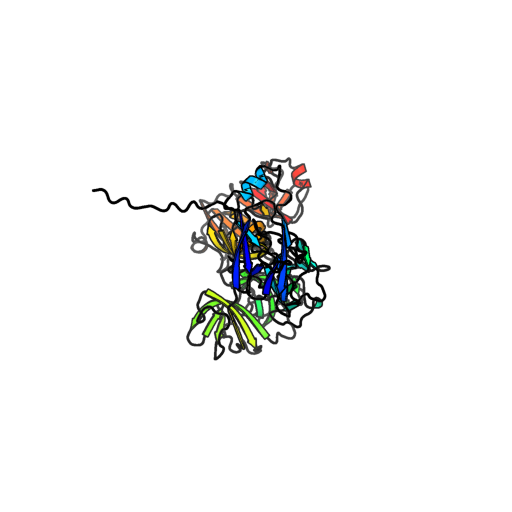 1.00 80.44 379 PHE A N 1
ATOM 2811 C CA . PHE A 1 379 ? -13.858 -6.892 0.090 1.00 80.44 379 PHE A CA 1
ATOM 2812 C C . PHE A 1 379 ? -14.346 -5.487 0.482 1.00 80.44 379 PHE A C 1
ATOM 2814 O O . PHE A 1 379 ? -14.125 -5.008 1.596 1.00 80.44 379 PHE A O 1
ATOM 2821 N N . GLY A 1 380 ? -15.054 -4.804 -0.419 1.00 80.88 380 GLY A N 1
ATOM 2822 C CA . GLY A 1 380 ? -15.477 -3.417 -0.246 1.00 80.88 380 GLY A CA 1
ATOM 2823 C C . GLY A 1 380 ? -16.028 -2.780 -1.506 1.00 80.88 380 GLY A C 1
ATOM 2824 O O . GLY A 1 380 ? -16.107 -3.385 -2.570 1.00 80.88 380 GLY A O 1
ATOM 2825 N N . THR A 1 381 ? -16.427 -1.526 -1.361 1.00 82.88 381 THR A N 1
ATOM 2826 C CA . THR A 1 381 ? -17.067 -0.727 -2.406 1.00 82.88 381 THR A CA 1
ATOM 2827 C C . THR A 1 381 ? -16.301 0.570 -2.631 1.00 82.88 381 THR A C 1
ATOM 2829 O O . THR A 1 381 ? -15.479 0.975 -1.814 1.00 82.88 381 THR A O 1
ATOM 2832 N N . ARG A 1 382 ? -16.622 1.301 -3.705 1.00 87.75 382 ARG A N 1
ATOM 2833 C CA . ARG A 1 382 ? -16.082 2.652 -3.945 1.00 87.75 382 ARG A CA 1
ATOM 2834 C C . ARG A 1 382 ? -16.210 3.559 -2.718 1.00 87.75 382 ARG A C 1
ATOM 2836 O O . ARG A 1 382 ? -15.282 4.302 -2.420 1.00 87.75 382 ARG A O 1
ATOM 2843 N N . SER A 1 383 ? -17.349 3.516 -2.026 1.00 85.12 383 SER A N 1
ATOM 2844 C CA . SER A 1 383 ? -17.571 4.380 -0.866 1.00 85.12 383 SER A CA 1
ATOM 2845 C C . SER A 1 383 ? -16.648 4.063 0.303 1.00 85.12 383 SER A C 1
ATOM 2847 O O . SER A 1 383 ? -16.502 4.918 1.164 1.00 85.12 383 SER A O 1
ATOM 2849 N N . ASP A 1 384 ? -16.032 2.880 0.341 1.00 85.75 384 ASP A N 1
ATOM 2850 C CA . ASP A 1 384 ? -15.092 2.489 1.392 1.00 85.75 384 ASP A CA 1
ATOM 2851 C C . ASP A 1 384 ? -13.679 3.057 1.170 1.00 85.75 384 ASP A C 1
ATOM 2853 O O . ASP A 1 384 ? -12.830 2.908 2.045 1.00 85.75 384 ASP A O 1
ATOM 2857 N N . ILE A 1 385 ? -13.418 3.729 0.039 1.00 90.38 385 ILE A N 1
ATOM 2858 C CA . ILE A 1 385 ? -12.178 4.482 -0.189 1.00 90.38 385 ILE A CA 1
ATOM 2859 C C . ILE A 1 385 ? -12.268 5.799 0.585 1.00 90.38 385 ILE A C 1
ATOM 2861 O O . ILE A 1 385 ? -12.749 6.811 0.076 1.00 90.38 385 ILE A O 1
ATOM 2865 N N . ILE A 1 386 ? -11.804 5.759 1.826 1.00 86.88 386 ILE A N 1
ATOM 2866 C CA . ILE A 1 386 ? -11.708 6.892 2.750 1.00 86.88 386 ILE A CA 1
ATOM 2867 C C . ILE A 1 386 ? -10.276 6.973 3.294 1.00 86.88 386 ILE A C 1
ATOM 2869 O O . ILE A 1 386 ? -9.583 5.952 3.269 1.00 86.88 386 ILE A O 1
ATOM 2873 N N . PRO A 1 387 ? -9.807 8.138 3.778 1.00 87.50 387 PRO A N 1
ATOM 2874 C CA . PRO A 1 387 ? -8.537 8.215 4.496 1.00 87.50 387 PRO A CA 1
ATOM 2875 C C . PRO A 1 387 ? -8.446 7.154 5.606 1.00 87.50 387 PRO A C 1
ATOM 2877 O O . PRO A 1 387 ? -9.422 6.890 6.301 1.00 87.50 387 PRO A O 1
ATOM 2880 N N . GLY A 1 388 ? -7.288 6.505 5.730 1.00 84.38 388 GLY A N 1
ATOM 2881 C CA . GLY A 1 388 ? -7.051 5.406 6.674 1.00 84.38 388 GLY A CA 1
ATOM 2882 C C . GLY A 1 388 ? -7.341 4.007 6.119 1.00 84.38 388 GLY A C 1
ATOM 2883 O O . GLY A 1 388 ? -6.753 3.041 6.601 1.00 84.38 388 GLY A O 1
ATOM 2884 N N . ALA A 1 389 ? -8.137 3.881 5.050 1.00 87.06 389 ALA A N 1
ATOM 2885 C CA . ALA A 1 389 ? -8.437 2.580 4.460 1.00 87.06 389 ALA A CA 1
ATOM 2886 C C . ALA A 1 389 ? -7.180 1.917 3.870 1.00 87.06 389 ALA A C 1
ATOM 2888 O O . ALA A 1 389 ? -6.546 2.467 2.966 1.00 87.06 389 ALA A O 1
ATOM 2889 N N . ARG A 1 390 ? -6.842 0.707 4.333 1.00 90.00 390 ARG A N 1
ATOM 2890 C CA . ARG A 1 390 ? -5.804 -0.138 3.716 1.00 90.00 390 ARG A CA 1
ATOM 2891 C C . ARG A 1 390 ? -6.388 -0.925 2.547 1.00 90.00 390 ARG A C 1
ATOM 2893 O O . ARG A 1 390 ? -7.405 -1.608 2.696 1.00 90.00 390 ARG A O 1
ATOM 2900 N N . LEU A 1 391 ? -5.753 -0.850 1.384 1.00 93.12 391 LEU A N 1
ATOM 2901 C CA . LEU A 1 391 ? -6.199 -1.564 0.193 1.00 93.12 391 LEU A CA 1
ATOM 2902 C C . LEU A 1 391 ? -5.036 -1.801 -0.784 1.00 93.12 391 LEU A C 1
ATOM 2904 O O . LEU A 1 391 ? -3.988 -1.165 -0.702 1.00 93.12 391 LEU A O 1
ATOM 2908 N N . GLU A 1 392 ? -5.252 -2.710 -1.721 1.00 95.44 392 GLU A N 1
ATOM 2909 C CA . GLU A 1 392 ? -4.398 -3.005 -2.866 1.00 95.44 392 GLU A CA 1
ATOM 2910 C C . GLU A 1 392 ? -5.071 -2.549 -4.164 1.00 95.44 392 GLU A C 1
ATOM 2912 O O . GLU A 1 392 ? -6.237 -2.863 -4.417 1.00 95.44 392 GLU A O 1
ATOM 2917 N N . ALA A 1 393 ? -4.341 -1.796 -4.984 1.00 96.88 393 ALA A N 1
ATOM 2918 C CA . ALA A 1 393 ? -4.759 -1.404 -6.321 1.00 96.88 393 ALA A CA 1
ATOM 2919 C C . ALA A 1 393 ? -3.939 -2.157 -7.368 1.00 96.88 393 ALA A C 1
ATOM 2921 O O . ALA A 1 393 ? -2.719 -2.041 -7.397 1.00 96.88 393 ALA A O 1
ATOM 2922 N N . GLU A 1 394 ? -4.615 -2.860 -8.271 1.00 97.06 394 GLU A N 1
ATOM 2923 C CA . GLU A 1 394 ? -3.995 -3.552 -9.400 1.00 97.06 394 GLU A CA 1
ATOM 2924 C C . GLU A 1 394 ? -4.429 -2.923 -10.718 1.00 97.06 394 GLU A C 1
ATOM 2926 O O . GLU A 1 394 ? -5.612 -2.633 -10.937 1.00 97.06 394 GLU A O 1
ATOM 2931 N N . GLY A 1 395 ? -3.507 -2.796 -11.664 1.00 96.88 395 GLY A N 1
ATOM 2932 C CA . GLY A 1 395 ? -3.831 -2.350 -13.007 1.00 96.88 395 GLY A CA 1
ATOM 2933 C C . GLY A 1 395 ? -2.598 -2.027 -13.828 1.00 96.88 395 GLY A C 1
ATOM 2934 O O . GLY A 1 395 ? -1.681 -2.835 -13.938 1.00 96.88 395 GLY A O 1
ATOM 2935 N N . THR A 1 396 ? -2.616 -0.858 -14.459 1.00 96.31 396 THR A N 1
ATOM 2936 C CA . THR A 1 396 ? -1.534 -0.416 -15.339 1.00 96.31 396 THR A CA 1
ATOM 2937 C C . THR A 1 396 ? -0.877 0.838 -14.795 1.00 96.31 396 THR A C 1
ATOM 2939 O O . THR A 1 396 ? -1.570 1.826 -14.530 1.00 96.31 396 THR A O 1
ATOM 2942 N N . PHE A 1 397 ? 0.444 0.810 -14.669 1.00 96.44 397 PHE A N 1
ATOM 2943 C CA . PHE A 1 397 ? 1.255 1.926 -14.206 1.00 96.44 397 PHE A CA 1
ATOM 2944 C C . PHE A 1 397 ? 1.839 2.692 -15.395 1.00 96.44 397 PHE A C 1
ATOM 2946 O O . PHE A 1 397 ? 2.571 2.125 -16.205 1.00 96.44 397 PHE A O 1
ATOM 2953 N N . ASP A 1 398 ? 1.508 3.974 -15.508 1.00 94.69 398 ASP A N 1
ATOM 2954 C CA . ASP A 1 398 ? 2.137 4.899 -16.449 1.00 94.69 398 ASP A CA 1
ATOM 2955 C C . ASP A 1 398 ? 3.471 5.373 -15.859 1.00 94.69 398 ASP A C 1
ATOM 2957 O O . ASP A 1 398 ? 3.489 6.191 -14.940 1.00 94.69 398 ASP A O 1
ATOM 2961 N N . ALA A 1 399 ? 4.582 4.863 -16.390 1.00 90.06 399 ALA A N 1
ATOM 2962 C CA . ALA A 1 399 ? 5.926 5.158 -15.898 1.00 90.06 399 ALA A CA 1
ATOM 2963 C C . ALA A 1 399 ? 6.394 6.594 -16.198 1.00 90.06 399 ALA A C 1
ATOM 2965 O O . ALA A 1 399 ? 7.373 7.047 -15.604 1.00 90.06 399 ALA A O 1
ATOM 2966 N N . VAL A 1 400 ? 5.708 7.310 -17.098 1.00 87.75 400 VAL A N 1
ATOM 2967 C CA . VAL A 1 400 ? 6.020 8.704 -17.451 1.00 87.75 400 VAL A CA 1
ATOM 2968 C C . VAL A 1 400 ? 5.355 9.665 -16.472 1.00 87.75 400 VAL A C 1
ATOM 2970 O O . VAL A 1 400 ? 5.977 10.628 -16.036 1.00 87.75 400 VAL A O 1
ATOM 2973 N N . ASN A 1 401 ? 4.091 9.404 -16.131 1.00 90.06 401 ASN A N 1
ATOM 2974 C CA . ASN A 1 401 ? 3.300 10.272 -15.254 1.00 90.06 401 ASN A CA 1
ATOM 2975 C C . ASN A 1 401 ? 3.212 9.766 -13.802 1.00 90.06 401 ASN A C 1
ATOM 2977 O O . ASN A 1 401 ? 2.592 10.427 -12.969 1.00 90.06 401 ASN A O 1
ATOM 2981 N N . SER A 1 402 ? 3.776 8.591 -13.511 1.00 91.31 402 SER A N 1
ATOM 2982 C CA . SER A 1 402 ? 3.710 7.895 -12.217 1.00 91.31 402 SER A CA 1
ATOM 2983 C C . SER A 1 402 ? 2.273 7.675 -11.719 1.00 91.31 402 SER A C 1
ATOM 2985 O O . SER A 1 402 ? 1.972 7.808 -10.532 1.00 91.31 402 SER A O 1
ATOM 2987 N N . VAL A 1 403 ? 1.355 7.334 -12.632 1.00 95.00 403 VAL A N 1
ATOM 2988 C CA . VAL A 1 403 ? -0.074 7.126 -12.332 1.00 95.00 403 VAL A CA 1
ATOM 2989 C C . VAL A 1 403 ? -0.453 5.661 -12.482 1.00 95.00 403 VAL A C 1
ATOM 2991 O O . VAL A 1 403 ? -0.259 5.069 -13.542 1.00 95.00 403 VAL A O 1
ATOM 2994 N N . LEU A 1 404 ? -1.097 5.098 -11.460 1.00 97.00 404 LEU A N 1
ATOM 2995 C CA . LEU A 1 404 ? -1.677 3.760 -11.518 1.00 97.00 404 LEU A CA 1
ATOM 2996 C C . LEU A 1 404 ? -3.162 3.849 -11.896 1.00 97.00 404 LEU A C 1
ATOM 2998 O O . LEU A 1 404 ? -3.979 4.387 -11.150 1.00 97.00 404 LEU A O 1
ATOM 3002 N N . THR A 1 405 ? -3.539 3.318 -13.058 1.00 97.56 405 THR A N 1
ATOM 3003 C CA . THR A 1 405 ? -4.956 3.157 -13.423 1.00 97.56 405 THR A CA 1
ATOM 3004 C C . THR A 1 405 ? -5.439 1.789 -12.962 1.00 97.56 405 THR A C 1
ATOM 3006 O O . THR A 1 405 ? -4.989 0.770 -13.484 1.00 97.56 405 THR A O 1
ATOM 3009 N N . ALA A 1 406 ? -6.362 1.767 -12.002 1.00 97.75 406 ALA A N 1
ATOM 3010 C CA . ALA A 1 406 ? -6.814 0.545 -11.353 1.00 97.75 406 ALA A CA 1
ATOM 3011 C C . ALA A 1 406 ? -7.853 -0.208 -12.197 1.00 97.75 406 ALA A C 1
ATOM 3013 O O . ALA A 1 406 ? -8.932 0.301 -12.520 1.00 97.75 406 ALA A O 1
ATOM 3014 N N . ARG A 1 407 ? -7.547 -1.468 -12.497 1.00 96.75 407 ARG A N 1
ATOM 3015 C CA . ARG A 1 407 ? -8.493 -2.482 -12.974 1.00 96.75 407 ARG A CA 1
ATOM 3016 C C . ARG A 1 407 ? -9.250 -3.108 -11.802 1.00 96.75 407 ARG A C 1
ATOM 3018 O O . ARG A 1 407 ? -10.427 -3.431 -11.957 1.00 96.75 407 ARG A O 1
ATOM 3025 N N . GLU A 1 408 ? -8.592 -3.281 -10.662 1.00 96.44 408 GLU A N 1
ATOM 3026 C CA . GLU A 1 408 ? -9.167 -3.869 -9.453 1.00 96.44 408 GLU A CA 1
ATOM 3027 C C . GLU A 1 408 ? -8.676 -3.133 -8.199 1.00 96.44 408 GLU A C 1
ATOM 3029 O O . GLU A 1 408 ? -7.548 -2.643 -8.154 1.00 96.44 408 GLU A O 1
ATOM 3034 N N . ILE A 1 409 ? -9.558 -3.026 -7.207 1.00 95.56 409 ILE A N 1
ATOM 3035 C CA . ILE A 1 409 ? -9.300 -2.496 -5.869 1.00 95.56 409 ILE A CA 1
ATOM 3036 C C . ILE A 1 409 ? -9.713 -3.573 -4.870 1.00 95.56 409 ILE A C 1
ATOM 3038 O O . ILE A 1 409 ? -10.892 -3.924 -4.789 1.00 95.56 409 ILE A O 1
ATOM 3042 N N . LYS A 1 410 ? -8.758 -4.083 -4.098 1.00 92.69 410 LYS A N 1
ATOM 3043 C CA . LYS A 1 410 ? -8.978 -5.095 -3.065 1.00 92.69 410 LYS A CA 1
ATOM 3044 C C . LYS A 1 410 ? -8.748 -4.469 -1.699 1.00 92.69 410 LYS A C 1
ATOM 3046 O O . LYS A 1 410 ? -7.629 -4.110 -1.350 1.00 92.69 410 LYS A O 1
ATOM 3051 N N . PHE A 1 411 ? -9.805 -4.330 -0.913 1.00 89.12 411 PHE A N 1
ATOM 3052 C CA . PHE A 1 411 ? -9.685 -3.841 0.455 1.00 89.12 411 PHE A CA 1
ATOM 3053 C C . PHE A 1 411 ? -8.991 -4.876 1.341 1.00 89.12 411 PHE A C 1
ATOM 3055 O O . PHE A 1 411 ? -9.208 -6.082 1.200 1.00 89.12 411 PHE A O 1
ATOM 3062 N N . LYS A 1 412 ? -8.132 -4.392 2.238 1.00 86.44 412 LYS A N 1
ATOM 3063 C CA . LYS A 1 412 ? -7.336 -5.208 3.157 1.00 86.44 412 LYS A CA 1
ATOM 3064 C C . LYS A 1 412 ? -7.823 -4.999 4.587 1.00 86.44 412 LYS A C 1
ATOM 3066 O O . LYS A 1 412 ? -8.415 -3.970 4.916 1.00 86.44 412 LYS A O 1
ATOM 3071 N N . GLY A 1 413 ? -7.551 -5.988 5.432 1.00 76.19 413 GLY A N 1
ATOM 3072 C CA . GLY A 1 413 ? -8.116 -6.067 6.775 1.00 76.19 413 GLY A CA 1
ATOM 3073 C C . GLY A 1 413 ? -9.610 -6.406 6.756 1.00 76.19 413 GLY A C 1
ATOM 3074 O O . GLY A 1 413 ? -10.319 -6.192 5.771 1.00 76.19 413 GLY A O 1
ATOM 3075 N N . SER A 1 414 ? -10.108 -6.954 7.861 1.00 79.06 414 SER A N 1
ATOM 3076 C CA . SER A 1 414 ? -11.535 -7.237 8.027 1.00 79.06 414 SER A CA 1
ATOM 3077 C C . SER A 1 414 ? -12.294 -5.925 8.220 1.00 79.06 414 SER A C 1
ATOM 3079 O O . SER A 1 414 ? -12.511 -5.500 9.356 1.00 79.06 414 SER A O 1
ATOM 3081 N N . ARG A 1 415 ? -12.642 -5.255 7.112 1.00 83.88 415 ARG A N 1
ATOM 3082 C CA . ARG A 1 415 ? -13.388 -3.992 7.134 1.00 83.88 415 ARG A CA 1
ATOM 3083 C C . ARG A 1 415 ? -14.749 -4.194 7.776 1.00 83.88 415 ARG A C 1
ATOM 3085 O O . ARG A 1 415 ? -15.440 -5.182 7.523 1.00 83.88 415 ARG A O 1
ATOM 3092 N N . VAL A 1 416 ? -15.134 -3.217 8.580 1.00 90.94 416 VAL A N 1
ATOM 3093 C CA . VAL A 1 416 ? -16.411 -3.202 9.276 1.00 90.94 416 VAL A CA 1
ATOM 3094 C C . VAL A 1 416 ? -17.129 -1.889 9.031 1.00 90.94 416 VAL A C 1
ATOM 3096 O O . VAL A 1 416 ? -16.513 -0.827 8.898 1.00 90.94 416 VAL A O 1
ATOM 3099 N N . ARG A 1 417 ? -18.455 -1.971 8.995 1.00 94.19 417 ARG A N 1
ATOM 3100 C CA . ARG A 1 417 ? -19.334 -0.807 9.040 1.00 94.19 417 ARG A CA 1
ATOM 3101 C C . ARG A 1 417 ? -20.429 -1.082 10.049 1.00 94.19 417 ARG A C 1
ATOM 3103 O O . ARG A 1 417 ? -21.087 -2.117 9.970 1.00 94.19 417 ARG A O 1
ATOM 3110 N N . ILE A 1 418 ? -20.600 -0.168 10.988 1.00 96.75 418 ILE A N 1
ATOM 3111 C CA . ILE A 1 418 ? -21.609 -0.270 12.036 1.00 96.75 418 ILE A CA 1
ATOM 3112 C C . ILE A 1 418 ? -22.395 1.027 12.013 1.00 96.75 418 ILE A C 1
ATOM 3114 O O . ILE A 1 418 ? -21.806 2.089 12.139 1.00 96.75 418 ILE A O 1
ATOM 3118 N N . GLU A 1 419 ? -23.703 0.953 11.846 1.00 97.69 419 GLU A N 1
ATOM 3119 C CA . GLU A 1 419 ? -24.610 2.079 12.012 1.00 97.69 419 GLU A CA 1
ATOM 3120 C C . GLU A 1 419 ? -25.617 1.711 13.091 1.00 97.69 419 GLU A C 1
ATOM 3122 O O . GLU A 1 419 ? -26.398 0.778 12.908 1.00 97.69 419 GLU A O 1
ATOM 3127 N N . ALA A 1 420 ? -25.544 2.381 14.237 1.00 97.38 420 ALA A N 1
ATOM 3128 C CA . ALA A 1 420 ? -26.391 2.110 15.393 1.00 97.38 420 ALA A CA 1
ATOM 3129 C C . ALA A 1 420 ? -26.389 3.305 16.364 1.00 97.38 420 ALA A C 1
ATOM 3131 O O . ALA A 1 420 ? -25.545 4.202 16.237 1.00 97.38 420 ALA A O 1
ATOM 3132 N N . PRO A 1 421 ? -27.280 3.312 17.371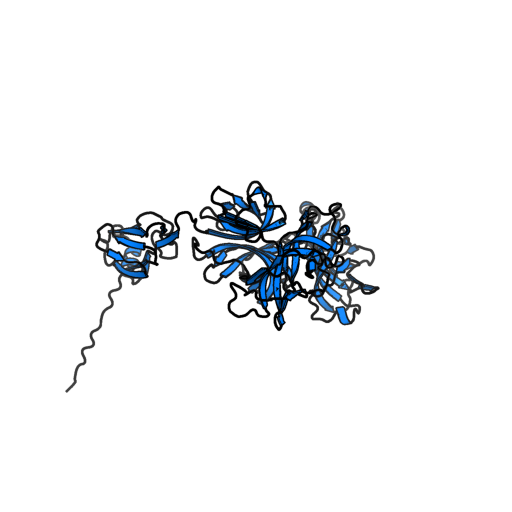 1.00 96.56 421 PRO A N 1
ATOM 3133 C CA . PRO A 1 421 ? -27.211 4.285 18.449 1.00 96.56 421 PRO A CA 1
ATOM 3134 C C . PRO A 1 421 ? -25.866 4.224 19.185 1.00 96.56 421 PRO A C 1
ATOM 3136 O O . PRO A 1 421 ? -25.422 3.152 19.599 1.00 96.56 421 PRO A O 1
ATOM 3139 N N . LEU A 1 422 ? -25.242 5.387 19.379 1.00 95.94 422 LEU A N 1
ATOM 3140 C CA . LEU A 1 422 ? -24.025 5.532 20.171 1.00 95.94 422 LEU A CA 1
ATOM 3141 C C . LEU A 1 422 ? -24.302 5.234 21.648 1.00 95.94 422 LEU A C 1
ATOM 3143 O O . LEU A 1 422 ? -25.181 5.840 22.273 1.00 95.94 422 LEU A O 1
ATOM 3147 N N . GLU A 1 423 ? -23.481 4.361 22.217 1.00 93.62 423 GLU A N 1
ATOM 3148 C CA . GLU A 1 423 ? -23.419 4.056 23.640 1.00 93.62 423 GLU A CA 1
ATOM 3149 C C . GLU A 1 423 ? -22.098 4.598 24.196 1.00 93.62 423 GLU A C 1
ATOM 3151 O O . GLU A 1 423 ? -21.037 4.417 23.596 1.00 93.62 423 GLU A O 1
ATOM 3156 N N . SER A 1 424 ? -22.136 5.256 25.356 1.00 91.31 424 SER A N 1
ATOM 3157 C CA . SER A 1 424 ? -20.928 5.719 26.041 1.00 91.31 424 SER A CA 1
ATOM 3158 C C . SER A 1 424 ? -20.981 5.371 27.529 1.00 91.31 424 SER A C 1
ATOM 3160 O O . SER A 1 424 ? -21.975 5.599 28.218 1.00 91.31 424 SER A O 1
ATOM 3162 N N . SER A 1 425 ? -19.907 4.766 28.038 1.00 85.38 425 SER A N 1
ATOM 3163 C CA . SER A 1 425 ? -19.766 4.412 29.453 1.00 85.38 425 SER A CA 1
ATOM 3164 C C . SER A 1 425 ? -18.300 4.463 29.864 1.00 85.38 425 SER A C 1
ATOM 3166 O O . SER A 1 425 ? -17.444 3.855 29.226 1.00 85.38 425 SER A O 1
ATOM 3168 N N . GLY A 1 426 ? -17.989 5.204 30.932 1.00 77.94 426 GLY A N 1
ATOM 3169 C CA . GLY A 1 426 ? -16.629 5.270 31.481 1.00 77.94 426 GLY A CA 1
ATOM 3170 C C . GLY A 1 426 ? -15.565 5.796 30.506 1.00 77.94 426 GLY A C 1
ATOM 3171 O O . GLY A 1 426 ? -14.408 5.411 30.625 1.00 77.94 426 GLY A O 1
ATOM 3172 N N . GLY A 1 427 ? -15.949 6.637 29.537 1.00 76.12 427 GLY A N 1
ATOM 3173 C CA . GLY A 1 427 ? -15.053 7.156 28.491 1.00 76.12 427 GLY A CA 1
ATOM 3174 C C . GLY A 1 427 ? -14.819 6.199 27.317 1.00 76.12 427 GLY A C 1
ATOM 3175 O O . GLY A 1 427 ? -14.105 6.545 26.383 1.00 76.12 427 GLY A O 1
ATOM 3176 N N . GLN A 1 428 ? -15.433 5.017 27.342 1.00 85.12 428 GLN A N 1
ATOM 3177 C CA . GLN A 1 428 ? -15.442 4.081 26.230 1.00 85.12 428 GLN A CA 1
ATOM 3178 C C . GLN A 1 428 ? -16.735 4.238 25.430 1.00 85.12 428 GLN A C 1
ATOM 3180 O O . GLN A 1 428 ? -17.810 4.378 26.019 1.00 85.12 428 GLN A O 1
ATOM 3185 N N . ILE A 1 429 ? -16.626 4.186 24.103 1.00 91.31 429 ILE A N 1
ATOM 3186 C CA . ILE A 1 429 ? -17.780 4.195 23.205 1.00 91.31 429 ILE A CA 1
ATOM 3187 C C . ILE A 1 429 ? -17.993 2.826 22.558 1.00 91.31 429 ILE A C 1
ATOM 3189 O O . ILE A 1 429 ? -17.036 2.103 22.252 1.00 91.31 429 ILE A O 1
ATOM 3193 N N . SER A 1 430 ? -19.258 2.475 22.363 1.00 93.38 430 SER A N 1
ATOM 3194 C CA . SER A 1 430 ? -19.685 1.268 21.666 1.00 93.38 430 SER A CA 1
ATOM 3195 C C . SER A 1 430 ? -20.927 1.511 20.821 1.00 93.38 430 SER A C 1
ATOM 3197 O O . SER A 1 430 ? -21.683 2.453 21.050 1.00 93.38 430 SER A O 1
ATOM 3199 N N . LEU A 1 431 ? -21.128 0.643 19.836 1.00 94.88 431 LEU A N 1
ATOM 3200 C CA . LEU A 1 431 ? -22.369 0.520 19.077 1.00 94.88 431 LEU A CA 1
ATOM 3201 C C . LEU A 1 431 ? -22.812 -0.939 19.185 1.00 94.88 431 LEU A C 1
ATOM 3203 O O . LEU A 1 431 ? -22.023 -1.827 18.867 1.00 94.88 431 LEU A O 1
ATOM 3207 N N . LEU A 1 432 ? -24.043 -1.206 19.632 1.00 94.25 432 LEU A N 1
ATOM 3208 C CA . LEU A 1 432 ? -24.548 -2.576 19.848 1.00 94.25 432 LEU A CA 1
ATOM 3209 C C . LEU A 1 432 ? -23.713 -3.377 20.873 1.00 94.25 432 LEU A C 1
ATOM 3211 O O . LEU A 1 432 ? -23.613 -4.600 20.784 1.00 94.25 432 LEU A O 1
ATOM 3215 N N . GLY A 1 433 ? -23.039 -2.704 21.811 1.00 91.38 433 GLY A N 1
ATOM 3216 C CA . GLY A 1 433 ? -22.039 -3.317 22.693 1.00 91.38 433 GLY A CA 1
ATOM 3217 C C . GLY A 1 433 ? -20.688 -3.647 22.034 1.00 91.38 433 GLY A C 1
ATOM 3218 O O . GLY A 1 433 ? -19.770 -4.090 22.731 1.00 91.38 433 GLY A O 1
ATOM 3219 N N . ILE A 1 434 ? -20.517 -3.399 20.730 1.00 92.75 434 ILE A N 1
ATOM 3220 C CA . ILE A 1 434 ? -19.238 -3.547 20.023 1.00 92.75 434 ILE A CA 1
ATOM 3221 C C . ILE A 1 434 ? -18.344 -2.368 20.388 1.00 92.75 434 ILE A C 1
ATOM 3223 O O . ILE A 1 434 ? -18.670 -1.209 20.135 1.00 92.75 434 ILE A O 1
ATOM 3227 N N . ARG A 1 435 ? -17.200 -2.670 20.994 1.00 90.44 435 ARG A N 1
ATOM 3228 C CA . ARG A 1 435 ? -16.255 -1.674 21.500 1.00 90.44 435 ARG A CA 1
ATOM 3229 C C . ARG A 1 435 ? -15.438 -1.065 20.369 1.00 90.44 435 ARG A C 1
ATOM 3231 O O . ARG A 1 435 ? -14.856 -1.798 19.569 1.00 90.44 435 ARG A O 1
ATOM 3238 N N . LEU A 1 436 ? -15.337 0.262 20.371 1.00 91.75 436 LEU A N 1
ATOM 3239 C CA . LEU A 1 436 ? -14.483 0.985 19.435 1.00 91.75 436 LEU A CA 1
ATOM 3240 C C . LEU A 1 436 ? -13.161 1.381 20.094 1.00 91.75 436 LEU A C 1
ATOM 3242 O O . LEU A 1 436 ? -13.132 1.835 21.241 1.00 91.75 436 LEU A O 1
ATOM 3246 N N . LEU A 1 437 ? -12.078 1.260 19.334 1.00 87.69 437 LEU A N 1
ATOM 3247 C CA . LEU A 1 437 ? -10.817 1.934 19.587 1.00 87.69 437 LEU A CA 1
ATOM 3248 C C . LEU A 1 437 ? -10.770 3.195 18.720 1.00 87.69 437 LEU A C 1
ATOM 3250 O O . LEU A 1 437 ? -10.577 3.130 17.506 1.00 87.69 437 LEU A O 1
ATOM 3254 N N . VAL A 1 438 ? -10.950 4.342 19.367 1.00 88.75 438 VAL A N 1
ATOM 3255 C CA . VAL A 1 438 ? -10.762 5.660 18.757 1.00 88.75 438 VAL A CA 1
ATOM 3256 C C . VAL A 1 438 ? -9.319 6.080 18.968 1.00 88.75 438 VAL A C 1
ATOM 3258 O O . VAL A 1 438 ? -8.769 5.938 20.063 1.00 88.75 438 VAL A O 1
ATOM 3261 N N . THR A 1 439 ? -8.697 6.600 17.922 1.00 81.12 439 THR A N 1
ATOM 3262 C CA . THR A 1 439 ? -7.312 7.067 17.967 1.00 81.12 439 THR A CA 1
ATOM 3263 C C . THR A 1 439 ? -7.239 8.520 17.510 1.00 81.12 439 THR A C 1
ATOM 3265 O O . THR A 1 439 ? -8.226 9.086 17.051 1.00 81.12 439 THR A O 1
ATOM 3268 N N . ALA A 1 440 ? -6.055 9.129 17.588 1.00 78.19 440 ALA A N 1
ATOM 3269 C CA . ALA A 1 440 ? -5.836 10.473 17.049 1.00 78.19 440 ALA A CA 1
ATOM 3270 C C . ALA A 1 440 ? -6.041 10.567 15.523 1.00 78.19 440 ALA A C 1
ATOM 3272 O O . ALA A 1 440 ? -6.040 11.669 14.987 1.00 78.19 440 ALA A O 1
ATOM 3273 N N . VAL A 1 441 ? -6.174 9.427 14.833 1.00 74.19 441 VAL A N 1
ATOM 3274 C CA . VAL A 1 441 ? -6.331 9.353 13.376 1.00 74.19 441 VAL A CA 1
ATOM 3275 C C . VAL A 1 441 ? -7.777 9.119 12.942 1.00 74.19 441 VAL A C 1
ATOM 3277 O O . VAL A 1 441 ? -8.051 9.116 11.748 1.00 74.19 441 VAL A O 1
ATOM 3280 N N . THR A 1 442 ? -8.692 8.915 13.893 1.00 88.38 442 THR A N 1
ATOM 3281 C CA . THR A 1 442 ? -10.116 8.736 13.605 1.00 88.38 442 THR A CA 1
ATOM 3282 C C . THR A 1 442 ? -10.707 10.053 13.099 1.00 88.38 442 THR A C 1
ATOM 3284 O O . THR A 1 442 ? -10.663 11.065 13.797 1.00 88.38 442 THR A O 1
ATOM 3287 N N . GLU A 1 443 ? -11.272 10.039 11.893 1.00 89.62 443 GLU A N 1
ATOM 3288 C CA . GLU A 1 443 ? -11.967 11.188 11.313 1.00 89.62 443 GLU A CA 1
ATOM 3289 C C . GLU A 1 443 ? -13.326 11.379 12.004 1.00 89.62 443 GLU A C 1
ATOM 3291 O O . GLU A 1 443 ? -14.201 10.517 11.918 1.00 89.62 443 GLU A O 1
ATOM 3296 N N . ASP A 1 444 ? -13.503 12.515 12.677 1.00 92.62 444 ASP A N 1
ATOM 3297 C CA . ASP A 1 444 ? -14.747 12.914 13.345 1.00 92.62 444 ASP A CA 1
ATOM 3298 C C . ASP A 1 444 ? -15.100 14.359 12.968 1.00 92.62 444 ASP A C 1
ATOM 3300 O O . ASP A 1 444 ? -14.910 15.300 13.736 1.00 92.62 444 ASP A O 1
ATOM 3304 N N . GLU A 1 445 ? -15.574 14.552 11.736 1.00 91.75 445 GLU A N 1
ATOM 3305 C CA . GLU A 1 445 ? -15.992 15.877 11.252 1.00 91.75 445 GLU A CA 1
ATOM 3306 C C . GLU A 1 445 ? -17.268 16.391 11.940 1.00 91.75 445 GLU A C 1
ATOM 3308 O O . GLU A 1 445 ? -17.537 17.593 11.914 1.00 91.75 445 GLU A O 1
ATOM 3313 N N . ASP A 1 446 ? -18.037 15.492 12.562 1.00 93.50 446 ASP A N 1
ATOM 3314 C CA . ASP A 1 446 ? -19.336 15.790 13.168 1.00 93.50 446 ASP A CA 1
ATOM 3315 C C . ASP A 1 446 ? -19.237 16.048 14.693 1.00 93.50 446 ASP A C 1
ATOM 3317 O O . ASP A 1 446 ? -20.249 16.301 15.350 1.00 93.50 446 ASP A O 1
ATOM 3321 N N . GLY A 1 447 ? -18.030 16.010 15.278 1.00 92.94 447 GLY A N 1
ATOM 3322 C CA . GLY A 1 447 ? -17.792 16.294 16.703 1.00 92.94 447 GLY A CA 1
ATOM 3323 C C . GLY A 1 447 ? -18.501 15.313 17.645 1.00 92.94 447 GLY A C 1
ATOM 3324 O O . GLY A 1 447 ? -18.983 15.681 18.727 1.00 92.94 447 GLY A O 1
ATOM 3325 N N . ILE A 1 448 ? -18.626 14.054 17.228 1.00 93.19 448 ILE A N 1
ATOM 3326 C CA . ILE A 1 448 ? -19.278 12.986 17.993 1.00 93.19 448 ILE A CA 1
ATOM 3327 C C . ILE A 1 448 ? -18.537 12.753 19.313 1.00 93.19 448 ILE A C 1
ATOM 3329 O O . ILE A 1 448 ? -19.171 12.606 20.365 1.00 93.19 448 ILE A O 1
ATOM 3333 N N . LEU A 1 449 ? -17.205 12.779 19.275 1.00 91.56 449 LEU A N 1
ATOM 3334 C CA . LEU A 1 449 ? -16.326 12.520 20.413 1.00 91.56 449 LEU A CA 1
ATOM 3335 C C . LEU A 1 449 ? -16.336 13.640 21.463 1.00 91.56 449 LEU A C 1
ATOM 3337 O O . LEU A 1 449 ? -16.026 13.378 22.624 1.00 91.56 449 LEU A O 1
ATOM 3341 N N . ASP A 1 450 ? -16.747 14.856 21.096 1.00 91.06 450 ASP A N 1
ATOM 3342 C CA . ASP A 1 450 ? -16.747 16.018 21.997 1.00 91.06 450 ASP A CA 1
ATOM 3343 C C . ASP A 1 450 ? -17.868 15.966 23.040 1.00 91.06 450 ASP A C 1
ATOM 3345 O O . ASP A 1 450 ? -17.740 16.480 24.154 1.00 91.06 450 ASP A O 1
ATOM 3349 N N . THR A 1 451 ? -19.005 15.379 22.669 1.00 87.19 451 THR A N 1
ATOM 3350 C CA . THR A 1 451 ? -20.248 15.458 23.452 1.00 87.19 451 THR A CA 1
ATOM 3351 C C . THR A 1 451 ? -20.782 14.094 23.871 1.00 87.19 451 THR A C 1
ATOM 3353 O O . THR A 1 451 ? -21.494 14.021 24.873 1.00 87.19 451 THR A O 1
ATOM 3356 N N . LEU A 1 452 ? -20.439 13.020 23.143 1.00 89.81 452 LEU A N 1
ATOM 3357 C CA . LEU A 1 452 ? -20.797 11.624 23.441 1.00 89.81 452 LEU A CA 1
ATOM 3358 C C . LEU A 1 452 ? -22.290 11.392 23.755 1.00 89.81 452 LEU A C 1
ATOM 3360 O O . LEU A 1 452 ? -22.643 10.451 24.472 1.00 89.81 452 LEU A O 1
ATOM 3364 N N . SER A 1 453 ? -23.173 12.256 23.242 1.00 89.31 453 SER A N 1
ATOM 3365 C CA . SER A 1 453 ? -24.620 12.144 23.436 1.00 89.31 453 SER A CA 1
ATOM 3366 C C . SER A 1 453 ? -25.212 11.069 22.530 1.00 89.31 453 SER A C 1
ATOM 3368 O O . SER A 1 453 ? -24.766 10.897 21.394 1.00 89.31 453 SER A O 1
ATOM 3370 N N . SER A 1 454 ? -26.248 10.379 23.017 1.00 88.81 454 SER A N 1
ATOM 3371 C CA . SER A 1 454 ? -26.934 9.342 22.242 1.00 88.81 454 SER A CA 1
ATOM 3372 C C . SER A 1 454 ? -27.505 9.921 20.947 1.00 88.81 454 SER A C 1
ATOM 3374 O O . SER A 1 454 ? -28.288 10.871 20.976 1.00 88.81 454 SER A O 1
ATOM 3376 N N . ARG A 1 455 ? -27.067 9.351 19.827 1.00 95.62 455 ARG A N 1
ATOM 3377 C CA . ARG A 1 455 ? -27.472 9.660 18.454 1.00 95.62 455 ARG A CA 1
ATOM 3378 C C . ARG A 1 455 ? -27.140 8.467 17.564 1.00 95.62 455 ARG A C 1
ATOM 3380 O O . ARG A 1 455 ? -26.353 7.612 17.979 1.00 95.62 455 ARG A O 1
ATOM 3387 N N . GLN A 1 456 ? -27.708 8.402 16.368 1.00 97.44 456 GLN A N 1
ATOM 3388 C CA . GLN A 1 456 ? -27.320 7.397 15.386 1.00 97.44 456 GLN A CA 1
ATOM 3389 C C . GLN A 1 456 ? -25.947 7.756 14.820 1.00 97.44 456 GLN A C 1
ATOM 3391 O O . GLN A 1 456 ? -25.742 8.866 14.320 1.00 97.44 456 GLN A O 1
ATOM 3396 N N . VAL A 1 457 ? -25.005 6.822 14.904 1.00 97.62 457 VAL A N 1
ATOM 3397 C CA . VAL A 1 457 ? -23.640 7.004 14.408 1.00 97.62 457 VAL A CA 1
ATOM 3398 C C . VAL A 1 457 ? -23.315 5.886 13.436 1.00 97.62 457 VAL A C 1
ATOM 3400 O O . VAL A 1 457 ? -23.594 4.722 13.707 1.00 97.62 457 VAL A O 1
ATOM 3403 N N . GLU A 1 458 ? -22.700 6.243 12.314 1.00 97.06 458 GLU A N 1
ATOM 3404 C CA . GLU A 1 458 ? -21.998 5.309 11.445 1.00 97.06 458 GLU A CA 1
ATOM 3405 C C . GLU A 1 458 ? -20.508 5.313 11.788 1.00 97.06 458 GLU A C 1
ATOM 3407 O O . GLU A 1 458 ? -19.856 6.355 11.786 1.00 97.06 458 GLU A O 1
ATOM 3412 N N . VAL A 1 459 ? -19.971 4.125 12.033 1.00 95.88 459 VAL A N 1
ATOM 3413 C CA . VAL A 1 459 ? -18.553 3.845 12.221 1.00 95.88 459 VAL A CA 1
ATOM 3414 C C . VAL A 1 459 ? -18.070 3.054 11.021 1.00 95.88 459 VAL A C 1
ATOM 3416 O O . VAL A 1 459 ? -18.654 2.023 10.668 1.00 95.88 459 VAL A O 1
ATOM 3419 N N . ARG A 1 460 ? -16.967 3.500 10.426 1.00 93.56 460 ARG A N 1
ATOM 3420 C CA . ARG A 1 460 ? -16.188 2.714 9.466 1.00 93.56 460 ARG A CA 1
ATOM 3421 C C . ARG A 1 460 ? -14.818 2.440 10.042 1.00 93.56 460 ARG A C 1
ATOM 3423 O O . ARG A 1 460 ? -14.232 3.302 10.696 1.00 93.56 460 ARG A O 1
ATOM 3430 N N . GLY A 1 461 ? -14.320 1.238 9.806 1.00 91.25 461 GLY A N 1
ATOM 3431 C CA . GLY A 1 461 ? -13.034 0.829 10.337 1.00 91.25 461 GLY A CA 1
ATOM 3432 C C . GLY A 1 461 ? -12.689 -0.603 9.984 1.00 91.25 461 GLY A C 1
ATOM 3433 O O . GLY A 1 461 ? -13.202 -1.166 9.014 1.00 91.25 461 GLY A O 1
ATOM 3434 N N . PHE A 1 462 ? -11.846 -1.210 10.806 1.00 87.69 462 PHE A N 1
ATOM 3435 C CA . PHE A 1 462 ? -11.425 -2.599 10.660 1.00 87.69 462 PHE A CA 1
ATOM 3436 C C . PHE A 1 462 ? -11.235 -3.265 12.022 1.00 87.69 462 PHE A C 1
ATOM 3438 O O . PHE A 1 462 ? -11.112 -2.596 13.049 1.00 87.69 462 PHE A O 1
ATOM 3445 N N . LEU A 1 463 ? -11.220 -4.597 12.026 1.00 86.69 463 LEU A N 1
ATOM 3446 C CA . LEU A 1 463 ? -10.873 -5.375 13.212 1.00 86.69 463 LEU A CA 1
ATOM 3447 C C . LEU A 1 463 ? -9.360 -5.420 13.424 1.00 86.69 463 LEU A C 1
ATOM 3449 O O . LEU A 1 463 ? -8.620 -5.816 12.519 1.00 86.69 463 LEU A O 1
ATOM 3453 N N . ASP A 1 464 ? -8.910 -5.098 14.633 1.00 80.38 464 ASP A N 1
ATOM 3454 C CA . ASP A 1 464 ? -7.549 -5.410 15.062 1.00 80.38 464 ASP A CA 1
ATOM 3455 C C . ASP A 1 464 ? -7.381 -6.909 15.388 1.00 80.38 464 ASP A C 1
ATOM 3457 O O . ASP A 1 464 ? -8.337 -7.691 15.410 1.00 80.38 464 ASP A O 1
ATOM 3461 N N . GLY A 1 465 ? -6.143 -7.332 15.658 1.00 75.19 465 GLY A N 1
ATOM 3462 C CA . GLY A 1 465 ? -5.822 -8.724 15.998 1.00 75.19 465 GLY A CA 1
ATOM 3463 C C . GLY A 1 465 ? -6.413 -9.209 17.330 1.00 75.19 465 GLY A C 1
ATOM 3464 O O . GLY A 1 465 ? -6.310 -10.391 17.650 1.00 75.19 465 GLY A O 1
ATOM 3465 N N . THR A 1 466 ? -7.029 -8.319 18.112 1.00 73.88 466 THR A N 1
ATOM 3466 C CA . THR A 1 466 ? -7.691 -8.621 19.388 1.00 73.88 466 THR A CA 1
ATOM 3467 C C . THR A 1 466 ? -9.221 -8.595 19.290 1.00 73.88 466 THR A C 1
ATOM 3469 O O . THR A 1 466 ? -9.901 -8.874 20.279 1.00 73.88 466 THR A O 1
ATOM 3472 N N . GLY A 1 467 ? -9.767 -8.307 18.101 1.00 76.94 467 GLY A N 1
ATOM 3473 C CA . GLY A 1 467 ? -11.203 -8.244 17.826 1.00 76.94 467 GLY A CA 1
ATOM 3474 C C . GLY A 1 467 ? -11.855 -6.895 18.146 1.00 76.94 467 GLY A C 1
ATOM 3475 O O . GLY A 1 467 ? -13.082 -6.808 18.130 1.00 76.94 467 GLY A O 1
ATOM 3476 N N . TRP A 1 468 ? -11.075 -5.849 18.436 1.00 83.12 468 TRP A N 1
ATOM 3477 C CA . TRP A 1 468 ? -11.599 -4.490 18.597 1.00 83.12 468 TRP A CA 1
ATOM 3478 C C . TRP A 1 468 ? -11.797 -3.828 17.240 1.00 83.12 468 TRP A C 1
ATOM 3480 O O . TRP A 1 468 ? -11.021 -4.045 16.310 1.00 83.12 468 TRP A O 1
ATOM 3490 N N . VAL A 1 469 ? -12.815 -2.975 17.141 1.00 91.19 469 VAL A N 1
ATOM 3491 C CA . VAL A 1 469 ? -13.017 -2.142 15.955 1.00 91.19 469 VAL A CA 1
ATOM 3492 C C . VAL A 1 469 ? -12.150 -0.898 16.078 1.00 91.19 469 VAL A C 1
ATOM 3494 O O . VAL A 1 469 ? -12.434 -0.029 16.901 1.00 91.19 469 VAL A O 1
ATOM 3497 N N . VAL A 1 470 ? -11.112 -0.789 15.254 1.00 89.19 470 VAL A N 1
ATOM 3498 C CA . VAL A 1 470 ? -10.345 0.452 15.097 1.00 89.19 470 VAL A CA 1
ATOM 3499 C C . VAL A 1 470 ? -11.146 1.382 14.197 1.00 89.19 470 VAL A C 1
ATOM 3501 O O . VAL A 1 470 ? -11.392 1.056 13.036 1.00 89.19 470 VAL A O 1
ATOM 3504 N N . ALA A 1 471 ? -11.593 2.516 14.737 1.00 91.88 471 ALA A N 1
ATOM 3505 C CA . ALA A 1 471 ? -12.408 3.472 13.995 1.00 91.88 471 ALA A CA 1
ATOM 3506 C C . ALA A 1 471 ? -11.531 4.330 13.068 1.00 91.88 471 ALA A C 1
ATOM 3508 O O . ALA A 1 471 ? -10.661 5.066 13.535 1.00 91.88 471 ALA A O 1
ATOM 3509 N N . GLU A 1 472 ? -11.791 4.262 11.762 1.00 89.62 472 GLU A N 1
ATOM 3510 C CA . GLU A 1 472 ? -11.209 5.154 10.749 1.00 89.62 472 GLU A CA 1
ATOM 3511 C C . GLU A 1 472 ? -12.049 6.431 10.620 1.00 89.62 472 GLU A C 1
ATOM 3513 O O . GLU A 1 472 ? -11.500 7.523 10.531 1.00 89.62 472 GLU A O 1
ATOM 3518 N N . GLN A 1 473 ? -13.379 6.304 10.659 1.00 92.94 473 GLN A N 1
ATOM 3519 C CA . GLN A 1 473 ? -14.307 7.422 10.491 1.00 92.94 473 GLN A CA 1
ATOM 3520 C C . GLN A 1 473 ? -15.559 7.246 11.355 1.00 92.94 473 GLN A C 1
ATOM 3522 O O . GLN A 1 473 ? -16.109 6.143 11.455 1.00 92.94 473 GLN A O 1
ATOM 3527 N N . LEU A 1 474 ? -16.027 8.357 11.920 1.00 95.19 474 LEU A N 1
ATOM 3528 C CA . LEU A 1 474 ? -17.303 8.507 12.611 1.00 95.19 474 LEU A CA 1
ATOM 3529 C C . LEU A 1 474 ? -18.163 9.523 11.854 1.00 95.19 474 LEU A C 1
ATOM 3531 O O . LEU A 1 474 ? -17.676 10.580 11.455 1.00 95.19 474 LEU A O 1
ATOM 3535 N N . ARG A 1 475 ? -19.441 9.203 11.638 1.00 96.12 475 ARG A N 1
ATOM 3536 C CA . ARG A 1 475 ? -20.407 10.115 11.013 1.00 96.12 475 ARG A CA 1
ATOM 3537 C C . ARG A 1 475 ? -21.750 10.090 11.717 1.00 96.12 475 ARG A C 1
ATOM 3539 O O . ARG A 1 475 ? -22.265 9.019 12.036 1.00 96.12 475 ARG A O 1
ATOM 3546 N N . GLU A 1 476 ? -22.355 11.255 11.890 1.00 96.69 476 GLU A N 1
ATOM 3547 C CA . GLU A 1 476 ? -23.705 11.373 12.425 1.00 96.69 476 GLU A CA 1
ATOM 3548 C C . GLU A 1 476 ? -24.732 10.946 11.363 1.00 96.69 476 GLU A C 1
ATOM 3550 O O . GLU A 1 476 ? -24.600 11.219 10.160 1.00 96.69 476 GLU A O 1
ATOM 3555 N N . ARG A 1 477 ? -25.750 10.205 11.804 1.00 97.06 477 ARG A N 1
ATOM 3556 C CA . ARG A 1 477 ? -26.839 9.685 10.961 1.00 97.06 477 ARG A CA 1
ATOM 3557 C C . ARG A 1 477 ? -28.228 10.110 11.448 1.00 97.06 477 ARG A C 1
ATOM 3559 O O . ARG A 1 477 ? -29.215 9.784 10.799 1.00 97.06 477 ARG A O 1
ATOM 3566 N N . GLY A 1 478 ? -28.297 10.902 12.521 1.00 95.88 478 GLY A N 1
ATOM 3567 C CA . GLY A 1 478 ? -29.525 11.500 13.045 1.00 95.88 478 GLY A CA 1
ATOM 3568 C C . GLY A 1 478 ? -29.894 11.005 14.442 1.00 95.88 478 GLY A C 1
ATOM 3569 O O . GLY A 1 478 ? -29.029 10.628 15.234 1.00 95.88 478 GLY A O 1
ATOM 3570 N N . ASP A 1 479 ? -31.192 11.029 14.747 1.00 96.88 479 ASP A N 1
ATOM 3571 C CA . ASP A 1 479 ? -31.733 10.577 16.032 1.00 96.88 479 ASP A CA 1
ATOM 3572 C C . ASP A 1 479 ? -31.487 9.072 16.244 1.00 96.88 479 ASP A C 1
ATOM 3574 O O . ASP A 1 479 ? -31.525 8.310 15.279 1.00 96.88 479 ASP A O 1
ATOM 3578 N N . PRO A 1 480 ? -31.240 8.620 17.489 1.00 96.88 480 PRO A N 1
ATOM 3579 C CA . PRO A 1 480 ? -30.926 7.220 17.760 1.00 96.88 480 PRO A CA 1
ATOM 3580 C C . PRO A 1 480 ? -32.102 6.309 17.381 1.00 96.88 480 PRO A C 1
ATOM 3582 O O . PRO A 1 480 ? -33.192 6.429 17.946 1.00 96.88 480 PRO A O 1
ATOM 3585 N N . ASP A 1 481 ? -31.860 5.359 16.477 1.00 96.75 481 ASP A N 1
ATOM 3586 C CA . ASP A 1 481 ? -32.861 4.405 16.000 1.00 96.75 481 ASP A CA 1
ATOM 3587 C C . ASP A 1 481 ? -32.320 2.967 16.049 1.00 96.75 481 ASP A C 1
ATOM 3589 O O . ASP A 1 481 ? -31.548 2.515 15.203 1.00 96.75 481 ASP A O 1
ATOM 3593 N N . ALA A 1 482 ? -32.754 2.214 17.063 1.00 95.19 482 ALA A N 1
ATOM 3594 C CA . ALA A 1 482 ? -32.436 0.790 17.198 1.00 95.19 482 ALA A CA 1
ATOM 3595 C C . ALA A 1 482 ? -33.200 -0.102 16.193 1.00 95.19 482 ALA A C 1
ATOM 3597 O O . ALA A 1 482 ? -32.949 -1.306 16.127 1.00 95.19 482 ALA A O 1
ATOM 3598 N N . GLY A 1 483 ? -34.158 0.458 15.448 1.00 96.25 483 GLY A N 1
ATOM 3599 C CA . GLY A 1 483 ? -34.913 -0.196 14.382 1.00 96.25 483 GLY A CA 1
ATOM 3600 C C . GLY A 1 483 ? -34.303 -0.051 12.985 1.00 96.25 483 GLY A C 1
ATOM 3601 O O . GLY A 1 483 ? -34.745 -0.776 12.091 1.00 96.25 483 GLY A O 1
ATOM 3602 N N . ASP A 1 484 ? -33.311 0.831 12.815 1.00 96.00 484 ASP A N 1
ATOM 3603 C CA . ASP A 1 484 ? -32.547 1.032 11.575 1.00 96.00 484 ASP A CA 1
ATOM 3604 C C . ASP A 1 484 ? -31.043 0.856 11.828 1.00 96.00 484 ASP A C 1
ATOM 3606 O O . ASP A 1 484 ? -30.248 1.795 11.797 1.00 96.00 484 ASP A O 1
ATOM 3610 N N . VAL A 1 485 ? -30.654 -0.379 12.141 1.00 97.69 485 VAL A N 1
ATOM 3611 C CA . VAL A 1 485 ? -29.257 -0.755 12.362 1.00 97.69 485 VAL A CA 1
ATOM 3612 C C . VAL A 1 485 ? -28.667 -1.365 11.097 1.00 97.69 485 VAL A C 1
ATOM 3614 O O . VAL A 1 485 ? -29.294 -2.202 10.438 1.00 97.69 485 VAL A O 1
ATOM 3617 N N . ARG A 1 486 ? -27.418 -0.997 10.793 1.00 97.38 486 ARG A N 1
ATOM 3618 C CA . ARG A 1 486 ? -26.605 -1.651 9.760 1.00 97.38 486 ARG A CA 1
ATOM 3619 C C . ARG A 1 486 ? -25.352 -2.240 10.383 1.00 97.38 486 ARG A C 1
ATOM 3621 O O . ARG A 1 486 ? -24.649 -1.573 11.136 1.00 97.38 486 ARG A O 1
ATOM 3628 N N . LEU A 1 487 ? -25.051 -3.485 10.047 1.00 96.75 487 LEU A N 1
ATOM 3629 C CA . LEU A 1 487 ? -23.851 -4.167 10.503 1.00 96.75 487 LEU A CA 1
ATOM 3630 C C . LEU A 1 487 ? -23.223 -4.924 9.340 1.00 96.75 487 LEU A C 1
ATOM 3632 O O . LEU A 1 487 ? -23.851 -5.799 8.753 1.00 96.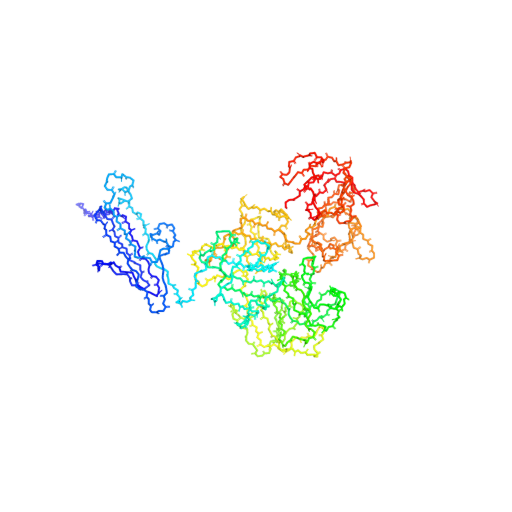75 487 LEU A O 1
ATOM 3636 N N . ARG A 1 488 ? -21.977 -4.594 9.014 1.00 94.44 488 ARG A N 1
ATOM 3637 C CA . ARG A 1 488 ? -21.175 -5.261 7.988 1.00 94.44 488 ARG A CA 1
ATOM 3638 C C . ARG A 1 488 ? -19.840 -5.684 8.578 1.00 94.44 488 ARG A C 1
ATOM 3640 O O . ARG A 1 488 ? -19.199 -4.897 9.274 1.00 94.44 488 ARG A O 1
ATOM 3647 N N . GLY A 1 489 ? -19.412 -6.899 8.263 1.00 92.12 489 GLY A N 1
ATOM 3648 C CA . GLY A 1 489 ? -18.139 -7.456 8.710 1.00 92.12 489 GLY A CA 1
ATOM 3649 C C . GLY A 1 489 ? -17.990 -8.928 8.319 1.00 92.12 489 GLY A C 1
ATOM 3650 O O . GLY A 1 489 ? -18.844 -9.460 7.606 1.00 92.12 489 GLY A O 1
ATOM 3651 N N . PRO A 1 490 ? -16.910 -9.595 8.757 1.00 89.25 490 PRO A N 1
ATOM 3652 C CA . PRO A 1 490 ? -16.727 -11.021 8.522 1.00 89.25 490 PRO A CA 1
ATOM 3653 C C . PRO A 1 490 ? -17.770 -11.841 9.290 1.00 89.25 490 PRO A C 1
ATOM 3655 O O . PRO A 1 490 ? -18.034 -11.581 10.466 1.00 89.25 490 PRO A O 1
ATOM 3658 N N . ALA A 1 491 ? -18.338 -12.843 8.622 1.00 93.12 491 ALA A N 1
ATOM 3659 C CA . ALA A 1 491 ? -19.219 -13.822 9.235 1.00 93.12 491 ALA A CA 1
ATOM 3660 C C . ALA A 1 491 ? -18.428 -14.778 10.135 1.00 93.12 491 ALA A C 1
ATOM 3662 O O . ALA A 1 491 ? -17.384 -15.294 9.727 1.00 93.12 491 ALA A O 1
ATOM 3663 N N . SER A 1 492 ? -18.969 -15.049 11.318 1.00 93.69 492 SER A N 1
ATOM 3664 C CA . SER A 1 492 ? -18.493 -16.087 12.228 1.00 93.69 492 SER A CA 1
ATOM 3665 C C . SER A 1 492 ? -19.636 -16.937 12.772 1.00 93.69 492 SER A C 1
ATOM 3667 O O . SER A 1 492 ? -20.804 -16.644 12.511 1.00 93.69 492 SER A O 1
ATOM 3669 N N . ASP A 1 493 ? -19.327 -17.986 13.537 1.00 94.75 493 ASP A N 1
ATOM 3670 C CA . ASP A 1 493 ? -20.314 -18.821 14.249 1.00 94.75 493 ASP A CA 1
ATOM 3671 C C . ASP A 1 493 ? -21.474 -19.288 13.348 1.00 94.75 493 ASP A C 1
ATOM 3673 O O . ASP A 1 493 ? -22.659 -19.212 13.704 1.00 94.75 493 ASP A O 1
ATOM 3677 N N . ILE A 1 494 ? -21.131 -19.710 12.130 1.00 95.75 494 ILE A N 1
ATOM 3678 C CA . ILE A 1 494 ? -22.111 -20.112 11.125 1.00 95.75 494 ILE A CA 1
ATOM 3679 C C . ILE A 1 494 ? -22.723 -21.456 11.523 1.00 95.75 494 ILE A C 1
ATOM 3681 O O . ILE A 1 494 ? -22.030 -22.463 11.679 1.00 95.75 494 ILE A O 1
ATOM 3685 N N . ASP A 1 495 ? -24.047 -21.488 11.618 1.00 89.94 495 ASP A N 1
ATOM 3686 C CA . ASP A 1 495 ? -24.825 -22.702 11.831 1.00 89.94 495 ASP A CA 1
ATOM 3687 C C . ASP A 1 495 ? -26.081 -22.710 10.940 1.00 89.94 495 ASP A C 1
ATOM 3689 O O . ASP A 1 495 ? -26.340 -21.784 10.173 1.00 89.94 495 ASP A O 1
ATOM 3693 N N . GLY A 1 496 ? -26.886 -23.775 11.010 1.00 77.56 496 GLY A N 1
ATOM 3694 C CA . GLY A 1 496 ? -28.103 -23.892 10.190 1.00 77.56 496 GLY A CA 1
ATOM 3695 C C . GLY A 1 496 ? -29.183 -22.833 10.475 1.00 77.56 496 GLY A C 1
ATOM 3696 O O . GLY A 1 496 ? -30.126 -22.684 9.696 1.00 77.56 496 GLY A O 1
ATOM 3697 N N . ASN A 1 497 ? -29.054 -22.086 11.571 1.00 80.31 497 ASN A N 1
ATOM 3698 C CA . ASN A 1 497 ? -30.042 -21.139 12.077 1.00 80.31 497 ASN A CA 1
ATOM 3699 C C . ASN A 1 497 ? -29.575 -19.672 11.986 1.00 80.31 497 ASN A C 1
ATOM 3701 O O . ASN A 1 497 ? -30.349 -18.768 12.304 1.00 80.31 497 ASN A O 1
ATOM 3705 N N . GLY A 1 498 ? -28.343 -19.396 11.554 1.00 93.31 498 GLY A N 1
ATOM 3706 C CA . GLY A 1 498 ? -27.794 -18.039 11.520 1.00 93.31 498 GLY A CA 1
ATOM 3707 C C . GLY A 1 498 ? -26.270 -17.999 11.489 1.00 93.31 498 GLY A C 1
ATOM 3708 O O . GLY A 1 498 ? -25.594 -19.013 11.339 1.00 93.31 498 GLY A O 1
ATOM 3709 N N . PHE A 1 499 ? -25.735 -16.800 11.667 1.00 97.12 499 PHE A N 1
ATOM 3710 C CA . PHE A 1 499 ? -24.305 -16.522 11.804 1.00 97.12 499 PHE A CA 1
ATOM 3711 C C . PHE A 1 499 ? -24.130 -15.270 12.673 1.00 97.12 499 PHE A C 1
ATOM 3713 O O . PHE A 1 499 ? -25.112 -14.600 13.000 1.00 97.12 499 PHE A O 1
ATOM 3720 N N . SER A 1 500 ? -22.905 -14.952 13.061 1.00 96.56 500 SER A N 1
ATOM 3721 C CA . SER A 1 500 ? -22.555 -13.752 13.817 1.00 96.56 500 SER A CA 1
ATOM 3722 C C . SER A 1 500 ? -21.749 -12.778 12.958 1.00 96.56 500 SER A C 1
ATOM 3724 O O . SER A 1 500 ? -21.013 -13.186 12.064 1.00 96.56 500 SER A O 1
ATOM 3726 N N . ILE A 1 501 ? -21.869 -11.484 13.248 1.00 95.00 501 ILE A N 1
ATOM 3727 C CA . ILE A 1 501 ? -20.963 -10.435 12.765 1.00 95.00 501 ILE A CA 1
ATOM 3728 C C . ILE A 1 501 ? -20.485 -9.677 14.001 1.00 95.00 501 ILE A C 1
ATOM 3730 O O . ILE A 1 501 ? -21.309 -9.164 14.750 1.00 95.00 501 ILE A O 1
ATOM 3734 N N . LEU A 1 502 ? -19.174 -9.611 14.251 1.00 92.62 502 LEU A N 1
ATOM 3735 C CA . LEU A 1 502 ? -18.613 -8.912 15.426 1.00 92.62 502 LEU A CA 1
ATOM 3736 C C . LEU A 1 502 ? -19.206 -9.378 16.771 1.00 92.62 502 LEU A C 1
ATOM 3738 O O . LEU A 1 502 ? -19.443 -8.580 17.674 1.00 92.62 502 LEU A O 1
ATOM 3742 N N . GLY A 1 503 ? -19.484 -10.680 16.890 1.00 92.25 503 GLY A N 1
ATOM 3743 C CA . GLY A 1 503 ? -20.126 -11.270 18.070 1.00 92.25 503 GLY A CA 1
ATOM 3744 C C . GLY A 1 503 ? -21.632 -10.999 18.188 1.00 92.25 503 GLY A C 1
ATOM 3745 O O . GLY A 1 503 ? -22.260 -11.486 19.125 1.00 92.25 503 GLY A O 1
ATOM 3746 N N . ILE A 1 504 ? -22.226 -10.264 17.242 1.00 95.81 504 ILE A N 1
ATOM 3747 C CA . ILE A 1 504 ? -23.665 -10.008 17.174 1.00 95.81 504 ILE A CA 1
ATOM 3748 C C . ILE A 1 504 ? -24.340 -11.076 16.332 1.00 95.81 504 ILE A C 1
ATOM 3750 O O . ILE A 1 504 ? -24.031 -11.242 15.151 1.00 95.81 504 ILE A O 1
ATOM 3754 N N . ARG A 1 505 ? -25.305 -11.777 16.927 1.00 96.69 505 ARG A N 1
ATOM 3755 C CA . ARG A 1 505 ? -26.023 -12.859 16.262 1.00 96.69 505 ARG A CA 1
ATOM 3756 C C . ARG A 1 505 ? -27.034 -12.313 15.256 1.00 96.69 505 ARG A C 1
ATOM 3758 O O . ARG A 1 505 ? -27.958 -11.591 15.631 1.00 96.69 505 ARG A O 1
ATOM 3765 N N . ILE A 1 506 ? -26.932 -12.726 14.000 1.00 97.50 506 ILE A N 1
ATOM 3766 C CA . ILE A 1 506 ? -27.911 -12.406 12.961 1.00 97.50 506 ILE A CA 1
ATOM 3767 C C . ILE A 1 506 ? -28.994 -13.488 12.943 1.00 97.50 506 ILE A C 1
ATOM 3769 O O . ILE A 1 506 ? -28.734 -14.650 12.616 1.00 97.50 506 ILE A O 1
ATOM 3773 N N . ASP A 1 507 ? -30.218 -13.107 13.307 1.00 94.00 507 ASP A N 1
ATOM 3774 C CA . ASP A 1 507 ? -31.384 -13.984 13.246 1.00 94.00 507 ASP A CA 1
ATOM 3775 C C . ASP A 1 507 ? -31.883 -14.100 11.800 1.00 94.00 507 ASP A C 1
ATOM 3777 O O . ASP A 1 507 ? -32.485 -13.187 11.229 1.00 94.00 507 ASP A O 1
ATOM 3781 N N . THR A 1 508 ? -31.632 -15.264 11.205 1.00 95.62 508 THR A N 1
ATOM 3782 C CA . THR A 1 508 ? -31.993 -15.544 9.812 1.00 95.62 508 THR A CA 1
ATOM 3783 C C . THR A 1 508 ? -33.410 -16.092 9.634 1.00 95.62 508 THR A C 1
ATOM 3785 O O . THR A 1 508 ? -33.872 -16.200 8.496 1.00 95.62 508 THR A O 1
ATOM 3788 N N . ASP A 1 509 ? -34.127 -16.402 10.720 1.00 93.88 509 ASP A N 1
ATOM 3789 C CA . ASP A 1 509 ? -35.543 -16.792 10.667 1.00 93.88 509 ASP A CA 1
ATOM 3790 C C . ASP A 1 509 ? -36.442 -15.573 10.426 1.00 93.88 509 ASP A C 1
ATOM 3792 O O . ASP A 1 509 ? -37.474 -15.681 9.763 1.00 93.88 509 ASP A O 1
ATOM 3796 N N . THR A 1 510 ? -36.033 -14.405 10.928 1.00 94.31 510 THR A N 1
ATOM 3797 C CA . THR A 1 510 ? -36.763 -13.139 10.755 1.00 94.31 510 THR A CA 1
ATOM 3798 C C . THR A 1 510 ? -36.247 -12.288 9.595 1.00 94.31 510 THR A C 1
ATOM 3800 O O . THR A 1 510 ? -36.807 -11.226 9.326 1.00 94.31 510 THR A O 1
ATOM 3803 N N . ALA A 1 511 ? -35.205 -12.731 8.885 1.00 95.94 511 ALA A N 1
ATOM 3804 C CA . ALA A 1 511 ? -34.620 -11.991 7.772 1.00 95.94 511 ALA A CA 1
ATOM 3805 C C . ALA A 1 511 ? -35.655 -11.678 6.677 1.00 95.94 511 ALA A C 1
ATOM 3807 O O . ALA A 1 511 ? -36.414 -12.539 6.228 1.00 95.94 511 ALA A O 1
ATOM 3808 N N . ARG A 1 512 ? -35.662 -10.427 6.208 1.00 96.88 512 ARG A N 1
ATOM 3809 C CA . ARG A 1 512 ? -36.590 -9.942 5.174 1.00 96.88 512 ARG A CA 1
ATOM 3810 C C . ARG A 1 512 ? -36.162 -10.343 3.763 1.00 96.88 512 ARG A C 1
ATOM 3812 O O . ARG A 1 512 ? -37.007 -10.428 2.876 1.00 96.88 512 ARG A O 1
ATOM 3819 N N . ALA A 1 513 ? -34.864 -10.541 3.540 1.00 97.44 513 ALA A N 1
ATOM 3820 C CA . ALA A 1 513 ? -34.298 -10.931 2.252 1.00 97.44 513 ALA A CA 1
ATOM 3821 C C . ALA A 1 513 ? -32.871 -11.473 2.412 1.00 97.44 513 ALA A C 1
ATOM 3823 O O . ALA A 1 513 ? -32.154 -11.041 3.313 1.00 97.44 513 ALA A O 1
ATOM 3824 N N . PHE A 1 514 ? -32.456 -12.334 1.479 1.00 97.94 514 PHE A N 1
ATOM 3825 C CA . PHE A 1 514 ? -31.059 -12.716 1.272 1.00 97.94 514 PHE A CA 1
ATOM 3826 C C . PHE A 1 514 ? -30.629 -12.315 -0.139 1.00 97.94 514 PHE A C 1
ATOM 3828 O O . PHE A 1 514 ? -31.374 -12.532 -1.099 1.00 97.94 514 PHE A O 1
ATOM 3835 N N . ARG A 1 515 ? -29.430 -11.752 -0.279 1.00 97.38 515 ARG A N 1
ATOM 3836 C CA . ARG A 1 515 ? -28.809 -11.397 -1.558 1.00 97.38 515 ARG A CA 1
ATOM 3837 C C . ARG A 1 515 ? -27.437 -12.047 -1.691 1.00 97.38 515 ARG A C 1
ATOM 3839 O O . ARG A 1 515 ? -26.733 -12.275 -0.709 1.00 97.38 515 ARG A O 1
ATOM 3846 N N . ASN A 1 516 ? -27.078 -12.391 -2.922 1.00 93.56 516 ASN A N 1
ATOM 3847 C CA . ASN A 1 516 ? -25.709 -12.764 -3.258 1.00 93.56 516 ASN A CA 1
ATOM 3848 C C . ASN A 1 516 ? -24.851 -11.515 -3.517 1.00 93.56 516 ASN A C 1
ATOM 3850 O O . ASN A 1 516 ? -25.371 -10.410 -3.556 1.00 93.56 516 ASN A O 1
ATOM 3854 N N . ARG A 1 517 ? -23.566 -11.730 -3.806 1.00 88.75 517 ARG A N 1
ATOM 3855 C CA . ARG A 1 517 ? -22.558 -10.683 -4.050 1.00 88.75 517 ARG A CA 1
ATOM 3856 C C . ARG A 1 517 ? -22.817 -9.756 -5.233 1.00 88.75 517 ARG A C 1
ATOM 3858 O O . ARG A 1 517 ? -22.189 -8.718 -5.369 1.00 88.75 517 ARG A O 1
ATOM 3865 N N . SER A 1 518 ? -23.744 -10.123 -6.112 1.00 87.31 518 SER A N 1
ATOM 3866 C CA . SER A 1 518 ? -24.195 -9.267 -7.212 1.00 87.31 518 SER A CA 1
ATOM 3867 C C . SER A 1 518 ? -25.470 -8.491 -6.858 1.00 87.31 518 SER A C 1
ATOM 3869 O O . SER A 1 518 ? -26.148 -7.99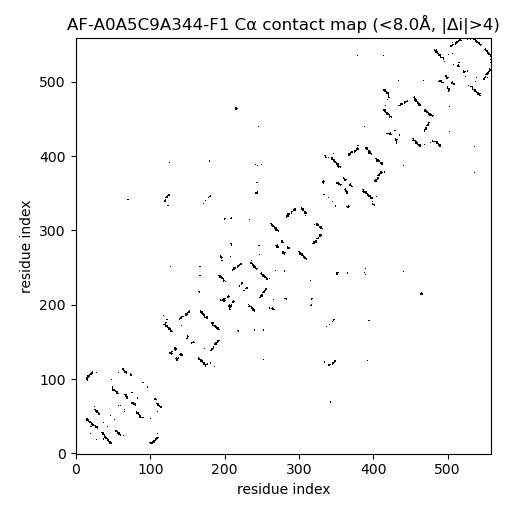3 -7.757 1.00 87.31 518 SER A O 1
ATOM 3871 N N . GLY A 1 519 ? -25.867 -8.470 -5.583 1.00 90.44 519 GLY A N 1
ATOM 3872 C CA . GLY A 1 519 ? -27.118 -7.887 -5.110 1.00 90.44 519 GLY A CA 1
ATOM 3873 C C . GLY A 1 519 ? -28.368 -8.647 -5.550 1.00 90.44 519 GLY A C 1
ATOM 3874 O O . GLY A 1 519 ? -29.479 -8.134 -5.416 1.00 90.44 519 GLY A O 1
ATOM 3875 N N . VAL A 1 520 ? -28.255 -9.862 -6.096 1.00 95.06 520 VAL A N 1
ATOM 3876 C CA . VAL A 1 520 ? -29.417 -10.624 -6.586 1.00 95.06 520 VAL A CA 1
ATOM 3877 C C . VAL A 1 520 ? -30.052 -11.404 -5.440 1.00 95.06 520 VAL A C 1
ATOM 3879 O O . VAL A 1 520 ? -29.349 -12.091 -4.700 1.00 95.06 520 VAL A O 1
ATOM 3882 N N . LEU A 1 521 ? -31.384 -11.334 -5.323 1.00 97.88 521 LEU A N 1
ATOM 3883 C CA . LEU A 1 521 ? -32.147 -12.091 -4.328 1.00 97.88 521 LEU A CA 1
ATOM 3884 C C . LEU A 1 521 ? -31.932 -13.601 -4.496 1.00 97.88 521 LEU A C 1
ATOM 3886 O O . LEU A 1 521 ? -32.057 -14.137 -5.598 1.00 97.88 521 LEU A O 1
ATOM 3890 N N . ILE A 1 522 ? -31.650 -14.278 -3.389 1.00 97.81 522 ILE A N 1
ATOM 3891 C CA . ILE A 1 522 ? -31.506 -15.732 -3.298 1.00 97.81 522 ILE A CA 1
ATOM 3892 C C . ILE A 1 522 ? -32.324 -16.258 -2.118 1.00 97.81 522 ILE A C 1
ATOM 3894 O O . ILE A 1 522 ? -32.704 -15.502 -1.225 1.00 97.81 522 ILE A O 1
ATOM 3898 N N . ASP A 1 523 ? -32.617 -17.557 -2.111 1.00 96.25 523 ASP A N 1
ATOM 3899 C CA . ASP A 1 523 ? -33.209 -18.184 -0.933 1.00 96.25 523 ASP A CA 1
ATOM 3900 C C . ASP A 1 523 ? -32.164 -18.406 0.176 1.00 96.25 523 ASP A C 1
ATOM 3902 O O . ASP A 1 523 ? -30.948 -18.381 -0.047 1.00 96.25 523 ASP A O 1
ATOM 3906 N N . ARG A 1 524 ? -32.656 -18.630 1.399 1.00 95.31 524 ARG A N 1
ATOM 3907 C CA . ARG A 1 524 ? -31.815 -18.844 2.581 1.00 95.31 524 ARG A CA 1
ATOM 3908 C C . ARG A 1 524 ? -30.897 -20.057 2.433 1.00 95.31 524 ARG A C 1
ATOM 3910 O O . ARG A 1 524 ? -29.739 -19.993 2.826 1.00 95.31 524 ARG A O 1
ATOM 3917 N N . ALA A 1 525 ? -31.386 -21.154 1.855 1.00 94.94 525 ALA A N 1
ATOM 3918 C CA . ALA A 1 525 ? -30.585 -22.366 1.689 1.00 94.94 525 ALA A CA 1
ATOM 3919 C C . ALA A 1 525 ? -29.365 -22.111 0.787 1.00 94.94 525 ALA A C 1
ATOM 3921 O O . ALA A 1 525 ? -28.244 -22.485 1.128 1.00 94.94 525 ALA A O 1
ATOM 3922 N N . THR A 1 526 ? -29.569 -21.408 -0.325 1.00 95.75 526 THR A N 1
ATOM 3923 C CA . THR A 1 526 ? -28.520 -20.993 -1.261 1.00 95.75 526 THR A CA 1
ATOM 3924 C C . THR A 1 526 ? -27.550 -20.012 -0.613 1.00 95.75 526 THR A C 1
ATOM 3926 O O . THR A 1 526 ? -26.351 -20.079 -0.881 1.00 95.75 526 THR A O 1
ATOM 3929 N N . PHE A 1 527 ? -28.040 -19.110 0.243 1.00 95.88 527 PHE A N 1
ATOM 3930 C CA . PHE A 1 527 ? -27.186 -18.196 1.002 1.00 95.88 527 PHE A CA 1
ATOM 3931 C C . PHE A 1 527 ? -26.218 -18.970 1.906 1.00 95.88 527 PHE A C 1
ATOM 3933 O O . PHE A 1 527 ? -25.009 -18.800 1.780 1.00 95.88 527 PHE A O 1
ATOM 3940 N N . PHE A 1 528 ? -26.718 -19.899 2.727 1.00 95.19 528 PHE A N 1
ATOM 3941 C CA . PHE A 1 528 ? -25.879 -20.703 3.627 1.00 95.19 528 PHE A CA 1
ATOM 3942 C C . PHE A 1 528 ? -24.950 -21.688 2.909 1.00 95.19 528 PHE A C 1
ATOM 3944 O O . PHE A 1 528 ? -23.894 -22.012 3.434 1.00 95.19 528 PHE A O 1
ATOM 3951 N N . GLN A 1 529 ? -25.282 -22.132 1.693 1.00 94.25 529 GLN A N 1
ATOM 3952 C CA . GLN A 1 529 ? -24.347 -22.909 0.865 1.00 94.25 529 GLN A CA 1
ATOM 3953 C C . GLN A 1 529 ? -23.134 -22.092 0.398 1.00 94.25 529 GLN A C 1
ATOM 3955 O O . GLN A 1 529 ? -22.108 -22.670 0.042 1.00 94.25 529 GLN A O 1
ATOM 3960 N N . ARG A 1 530 ? -23.265 -20.763 0.337 1.00 93.44 530 ARG A N 1
ATOM 3961 C CA . ARG A 1 530 ? -22.217 -19.840 -0.125 1.00 93.44 530 ARG A CA 1
ATOM 3962 C C . ARG A 1 530 ? -21.515 -19.119 1.020 1.00 93.44 530 ARG A C 1
ATOM 3964 O O . ARG A 1 530 ? -20.419 -18.602 0.815 1.00 93.44 530 ARG A O 1
ATOM 3971 N N . LEU A 1 531 ? -22.154 -19.051 2.183 1.00 93.88 531 LEU A N 1
ATOM 3972 C CA . LEU A 1 531 ? -21.588 -18.460 3.380 1.00 93.88 531 LEU A CA 1
ATOM 3973 C C . LEU A 1 531 ? -20.507 -19.383 3.946 1.00 93.88 531 LEU A C 1
ATOM 3975 O O . LEU A 1 531 ? -20.749 -20.559 4.207 1.00 93.88 531 LEU A O 1
ATOM 3979 N N . VAL A 1 532 ? -19.319 -18.830 4.146 1.00 91.31 532 VAL A N 1
ATOM 3980 C CA . VAL A 1 532 ? -18.182 -19.507 4.772 1.00 91.31 532 VAL A CA 1
ATOM 3981 C C . VAL A 1 532 ? -17.598 -18.600 5.844 1.00 91.31 532 VAL A C 1
ATOM 3983 O O . VAL A 1 532 ? -17.786 -17.384 5.787 1.00 91.31 532 VAL A O 1
ATOM 3986 N N . GLU A 1 533 ? -16.902 -19.189 6.814 1.00 90.06 533 GLU A N 1
ATOM 3987 C CA . GLU A 1 533 ? -16.258 -18.440 7.895 1.00 90.06 533 GLU A CA 1
ATOM 3988 C C . GLU A 1 533 ? -15.340 -17.353 7.312 1.00 90.06 533 GLU A C 1
ATOM 3990 O O . GLU A 1 533 ? -14.574 -17.607 6.377 1.00 90.06 533 GLU A O 1
ATOM 3995 N N . GLY A 1 534 ? -15.453 -16.129 7.827 1.00 84.88 534 GLY A N 1
ATOM 3996 C CA . GLY A 1 534 ? -14.692 -14.970 7.364 1.00 84.88 534 GLY A CA 1
ATOM 3997 C C . GLY A 1 534 ? -15.230 -14.286 6.102 1.00 84.88 534 GLY A C 1
ATOM 3998 O O . GLY A 1 534 ? -14.726 -13.221 5.748 1.00 84.88 534 GLY A O 1
ATOM 3999 N N . ALA A 1 535 ? -16.253 -14.829 5.427 1.00 87.06 535 ALA A N 1
ATOM 4000 C CA . ALA A 1 535 ? -16.890 -14.132 4.308 1.00 87.06 535 ALA A CA 1
ATOM 4001 C C . ALA A 1 535 ? -17.504 -12.809 4.782 1.00 87.06 535 ALA A C 1
ATOM 4003 O O . ALA A 1 535 ? -18.184 -12.772 5.807 1.00 87.06 535 ALA A O 1
ATOM 4004 N N . VAL A 1 536 ? -17.287 -11.727 4.033 1.00 88.31 536 VAL A N 1
ATOM 4005 C CA . VAL A 1 536 ? -17.875 -10.429 4.373 1.00 88.31 536 VAL A CA 1
ATOM 4006 C C . VAL A 1 536 ? -19.369 -10.466 4.069 1.00 88.31 536 VAL A C 1
ATOM 4008 O O . VAL A 1 536 ? -19.795 -10.896 2.996 1.00 88.31 536 VAL A O 1
ATOM 4011 N N . VAL A 1 537 ? -20.165 -10.028 5.034 1.00 93.69 537 VAL A N 1
ATOM 4012 C CA . VAL A 1 537 ? -21.624 -10.001 4.961 1.00 93.69 537 VAL A CA 1
ATOM 4013 C C . VAL A 1 537 ? -22.150 -8.717 5.576 1.00 93.69 537 VAL A C 1
ATOM 4015 O O . VAL A 1 537 ? -21.539 -8.165 6.495 1.00 93.69 537 VAL A O 1
ATOM 4018 N N . SER A 1 538 ? -23.288 -8.249 5.081 1.00 95.19 538 SER A N 1
ATOM 4019 C CA . SER A 1 538 ? -24.018 -7.120 5.644 1.00 95.19 538 SER A CA 1
ATOM 4020 C C . SER A 1 538 ? -25.410 -7.546 6.110 1.00 95.19 538 SER A C 1
ATOM 4022 O O . SER A 1 538 ? -26.061 -8.405 5.516 1.00 95.19 538 SER A O 1
ATOM 4024 N N . ALA A 1 539 ? -25.845 -6.959 7.220 1.00 97.12 539 ALA A N 1
ATOM 4025 C CA . ALA A 1 539 ? -27.194 -6.999 7.754 1.00 97.12 539 ALA A CA 1
ATOM 4026 C C . ALA A 1 539 ? -27.690 -5.551 7.832 1.00 97.12 539 ALA A C 1
ATOM 4028 O O . ALA A 1 539 ? -27.206 -4.770 8.651 1.00 97.12 539 ALA A O 1
ATOM 4029 N N . GLU A 1 540 ? -28.618 -5.184 6.954 1.00 96.69 540 GLU A N 1
ATOM 4030 C CA . GLU A 1 540 ? -29.136 -3.820 6.818 1.00 96.69 540 GLU A CA 1
ATOM 4031 C C . GLU A 1 540 ? -30.590 -3.691 7.264 1.00 96.69 540 GLU A C 1
ATOM 4033 O O . GLU A 1 540 ? -31.358 -4.660 7.198 1.00 96.69 540 GLU A O 1
ATOM 4038 N N . ASP A 1 541 ? -30.977 -2.462 7.624 1.00 95.50 541 ASP A N 1
ATOM 4039 C CA . ASP A 1 541 ? -32.322 -2.073 8.062 1.00 95.50 541 ASP A CA 1
ATOM 4040 C C . ASP A 1 541 ? -32.857 -3.028 9.149 1.00 95.50 541 ASP A C 1
ATOM 4042 O O . ASP A 1 541 ? -34.021 -3.459 9.135 1.00 95.50 541 ASP A O 1
ATOM 4046 N N . ALA A 1 542 ? -31.945 -3.440 10.033 1.00 97.38 542 ALA A N 1
ATOM 4047 C CA . ALA A 1 542 ? -32.157 -4.450 11.051 1.00 97.38 542 ALA A CA 1
ATOM 4048 C C . ALA A 1 542 ? -32.643 -3.819 12.357 1.00 97.38 542 ALA A C 1
ATOM 4050 O O . ALA A 1 542 ? -32.350 -2.670 12.672 1.00 97.38 542 ALA A O 1
ATOM 4051 N N . THR A 1 543 ? -33.356 -4.607 13.155 1.00 97.62 543 THR A N 1
ATOM 4052 C CA . THR A 1 543 ? -33.787 -4.214 14.497 1.00 97.62 543 THR A CA 1
ATOM 4053 C C . THR A 1 543 ? -32.892 -4.869 15.541 1.00 97.62 543 THR A C 1
ATOM 4055 O O . THR A 1 543 ? -32.790 -6.099 15.581 1.00 97.62 543 THR A O 1
ATOM 4058 N N . TRP A 1 544 ? -32.282 -4.057 16.399 1.00 96.31 544 TRP A N 1
ATOM 4059 C CA . TRP A 1 544 ? -31.526 -4.498 17.567 1.00 96.31 544 TRP A CA 1
ATOM 4060 C C . TRP A 1 544 ? -32.454 -4.897 18.711 1.00 96.31 544 TRP A C 1
ATOM 4062 O O . TRP A 1 544 ? -33.357 -4.146 19.080 1.00 96.31 544 TRP A O 1
ATOM 4072 N N . ASP A 1 545 ? -32.237 -6.081 19.287 1.00 93.00 545 ASP A N 1
ATOM 4073 C CA . ASP A 1 545 ? -33.077 -6.596 20.374 1.00 93.00 545 ASP A CA 1
ATOM 4074 C C . ASP A 1 545 ? -32.609 -6.199 21.784 1.00 93.00 545 ASP A C 1
ATOM 4076 O O . ASP A 1 545 ? -33.268 -6.535 22.770 1.00 93.00 545 ASP A O 1
ATOM 4080 N N . GLY A 1 546 ? -31.492 -5.471 21.890 1.00 89.19 546 GLY A N 1
ATOM 4081 C CA . GLY A 1 546 ? -30.898 -5.074 23.169 1.00 89.19 546 GLY A CA 1
ATOM 4082 C C . GLY A 1 546 ? -30.140 -6.191 23.893 1.00 89.19 546 GLY A C 1
ATOM 4083 O O . GLY A 1 546 ? -29.655 -5.959 25.000 1.00 89.19 546 GLY A O 1
ATOM 4084 N N . ALA A 1 547 ? -30.045 -7.390 23.309 1.00 87.38 547 ALA A N 1
ATOM 4085 C CA . ALA A 1 547 ? -29.575 -8.603 23.977 1.00 87.38 547 ALA A CA 1
ATOM 4086 C C . ALA A 1 547 ? -28.596 -9.444 23.134 1.00 87.38 547 ALA A C 1
ATOM 4088 O O . ALA A 1 547 ? -28.414 -10.629 23.416 1.00 87.38 547 ALA A O 1
ATOM 4089 N N . GLY A 1 548 ? -27.933 -8.852 22.135 1.00 91.00 548 GLY A N 1
ATOM 4090 C CA . GLY A 1 548 ? -26.911 -9.550 21.346 1.00 91.00 548 GLY A CA 1
ATOM 4091 C C . GLY A 1 548 ? -27.361 -10.011 19.964 1.00 91.00 548 GLY A C 1
ATOM 4092 O O . GLY A 1 548 ? -26.576 -10.687 19.299 1.00 91.00 548 GLY A O 1
ATOM 4093 N N . SER A 1 549 ? -28.580 -9.685 19.510 1.00 95.06 549 SER A N 1
ATOM 4094 C CA . SER A 1 549 ? -29.071 -10.140 18.206 1.00 95.06 549 SER A CA 1
ATOM 4095 C C . SER A 1 549 ? -29.729 -9.057 17.346 1.00 95.06 549 SER A C 1
ATOM 4097 O O . SER A 1 549 ? -30.437 -8.171 17.828 1.00 95.06 549 SER A O 1
ATOM 4099 N N . LEU A 1 550 ? -29.513 -9.170 16.031 1.00 97.00 550 LEU A N 1
ATOM 4100 C CA . LEU A 1 550 ? -30.197 -8.395 14.998 1.00 97.00 550 LEU A CA 1
ATOM 4101 C C . LEU A 1 550 ? -31.269 -9.237 14.310 1.00 97.00 550 LEU A C 1
ATOM 4103 O O . LEU A 1 550 ? -31.014 -10.363 13.882 1.00 97.00 550 LEU A O 1
ATOM 4107 N N . ARG A 1 551 ? -32.460 -8.652 14.165 1.00 96.12 551 ARG A N 1
ATOM 4108 C CA . ARG A 1 551 ? -33.645 -9.266 13.547 1.00 96.12 551 ARG A CA 1
ATOM 4109 C C . ARG A 1 551 ? -34.134 -8.446 12.368 1.00 96.12 551 ARG A C 1
ATOM 4111 O O . ARG A 1 551 ? -33.790 -7.275 12.236 1.00 96.12 551 ARG A O 1
ATOM 4118 N N . ASN A 1 552 ? -35.003 -9.033 11.546 1.00 96.88 552 ASN A N 1
ATOM 4119 C CA . ASN A 1 552 ? -35.659 -8.340 10.429 1.00 96.88 552 ASN A CA 1
ATOM 4120 C C . ASN A 1 552 ? -34.695 -7.744 9.384 1.00 96.88 552 ASN A C 1
ATOM 4122 O O . ASN A 1 552 ? -35.104 -6.888 8.599 1.00 96.88 552 ASN A O 1
ATOM 4126 N N . ALA A 1 553 ? -33.441 -8.195 9.357 1.00 97.25 553 ALA A N 1
ATOM 4127 C CA . ALA A 1 553 ? -32.416 -7.657 8.476 1.00 97.25 553 ALA A CA 1
ATOM 4128 C C . ALA A 1 553 ? -32.673 -8.028 7.008 1.00 97.25 553 ALA A C 1
ATOM 4130 O O . ALA A 1 553 ? -33.218 -9.095 6.697 1.00 97.25 553 ALA A O 1
ATOM 4131 N N . ARG A 1 554 ? -32.218 -7.178 6.089 1.00 97.81 554 ARG A N 1
ATOM 4132 C CA . ARG A 1 554 ? -31.848 -7.617 4.737 1.00 97.81 554 ARG A CA 1
ATOM 4133 C C . ARG A 1 554 ? -30.392 -8.052 4.781 1.00 97.81 554 ARG A C 1
ATOM 4135 O O . ARG A 1 554 ? -29.558 -7.295 5.261 1.00 97.81 554 ARG A O 1
ATOM 4142 N N . ILE A 1 555 ? -30.112 -9.263 4.317 1.00 97.69 555 ILE A N 1
ATOM 4143 C CA . ILE A 1 555 ? -28.789 -9.869 4.439 1.00 97.69 555 ILE A CA 1
ATOM 4144 C C . ILE A 1 555 ? -28.165 -10.008 3.055 1.00 97.69 555 ILE A C 1
ATOM 4146 O O . ILE A 1 555 ? -28.804 -10.535 2.143 1.00 97.69 555 ILE A O 1
ATOM 4150 N N . GLU A 1 556 ? -26.920 -9.578 2.897 1.00 95.88 556 GLU A N 1
ATOM 4151 C CA . GLU A 1 556 ? -26.190 -9.650 1.632 1.00 95.88 556 GLU A CA 1
ATOM 4152 C C . GLU A 1 556 ? -24.790 -10.236 1.840 1.00 95.88 556 GLU A C 1
ATOM 4154 O O . GLU A 1 556 ? -24.095 -9.916 2.804 1.00 95.88 556 GLU A O 1
ATOM 4159 N N . LEU A 1 557 ? -24.398 -11.162 0.956 1.00 92.75 557 LEU A N 1
ATOM 4160 C CA . LEU A 1 557 ? -22.995 -11.559 0.824 1.00 92.75 557 LEU A CA 1
ATOM 4161 C C . LEU A 1 557 ? -22.266 -10.434 0.102 1.00 92.75 557 LEU A C 1
ATOM 4163 O O . LEU A 1 557 ? -22.693 -10.060 -0.981 1.00 92.75 557 LEU A O 1
ATOM 4167 N N . GLU A 1 558 ? -21.146 -9.980 0.636 1.00 86.88 558 GLU A N 1
ATOM 4168 C CA . GLU A 1 558 ? -20.292 -8.986 -0.010 1.00 86.88 558 GLU A CA 1
ATOM 4169 C C . GLU A 1 558 ? -19.152 -9.700 -0.764 1.00 86.88 558 GLU A C 1
ATOM 4171 O O . GLU A 1 558 ? -18.749 -10.816 -0.405 1.00 86.88 558 GLU A O 1
ATOM 4176 N N . ASP A 1 559 ? -18.661 -9.086 -1.842 1.00 68.62 559 ASP A N 1
ATOM 4177 C CA . ASP A 1 559 ? -17.418 -9.496 -2.519 1.00 68.62 559 ASP A CA 1
ATOM 4178 C C . ASP A 1 559 ? -16.195 -8.897 -1.853 1.00 68.62 559 ASP A C 1
ATOM 4180 O O . ASP A 1 559 ? -16.318 -7.791 -1.279 1.00 68.62 559 ASP A O 1
#

InterPro domains:
  IPR043724 Domain of unknown function DUF5666 [PF18914] (196-255)
  IPR043724 Domain of unknown function DUF5666 [PF18914] (350-410)
  IPR043724 Domain of unknown function DUF5666 [PF18914] (425-473)

Sequence (559 aa):
MRLLILLSIFAFLGACKVVVSVPEGGRVVSLSGDFACEAGETCTIDVTDTDFDKTFRVEAEAGLQWRWRQFPRGLCGGSQSDCRLATTGFPGNDNLLAILASDQEFYLEPKFWPQGESEVAGLGRGTLTGFGSLIINEQTHLALDDNTRIRLDGDDNPSASDLALGMVLHYTSGDDTTNNLATGTALTVDAISEVKGPITSVNPLRVLAQLVISTGDTVLADLPGGQLNALVVGDELEVHGFRGGNNEINATRIQRKAGGIPVWKLTGTVTGVGTGTFNIGSQEILLGDIAPRDCSGPLAIGDQVEARFARDPGFQPGQALATLSDIECQGGGLPSPANPIASVLAGEFEGVVNRVISAERFEFNGQLVVLKSNTRFRFGTRSDIIPGARLEAEGTFDAVNSVLTAREIKFKGSRVRIEAPLESSGGQISLLGIRLLVTAVTEDEDGILDTLSSRQVEVRGFLDGTGWVVAEQLRERGDPDAGDVRLRGPASDIDGNGFSILGIRIDTDTARAFRNRSGVLIDRATFFQRLVEGAVVSAEDATWDGAGSLRNARIELED

Radius of gyration: 29.69 Å; Cα contacts (8 Å, |Δi|>4): 1460; chains: 1; bounding box: 66×73×96 Å

Mean predicted aligned error: 9.65 Å

Nearest PDB structures (foldseek):
  5no4-assembly1_Z  TM=4.004E-01  e=2.614E+00  Escherichia coli K-12
  8g66-assembly1_A  TM=7.684E-02  e=4.337E-02  Homo sapiens
  7pmx-assembly1_A  TM=2.804E-01  e=7.956E+00  Homo sapiens

Organism: NCBI:txid2716870

Solvent-accessible surface area (backbone atoms only — not comparable to full-atom values): 29140 Å² total; per-residue (Å²): 136,87,84,81,78,85,79,82,78,79,77,80,76,52,34,14,30,44,36,37,40,26,50,72,57,28,30,42,32,32,79,86,64,86,45,76,36,48,54,66,36,74,42,78,43,79,42,77,60,50,79,46,70,50,39,38,36,77,50,61,39,92,65,42,42,64,30,26,42,55,52,92,57,34,52,61,39,73,34,76,61,70,41,72,50,67,30,67,81,32,79,96,37,70,72,54,47,49,48,35,58,26,71,51,70,32,32,41,36,61,42,66,46,56,60,93,64,75,42,34,31,22,39,38,34,36,37,30,64,48,77,98,36,48,20,30,70,83,58,27,37,29,39,79,58,97,77,37,45,36,26,51,69,84,39,75,84,54,53,82,83,73,61,55,69,20,35,24,32,39,36,32,18,23,77,72,32,38,79,78,42,45,36,28,38,33,46,34,38,36,35,42,64,41,36,29,37,38,26,48,33,71,84,70,36,16,44,63,63,29,43,53,45,53,31,77,77,34,36,71,35,76,38,60,95,68,40,77,88,64,60,53,70,62,46,30,34,43,30,12,44,35,54,32,74,77,45,33,28,48,30,25,14,45,30,45,38,90,90,54,58,74,64,23,34,46,49,40,42,24,66,40,72,57,94,58,31,36,20,44,58,82,28,43,33,39,45,72,90,64,73,74,38,81,50,101,57,80,90,49,68,69,43,38,32,41,36,32,24,53,58,60,95,79,72,54,75,91,54,63,46,74,44,60,75,48,38,36,39,51,81,47,44,74,78,64,67,94,50,51,63,40,64,61,27,16,26,39,42,52,34,13,22,48,41,74,77,50,101,45,32,35,30,29,61,66,24,41,38,36,58,52,97,77,39,43,59,30,60,49,53,80,84,62,70,41,54,60,37,40,31,33,38,33,29,39,25,28,53,82,78,55,36,34,41,29,47,33,39,37,48,49,71,57,47,31,38,42,29,28,35,43,42,67,57,96,93,44,46,25,44,90,80,42,50,53,44,78,54,99,75,36,43,52,89,70,52,57,87,81,67,61,63,76,22,16,30,36,39,35,32,28,40,33,54,84,70,40,34,39,38,32,34,47,39,79,72,51,76,58,35,54,62,57,20,33,43,33,22,38,31,36,80,75,54,101,68,33,34,20,43,85,82,33,34,38,40,56,86,52,38,74,44,38,25,39,64,82,71,46,80,45,56,68,70,62,48,59,74,70,60,49,83,60,40,41,32,36,34,34,62,9,30,57,69,89,78,55,37,38,31,48,16,39,33,32,39,52,66

pLDDT: mean 91.28, std 9.35, range [34.09, 98.69]